Protein AF-C5MHJ8-F1 (afdb_monomer_lite)

Structure (mmCIF, N/CA/C/O backbone):
data_AF-C5MHJ8-F1
#
_entry.id   AF-C5MHJ8-F1
#
loop_
_atom_site.group_PDB
_atom_site.id
_atom_site.type_symbol
_atom_site.label_atom_id
_atom_site.label_alt_id
_atom_site.label_comp_id
_atom_site.label_asym_id
_atom_site.label_entity_id
_atom_site.label_seq_id
_atom_site.pdbx_PDB_ins_code
_atom_site.Cartn_x
_atom_site.Cartn_y
_atom_site.Cartn_z
_atom_site.occupancy
_atom_site.B_iso_or_equiv
_atom_site.auth_seq_id
_atom_site.auth_comp_id
_atom_site.auth_asym_id
_atom_site.auth_atom_id
_atom_site.pdbx_PDB_model_num
ATOM 1 N N . MET A 1 1 ? 88.807 51.702 -6.064 1.00 30.75 1 MET A N 1
ATOM 2 C CA . MET A 1 1 ? 89.861 51.976 -7.068 1.00 30.75 1 MET A CA 1
ATOM 3 C C . MET A 1 1 ? 89.285 51.816 -8.474 1.00 30.75 1 MET A C 1
ATOM 5 O O . MET A 1 1 ? 88.651 50.809 -8.739 1.00 30.75 1 MET A O 1
ATOM 9 N N . ARG A 1 2 ? 89.485 52.832 -9.330 1.00 29.69 2 ARG A N 1
ATOM 10 C CA . ARG A 1 2 ? 89.189 52.919 -10.782 1.00 29.69 2 ARG A CA 1
ATOM 11 C C . ARG A 1 2 ? 87.762 52.569 -11.258 1.00 29.69 2 ARG A C 1
ATOM 13 O O . ARG A 1 2 ? 87.544 51.581 -11.948 1.00 29.69 2 ARG A O 1
ATOM 20 N N . GLY A 1 3 ? 86.823 53.489 -11.015 1.00 26.70 3 GLY A N 1
ATOM 21 C CA . GLY A 1 3 ? 85.578 53.611 -11.785 1.00 26.70 3 GLY A CA 1
ATOM 22 C C . GLY A 1 3 ? 85.816 54.379 -13.093 1.00 26.70 3 GLY A C 1
ATOM 23 O O . GLY A 1 3 ? 86.291 55.514 -13.072 1.00 26.70 3 GLY A O 1
ATOM 24 N N . LYS A 1 4 ? 85.532 53.750 -14.239 1.00 33.88 4 LYS A N 1
ATOM 25 C CA . LYS A 1 4 ? 85.643 54.354 -15.577 1.00 33.88 4 LYS A CA 1
ATOM 26 C C . LYS A 1 4 ? 84.330 55.043 -15.986 1.00 33.88 4 LYS A C 1
ATOM 28 O O . LYS A 1 4 ? 83.255 54.467 -15.886 1.00 33.88 4 LYS A O 1
ATOM 33 N N . LYS A 1 5 ? 84.497 56.280 -16.464 1.00 31.94 5 LYS A N 1
ATOM 34 C CA . LYS A 1 5 ? 83.653 57.137 -17.322 1.00 31.94 5 LYS A CA 1
ATOM 35 C C . LYS A 1 5 ? 82.279 56.581 -17.757 1.00 31.94 5 LYS A C 1
ATOM 37 O O . LYS A 1 5 ? 82.202 55.709 -18.615 1.00 31.94 5 LYS A O 1
ATOM 42 N N . LYS A 1 6 ? 81.205 57.229 -17.285 1.00 30.41 6 LYS A N 1
ATOM 43 C CA . LYS A 1 6 ? 79.878 57.258 -17.927 1.00 30.41 6 LYS A CA 1
ATOM 44 C C . LYS A 1 6 ? 79.840 58.375 -18.979 1.00 30.41 6 LYS A C 1
ATOM 46 O O . LYS A 1 6 ? 80.045 59.538 -18.641 1.00 30.41 6 LYS A O 1
ATOM 51 N N . LYS A 1 7 ? 79.512 58.029 -20.227 1.00 28.64 7 LYS A N 1
ATOM 52 C CA . LYS A 1 7 ? 78.878 58.929 -21.203 1.00 28.64 7 LYS A CA 1
ATOM 53 C C . LYS A 1 7 ? 77.787 58.150 -21.954 1.00 28.64 7 LYS A C 1
ATOM 55 O O . LYS A 1 7 ? 78.097 57.233 -22.696 1.00 28.64 7 LYS A O 1
ATOM 60 N N . ILE A 1 8 ? 76.546 58.535 -21.653 1.00 33.84 8 ILE A N 1
ATOM 61 C CA . ILE A 1 8 ? 75.359 58.689 -22.514 1.00 33.84 8 ILE A CA 1
ATOM 62 C C . ILE A 1 8 ? 74.990 57.530 -23.461 1.00 33.84 8 ILE A C 1
ATOM 64 O O . ILE A 1 8 ? 75.603 57.364 -24.507 1.00 33.84 8 ILE A O 1
ATOM 68 N N . LEU A 1 9 ? 73.869 56.865 -23.154 1.00 27.56 9 LEU A N 1
ATOM 69 C CA . LEU A 1 9 ? 72.878 56.382 -24.127 1.00 27.56 9 LEU A CA 1
ATOM 70 C C . LEU A 1 9 ? 71.497 56.319 -23.446 1.00 27.56 9 LEU A C 1
ATOM 72 O O . LEU A 1 9 ? 71.377 55.870 -22.307 1.00 27.56 9 LEU A O 1
ATOM 76 N N . GLN A 1 10 ? 70.500 56.880 -24.132 1.00 28.48 10 GLN A N 1
ATOM 77 C CA . GLN A 1 10 ? 69.117 57.094 -23.692 1.00 28.48 10 GLN A CA 1
ATOM 78 C C . GLN A 1 10 ? 68.334 55.777 -23.503 1.00 28.48 10 GLN A C 1
ATOM 80 O O . GLN A 1 10 ? 68.705 54.761 -24.095 1.00 28.48 10 GLN A O 1
ATOM 85 N N . PRO A 1 11 ? 67.263 55.771 -22.683 1.00 35.06 11 PRO A N 1
ATOM 86 C CA . PRO A 1 11 ? 66.579 54.551 -22.280 1.00 35.06 11 PRO A CA 1
ATOM 87 C C . PRO A 1 11 ? 65.426 54.161 -23.222 1.00 35.06 11 PRO A C 1
ATOM 89 O O . PRO A 1 11 ? 64.679 55.010 -23.692 1.00 35.06 11 PRO A O 1
ATOM 92 N N . LYS A 1 12 ? 65.354 52.844 -23.464 1.00 33.31 12 LYS A N 1
ATOM 93 C CA . LYS A 1 12 ? 64.187 51.938 -23.453 1.00 33.31 12 LYS A CA 1
ATOM 94 C C . LYS A 1 12 ? 62.781 52.519 -23.712 1.00 33.31 12 LYS A C 1
ATOM 96 O O . LYS A 1 12 ? 62.359 53.433 -23.023 1.00 33.31 12 LYS A O 1
ATOM 101 N N . ASP A 1 13 ? 62.010 51.850 -24.577 1.00 30.23 13 ASP A N 1
ATOM 102 C CA . ASP A 1 13 ? 60.949 50.912 -24.146 1.00 30.23 13 ASP A CA 1
ATOM 103 C C . ASP A 1 13 ? 60.264 50.220 -25.354 1.00 30.23 13 ASP A C 1
ATOM 105 O O . ASP A 1 13 ? 59.769 50.854 -26.281 1.00 30.23 13 ASP A O 1
ATOM 109 N N . ASN A 1 14 ? 60.260 48.883 -25.322 1.00 37.25 14 ASN A N 1
ATOM 110 C CA . ASN A 1 14 ? 59.376 47.956 -26.059 1.00 37.25 14 ASN A CA 1
ATOM 111 C C . ASN A 1 14 ? 58.178 47.656 -25.126 1.00 37.25 14 ASN A C 1
ATOM 113 O O . ASN A 1 14 ? 58.435 47.645 -23.918 1.00 37.25 14 ASN A O 1
ATOM 117 N N . PRO A 1 15 ? 56.930 47.339 -25.578 1.00 36.19 15 PRO A N 1
ATOM 118 C CA . PRO A 1 15 ? 56.611 45.947 -25.953 1.00 36.19 15 PRO A CA 1
ATOM 119 C C . PRO A 1 15 ? 55.270 45.744 -26.731 1.00 36.19 15 PRO A C 1
ATOM 121 O O . PRO A 1 15 ? 54.393 45.046 -26.248 1.00 36.19 15 PRO A O 1
ATOM 124 N N . ASN A 1 16 ? 55.048 46.316 -27.922 1.00 29.62 16 ASN A N 1
ATOM 125 C CA . ASN A 1 16 ? 53.788 46.074 -28.682 1.00 29.62 16 ASN A CA 1
ATOM 126 C C . ASN A 1 16 ? 53.992 45.415 -30.055 1.00 29.62 16 ASN A C 1
ATOM 128 O O . ASN A 1 16 ? 53.071 45.309 -30.860 1.00 29.62 16 ASN A O 1
ATOM 132 N N . PHE A 1 17 ? 55.200 44.916 -30.312 1.00 35.00 17 PHE A N 1
ATOM 133 C CA . PHE A 1 17 ? 55.595 44.353 -31.604 1.00 35.00 17 PHE A CA 1
ATOM 134 C C . PHE A 1 17 ? 55.267 42.851 -31.770 1.00 35.00 17 PHE A C 1
ATOM 136 O O . PHE A 1 17 ? 55.552 42.276 -32.812 1.00 35.00 17 PHE A O 1
ATOM 143 N N . PHE A 1 18 ? 54.645 42.207 -30.773 1.00 40.22 18 PHE A N 1
ATOM 144 C CA . PHE A 1 18 ? 54.429 40.748 -30.750 1.00 40.22 18 PHE A CA 1
ATOM 145 C C . PHE A 1 18 ? 52.960 40.291 -30.791 1.00 40.22 18 PHE A C 1
ATOM 147 O O . PHE A 1 18 ? 52.702 39.110 -31.004 1.00 40.22 18 PHE A O 1
ATOM 154 N N . PHE A 1 19 ? 51.980 41.188 -30.638 1.00 32.34 19 PHE A N 1
ATOM 155 C CA . PHE A 1 19 ? 50.590 40.763 -30.401 1.00 32.34 19 PHE A CA 1
ATOM 156 C C . PHE A 1 19 ? 49.732 40.527 -31.656 1.00 32.34 19 PHE A C 1
ATOM 158 O O . PHE A 1 19 ? 48.726 39.831 -31.574 1.00 32.34 19 PHE A O 1
ATOM 165 N N . PHE A 1 20 ? 50.116 41.032 -32.832 1.00 30.72 20 PHE A N 1
ATOM 166 C CA . PHE A 1 20 ? 49.228 40.995 -34.008 1.00 30.72 20 PHE A CA 1
ATOM 167 C C . PHE A 1 20 ? 49.497 39.860 -35.008 1.00 30.72 20 PHE A C 1
ATOM 169 O O . PHE A 1 20 ? 48.576 39.431 -35.696 1.00 30.72 20 PHE A O 1
ATOM 176 N N . PHE A 1 21 ? 50.712 39.304 -35.045 1.00 35.50 21 PHE A N 1
ATOM 177 C CA . PHE A 1 21 ? 51.009 38.112 -35.859 1.00 35.50 21 PHE A CA 1
ATOM 178 C C . PHE A 1 21 ? 50.362 36.840 -35.269 1.00 35.50 21 PHE A C 1
ATOM 180 O O . PHE A 1 21 ? 50.063 35.892 -35.988 1.00 35.50 21 PHE A O 1
ATOM 187 N N . SER A 1 22 ? 50.078 36.862 -33.961 1.00 31.22 22 SER A N 1
ATOM 188 C CA . SER A 1 22 ? 49.421 35.787 -33.208 1.00 31.22 22 SER A CA 1
ATOM 189 C C . SER A 1 22 ? 47.905 35.712 -33.462 1.00 31.22 22 SER A C 1
ATOM 191 O O . SER A 1 22 ? 47.335 34.627 -33.529 1.00 31.22 22 SER A O 1
ATOM 193 N N . PHE A 1 23 ? 47.232 36.844 -33.701 1.00 30.64 23 PHE A N 1
ATOM 194 C CA . PHE A 1 23 ? 45.767 36.868 -33.813 1.00 30.64 23 PHE A CA 1
ATOM 195 C C . PHE A 1 23 ? 45.240 36.338 -35.161 1.00 30.64 23 PHE A C 1
ATOM 197 O O . PHE A 1 23 ? 44.156 35.766 -35.226 1.00 30.64 23 PHE A O 1
ATOM 204 N N . LEU A 1 24 ? 46.025 36.451 -36.237 1.00 28.58 24 LEU A N 1
ATOM 205 C CA . LEU A 1 24 ? 45.631 35.991 -37.579 1.00 28.58 24 LEU A CA 1
ATOM 206 C C . LEU A 1 24 ? 45.933 34.502 -37.829 1.00 28.58 24 LEU A C 1
ATOM 208 O O . LEU A 1 24 ? 45.242 33.858 -38.613 1.00 28.58 24 LEU A O 1
ATOM 212 N N . ILE A 1 25 ? 46.901 33.935 -37.104 1.00 41.16 25 ILE A N 1
ATOM 213 C CA . ILE A 1 25 ? 47.149 32.484 -37.043 1.00 41.16 25 ILE A CA 1
ATOM 214 C C . ILE A 1 25 ? 46.110 31.799 -36.135 1.00 41.16 25 ILE A C 1
ATOM 216 O O . ILE A 1 25 ? 45.736 30.655 -36.373 1.00 41.16 25 ILE A O 1
ATOM 220 N N . SER A 1 26 ? 45.592 32.524 -35.138 1.00 30.86 26 SER A N 1
ATOM 221 C CA . SER A 1 26 ? 44.663 32.009 -34.128 1.00 30.86 26 SER A CA 1
ATOM 222 C C . SER A 1 26 ? 43.184 31.961 -34.548 1.00 30.86 26 SER A C 1
ATOM 224 O O . SER A 1 26 ? 42.431 31.249 -33.890 1.00 30.86 26 SER A O 1
ATOM 226 N N . LEU A 1 27 ? 42.736 32.689 -35.582 1.00 32.47 27 LEU A N 1
ATOM 227 C CA . LEU A 1 27 ? 41.295 32.804 -35.903 1.00 32.47 27 LEU A CA 1
ATOM 228 C C . LEU A 1 27 ? 40.845 32.093 -37.195 1.00 32.47 27 LEU A C 1
ATOM 230 O O . LEU A 1 27 ? 39.648 31.976 -37.428 1.00 32.47 27 LEU A O 1
ATOM 234 N N . PHE A 1 28 ? 41.763 31.589 -38.026 1.00 36.59 28 PHE A N 1
ATOM 235 C CA . PHE A 1 28 ? 41.422 30.920 -39.300 1.00 36.59 28 PHE A CA 1
ATOM 236 C C . PHE A 1 28 ? 41.826 29.436 -39.364 1.00 36.59 28 PHE A C 1
ATOM 238 O O . PHE A 1 28 ? 41.722 28.807 -40.415 1.00 36.59 28 PHE A O 1
ATOM 245 N N . LEU A 1 29 ? 42.260 28.866 -38.235 1.00 39.12 29 LEU A N 1
ATOM 246 C CA . LEU A 1 29 ? 42.640 27.459 -38.083 1.00 39.12 29 LEU A CA 1
ATOM 247 C C . LEU A 1 29 ? 41.957 26.801 -36.871 1.00 39.12 29 LEU A C 1
ATOM 249 O O . LEU A 1 29 ? 42.617 26.257 -35.998 1.00 39.12 29 LEU A O 1
ATOM 253 N N . HIS A 1 30 ? 40.626 26.862 -36.800 1.00 30.89 30 HIS A N 1
ATOM 254 C CA . HIS A 1 30 ? 39.778 25.817 -36.197 1.00 30.89 30 HIS A CA 1
ATOM 255 C C . HIS A 1 30 ? 38.292 26.091 -36.553 1.00 30.89 30 HIS A C 1
ATOM 257 O O . HIS A 1 30 ? 37.968 27.205 -36.950 1.00 30.89 30 HIS A O 1
ATOM 263 N N . PRO A 1 31 ? 37.387 25.097 -36.526 1.00 41.66 31 PRO A N 1
ATOM 264 C CA . PRO A 1 31 ? 36.917 24.386 -37.714 1.00 41.66 31 PRO A CA 1
ATOM 265 C C . PRO A 1 31 ? 35.375 24.430 -37.860 1.00 41.66 31 PRO A C 1
ATOM 267 O O . PRO A 1 31 ? 34.667 24.758 -36.916 1.00 41.66 31 PRO A O 1
ATOM 270 N N . PHE A 1 32 ? 34.868 23.976 -39.012 1.00 31.50 32 PHE A N 1
ATOM 271 C CA . PHE A 1 32 ? 33.453 23.684 -39.313 1.00 31.50 32 PHE A CA 1
ATOM 272 C C . PHE A 1 32 ? 32.462 24.863 -39.340 1.00 31.50 32 PHE A C 1
ATOM 274 O O . PHE A 1 32 ? 32.280 25.567 -38.358 1.00 31.50 32 PHE A O 1
ATOM 281 N N . LEU A 1 33 ? 31.719 24.977 -40.453 1.00 28.31 33 LEU A N 1
ATOM 282 C CA . LEU A 1 33 ? 30.245 24.897 -40.496 1.00 28.31 33 LEU A CA 1
ATOM 283 C C . LEU A 1 33 ? 29.745 25.243 -41.911 1.00 28.31 33 LEU A C 1
ATOM 285 O O . LEU A 1 33 ? 29.576 26.408 -42.235 1.00 28.31 33 LEU A O 1
ATOM 289 N N . TYR A 1 34 ? 29.568 24.223 -42.756 1.00 28.55 34 TYR A N 1
ATOM 290 C CA . TYR A 1 34 ? 28.406 24.000 -43.639 1.00 28.55 34 TYR A CA 1
ATOM 291 C C . TYR A 1 34 ? 28.686 22.773 -44.525 1.00 28.55 34 TYR A C 1
ATOM 293 O O . TYR A 1 34 ? 29.125 22.855 -45.668 1.00 28.55 34 TYR A O 1
ATOM 301 N N . SER A 1 35 ? 28.441 21.591 -43.969 1.00 25.25 35 SER A N 1
ATOM 302 C CA . SER A 1 35 ? 27.976 20.430 -44.732 1.00 25.25 35 SER A CA 1
ATOM 303 C C . SER A 1 35 ? 27.106 19.594 -43.794 1.00 25.25 35 SER A C 1
ATOM 305 O O . SER A 1 35 ? 27.478 19.418 -42.631 1.00 25.25 35 SER A O 1
ATOM 307 N N . PRO A 1 36 ? 25.906 19.182 -44.231 1.00 30.69 36 PRO 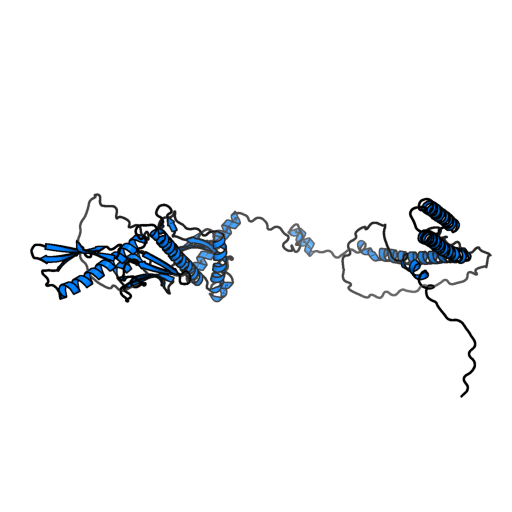A N 1
ATOM 308 C CA . PRO A 1 36 ? 24.899 18.641 -43.340 1.00 30.69 36 PRO A CA 1
ATOM 309 C C . PRO A 1 36 ? 25.297 17.257 -42.836 1.00 30.69 36 PRO A C 1
ATOM 311 O O . PRO A 1 36 ? 25.771 16.394 -43.571 1.00 30.69 36 PRO A O 1
ATOM 314 N N . ILE A 1 37 ? 25.054 17.082 -41.545 1.00 25.56 37 ILE A N 1
ATOM 315 C CA . ILE A 1 37 ? 25.099 15.841 -40.788 1.00 25.56 37 ILE A CA 1
ATOM 316 C C . ILE A 1 37 ? 24.186 14.812 -41.470 1.00 25.56 37 ILE A C 1
ATOM 318 O O . ILE A 1 37 ? 22.963 14.907 -41.381 1.00 25.56 37 ILE A O 1
ATOM 322 N N . LEU A 1 38 ? 24.778 13.807 -42.118 1.00 26.27 38 LEU A N 1
ATOM 323 C CA . LEU A 1 38 ? 24.143 12.501 -42.265 1.00 26.27 38 LEU A CA 1
ATOM 324 C C . LEU A 1 38 ? 24.590 11.641 -41.086 1.00 26.27 38 LEU A C 1
ATOM 326 O O . LEU A 1 38 ? 25.754 11.279 -40.933 1.00 26.27 38 LEU A O 1
ATOM 330 N N . PHE A 1 39 ? 23.619 11.380 -40.222 1.00 27.45 39 PHE A N 1
ATOM 331 C CA . PHE A 1 39 ? 23.677 10.468 -39.093 1.00 27.45 39 PHE A CA 1
ATOM 332 C C . PHE A 1 39 ? 24.142 9.081 -39.566 1.00 27.45 39 PHE A C 1
ATOM 334 O O . PHE A 1 39 ? 23.431 8.440 -40.336 1.00 27.45 39 PHE A O 1
ATOM 341 N N . TYR A 1 40 ? 25.275 8.574 -39.071 1.00 29.58 40 TYR A N 1
ATOM 342 C CA . TYR A 1 40 ? 25.514 7.130 -39.067 1.00 29.58 40 TYR A CA 1
ATOM 343 C C . TYR A 1 40 ? 26.120 6.660 -37.743 1.00 29.58 40 TYR A C 1
ATOM 345 O O . TYR A 1 40 ? 27.068 7.217 -37.193 1.00 29.58 40 TYR A O 1
ATOM 353 N N . ARG A 1 41 ? 25.450 5.644 -37.208 1.00 26.78 41 ARG A N 1
ATOM 354 C CA . ARG A 1 41 ? 25.494 5.098 -35.854 1.00 26.78 41 ARG A CA 1
ATOM 355 C C . ARG A 1 41 ? 26.774 4.284 -35.644 1.00 26.78 41 ARG A C 1
ATOM 357 O O . ARG A 1 41 ? 26.989 3.289 -36.327 1.00 26.78 41 ARG A O 1
ATOM 364 N N . ARG A 1 42 ? 27.601 4.682 -34.675 1.00 24.56 42 ARG A N 1
ATOM 365 C CA . ARG A 1 42 ? 28.808 3.956 -34.249 1.00 24.56 42 ARG A CA 1
ATOM 366 C C . ARG A 1 42 ? 28.412 2.844 -33.273 1.00 24.56 42 ARG A C 1
ATOM 368 O O . ARG A 1 42 ? 28.091 3.123 -32.122 1.00 24.56 42 ARG A O 1
ATOM 375 N N . THR A 1 43 ? 28.409 1.594 -33.724 1.00 27.84 43 THR A N 1
ATOM 376 C CA . THR A 1 43 ? 28.320 0.417 -32.848 1.00 27.84 43 THR A CA 1
ATOM 377 C C . THR A 1 43 ? 29.725 -0.038 -32.466 1.00 27.84 43 THR A C 1
ATOM 379 O O . THR A 1 43 ? 30.551 -0.316 -33.331 1.00 27.84 43 THR A O 1
ATOM 382 N N . HIS A 1 44 ? 29.982 -0.086 -31.160 1.00 29.03 44 HIS A N 1
ATOM 383 C CA . HIS A 1 44 ? 31.131 -0.744 -30.543 1.00 29.03 44 HIS A CA 1
ATOM 384 C C . HIS A 1 44 ? 31.135 -2.231 -30.927 1.00 29.03 44 HIS A C 1
ATOM 386 O O . HIS A 1 44 ? 30.135 -2.905 -30.690 1.00 29.03 44 HIS A O 1
ATOM 392 N N . LEU A 1 45 ? 32.244 -2.747 -31.461 1.00 26.09 45 LEU A N 1
ATOM 393 C CA . LEU A 1 45 ? 32.508 -4.186 -31.486 1.00 26.09 45 LEU A CA 1
ATOM 394 C C . LEU A 1 45 ? 33.963 -4.444 -31.082 1.00 26.09 45 LEU A C 1
ATOM 396 O O . LEU A 1 45 ? 34.883 -3.784 -31.566 1.00 26.09 45 LEU A O 1
ATOM 400 N N . SER A 1 46 ? 34.111 -5.366 -30.138 1.00 26.22 46 SER A N 1
ATOM 401 C CA . SER A 1 46 ? 35.343 -5.770 -29.470 1.0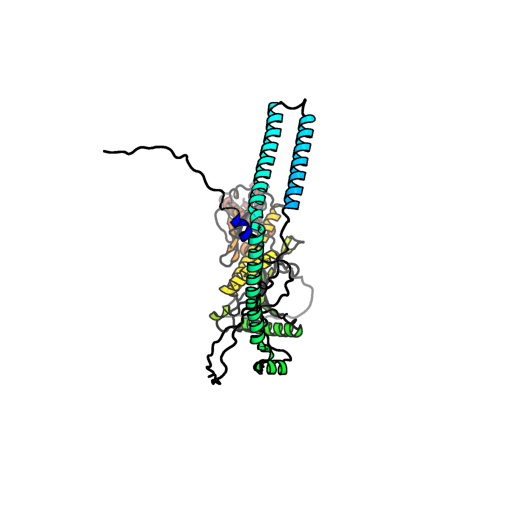0 26.22 46 SER A CA 1
ATOM 402 C C . SER A 1 46 ? 36.365 -6.379 -30.430 1.00 26.22 46 SER A C 1
ATOM 404 O O . SER A 1 46 ? 36.017 -7.079 -31.379 1.00 26.22 46 SER A O 1
ATOM 406 N N . VAL A 1 47 ? 37.635 -6.091 -30.153 1.00 27.72 47 VAL A N 1
ATOM 407 C CA . VAL A 1 47 ? 38.809 -6.574 -30.880 1.00 27.72 47 VAL A CA 1
ATOM 408 C C . VAL A 1 47 ? 39.279 -7.870 -30.226 1.00 27.72 47 VAL A C 1
ATOM 410 O O . VAL A 1 47 ? 39.796 -7.817 -29.116 1.00 27.72 47 VAL A O 1
ATOM 413 N N . ASP A 1 48 ? 39.153 -8.993 -30.931 1.00 27.91 48 ASP A N 1
ATOM 414 C CA . ASP A 1 48 ? 39.930 -10.201 -30.647 1.00 27.91 48 ASP A CA 1
ATOM 415 C C . ASP A 1 48 ? 41.024 -10.349 -31.710 1.00 27.91 48 ASP A C 1
ATOM 417 O O . ASP A 1 48 ? 40.770 -10.433 -32.914 1.00 27.91 48 ASP A O 1
ATOM 421 N N . GLN A 1 49 ? 42.270 -10.317 -31.238 1.00 33.66 49 GLN A N 1
ATOM 422 C CA . GLN A 1 49 ? 43.486 -10.533 -32.012 1.00 33.66 49 GLN A CA 1
ATOM 423 C C . GLN A 1 49 ? 43.658 -12.018 -32.330 1.00 33.66 49 GLN A C 1
ATOM 425 O O . GLN A 1 49 ? 43.725 -12.825 -31.407 1.00 33.66 49 GLN A O 1
ATOM 430 N N . GLN A 1 50 ? 43.902 -12.360 -33.598 1.00 28.36 50 GLN A N 1
ATOM 431 C CA . GLN A 1 50 ? 44.707 -13.535 -33.941 1.00 28.36 50 GLN A CA 1
ATOM 432 C C . GLN A 1 50 ? 45.651 -13.223 -35.109 1.00 28.36 50 GLN A C 1
ATOM 434 O O . GLN A 1 50 ? 45.244 -12.763 -36.174 1.00 28.36 50 GLN A O 1
ATOM 439 N N . HIS A 1 51 ? 46.942 -13.450 -34.862 1.00 30.92 51 HIS A N 1
ATOM 440 C CA . HIS A 1 51 ? 48.027 -13.408 -35.835 1.00 30.92 51 HIS A CA 1
ATOM 441 C C . HIS A 1 51 ? 47.859 -14.504 -36.889 1.00 30.92 51 HIS A C 1
ATOM 443 O O . HIS A 1 51 ? 47.596 -15.657 -36.553 1.00 30.92 51 HIS A O 1
ATOM 449 N N . THR A 1 52 ? 48.158 -14.202 -38.152 1.00 27.91 52 THR A N 1
ATOM 450 C CA . THR A 1 52 ? 48.680 -15.227 -39.065 1.00 27.91 52 THR A CA 1
ATOM 451 C C . THR A 1 52 ? 49.619 -14.601 -40.086 1.00 27.91 52 THR A C 1
ATOM 453 O O . THR A 1 52 ? 49.277 -13.667 -40.805 1.00 27.91 52 THR A O 1
ATOM 456 N N . ILE A 1 53 ? 50.845 -15.111 -40.076 1.00 32.62 53 ILE A N 1
ATOM 457 C CA . ILE A 1 53 ? 51.965 -14.752 -40.939 1.00 32.62 53 ILE A CA 1
ATOM 458 C C . ILE A 1 53 ? 51.700 -15.349 -42.324 1.00 32.62 53 ILE A C 1
ATOM 460 O O . ILE A 1 53 ? 51.560 -16.566 -42.439 1.00 32.62 53 ILE A O 1
ATOM 464 N N . VAL A 1 54 ? 51.687 -14.525 -43.373 1.00 30.92 54 VAL A N 1
ATOM 465 C CA . VAL A 1 54 ? 51.741 -15.001 -44.763 1.00 30.92 54 VAL A CA 1
ATOM 466 C C . VAL A 1 54 ? 52.998 -14.437 -45.416 1.00 30.92 54 VAL A C 1
ATOM 468 O O . VAL A 1 54 ? 53.181 -13.226 -45.518 1.00 30.92 54 VAL A O 1
ATOM 471 N N . ARG A 1 55 ? 53.892 -15.356 -45.795 1.00 28.73 55 ARG A N 1
ATOM 472 C CA . ARG A 1 55 ? 55.115 -15.111 -46.565 1.00 28.73 55 ARG A CA 1
ATOM 473 C C . ARG A 1 55 ? 54.750 -14.512 -47.927 1.00 28.73 55 ARG A C 1
ATOM 475 O O . ARG A 1 55 ? 53.923 -15.079 -48.634 1.00 28.73 55 ARG A O 1
ATOM 482 N N . MET A 1 56 ? 55.391 -13.403 -48.288 1.00 28.30 56 MET A N 1
ATOM 483 C CA . MET A 1 56 ? 55.425 -12.884 -49.655 1.00 28.30 56 MET A CA 1
ATOM 484 C C . MET A 1 56 ? 56.705 -13.371 -50.332 1.00 28.30 56 MET A C 1
ATOM 486 O O . MET A 1 56 ? 57.804 -13.044 -49.880 1.00 28.30 56 MET A O 1
ATOM 490 N N . ASP A 1 57 ? 56.544 -14.140 -51.406 1.00 28.94 57 ASP A N 1
ATOM 491 C CA . ASP A 1 57 ? 57.627 -14.494 -52.314 1.00 28.94 57 ASP A CA 1
ATOM 492 C C . ASP A 1 57 ? 58.028 -13.285 -53.164 1.00 28.94 57 ASP A C 1
ATOM 494 O O . ASP A 1 57 ? 57.202 -12.520 -53.666 1.00 28.94 57 ASP A O 1
ATOM 498 N N . GLN A 1 58 ? 59.340 -13.120 -53.293 1.00 31.55 58 GLN A N 1
ATOM 499 C CA . GLN A 1 58 ? 59.988 -12.109 -54.107 1.00 31.55 58 GLN A CA 1
ATOM 500 C C . GLN A 1 58 ? 59.948 -12.525 -55.578 1.00 31.55 58 GLN A C 1
ATOM 502 O O . GLN A 1 58 ? 60.472 -13.578 -55.933 1.00 31.55 58 GLN A O 1
ATOM 507 N N . HIS A 1 59 ? 59.462 -11.639 -56.448 1.00 30.19 59 HIS A N 1
ATOM 508 C CA . HIS A 1 59 ? 59.959 -11.582 -57.818 1.00 30.19 59 HIS A CA 1
ATOM 509 C C . HIS A 1 59 ? 60.413 -10.169 -58.178 1.00 30.19 59 HIS A C 1
ATOM 511 O O . HIS A 1 59 ? 59.714 -9.170 -58.028 1.00 30.19 59 HIS A O 1
ATOM 517 N N . SER A 1 60 ? 61.665 -10.155 -58.609 1.00 29.86 60 SER A N 1
ATOM 518 C CA . SER A 1 60 ? 62.550 -9.072 -58.988 1.00 29.86 60 SER A CA 1
ATOM 519 C C . SER A 1 60 ? 62.301 -8.567 -60.413 1.00 29.86 60 SER A C 1
ATOM 521 O O . SER A 1 60 ? 62.139 -9.389 -61.313 1.00 29.86 60 SER A O 1
ATOM 523 N N . ASN A 1 61 ? 62.418 -7.253 -60.633 1.00 28.86 61 ASN A N 1
ATOM 524 C CA . ASN A 1 61 ? 63.425 -6.607 -61.505 1.00 28.86 61 ASN A CA 1
ATOM 525 C C . ASN A 1 61 ? 62.905 -5.335 -62.188 1.00 28.86 61 ASN A C 1
ATOM 527 O O . ASN A 1 61 ? 61.910 -5.360 -62.903 1.00 28.86 61 ASN A O 1
ATOM 531 N N . GLY A 1 62 ? 63.683 -4.255 -62.054 1.00 27.33 62 GLY A N 1
ATOM 532 C CA . GLY A 1 62 ? 63.615 -3.084 -62.929 1.00 27.33 62 GLY A CA 1
ATOM 533 C C . GLY A 1 62 ? 64.028 -1.785 -62.238 1.00 27.33 62 GLY A C 1
ATOM 534 O O . GLY A 1 62 ? 63.204 -1.115 -61.633 1.00 27.33 62 GLY A O 1
ATOM 535 N N . SER A 1 63 ? 65.302 -1.411 -62.342 1.00 33.22 63 SER A N 1
ATOM 536 C CA . SER A 1 63 ? 65.859 -0.106 -61.947 1.00 33.22 63 SER A CA 1
ATOM 537 C C . SER A 1 63 ? 67.011 0.218 -62.920 1.00 33.22 63 SER A C 1
ATOM 539 O O . SER A 1 63 ? 67.486 -0.703 -63.587 1.00 33.22 63 SER A O 1
ATOM 541 N N . PRO A 1 64 ? 67.612 1.419 -62.934 1.00 50.91 64 PRO A N 1
ATOM 542 C CA . PRO A 1 64 ? 67.061 2.756 -63.187 1.00 50.91 64 PRO A CA 1
ATOM 543 C C . PRO A 1 64 ? 67.902 3.499 -64.259 1.00 50.91 64 PRO A C 1
ATOM 545 O O . PRO A 1 64 ? 69.102 3.271 -64.352 1.00 50.91 64 PRO A O 1
ATOM 548 N N . ASN A 1 65 ? 67.332 4.435 -65.028 1.00 34.84 65 ASN A N 1
ATOM 549 C CA . ASN A 1 65 ? 68.034 5.660 -65.472 1.00 34.84 65 ASN A CA 1
ATOM 550 C C . ASN A 1 65 ? 67.181 6.475 -66.449 1.00 34.84 65 ASN A C 1
ATOM 552 O O . ASN A 1 65 ? 66.997 6.087 -67.599 1.00 34.84 65 ASN A O 1
ATOM 556 N N . GLY A 1 66 ? 66.755 7.658 -66.018 1.00 34.97 66 GLY A N 1
ATOM 557 C CA . GLY A 1 66 ? 66.296 8.726 -66.897 1.00 34.97 66 GLY A CA 1
ATOM 558 C C . GLY A 1 66 ? 66.990 10.015 -66.481 1.00 34.97 66 GLY A C 1
ATOM 559 O O . GLY A 1 66 ? 66.654 10.590 -65.450 1.00 34.97 66 GLY A O 1
ATOM 560 N N . LYS A 1 67 ? 67.994 10.434 -67.258 1.00 32.97 67 LYS A N 1
ATOM 561 C CA . LYS A 1 67 ? 68.601 11.768 -67.180 1.00 32.97 67 LYS A CA 1
ATOM 562 C C . LYS A 1 67 ? 67.500 12.819 -67.356 1.00 32.97 67 LYS A C 1
ATOM 564 O O . LYS A 1 67 ? 66.845 12.833 -68.392 1.00 32.97 67 LYS A O 1
ATOM 569 N N . LEU A 1 68 ? 67.327 13.706 -66.379 1.00 40.28 68 LEU A N 1
ATOM 570 C CA . LEU A 1 68 ? 66.529 14.920 -66.544 1.00 40.28 68 LEU A CA 1
ATOM 571 C C . LEU A 1 68 ? 67.404 15.984 -67.211 1.00 40.28 68 LEU A C 1
ATOM 573 O O . LEU A 1 68 ? 68.305 16.550 -66.592 1.00 40.28 68 LEU A O 1
ATOM 577 N N . GLU A 1 69 ? 67.157 16.210 -68.497 1.00 37.22 69 GLU A N 1
ATOM 578 C CA . GLU A 1 69 ? 67.669 17.359 -69.235 1.00 37.22 69 GLU A CA 1
ATOM 579 C C . GLU A 1 69 ? 67.029 18.640 -68.684 1.00 37.22 69 GLU A C 1
ATOM 581 O O . GLU A 1 69 ? 65.806 18.786 -68.640 1.00 37.22 69 GLU A O 1
ATOM 586 N N . ALA A 1 70 ? 67.875 19.572 -68.243 1.00 48.53 70 ALA A N 1
ATOM 587 C CA . ALA A 1 70 ? 67.482 20.900 -67.798 1.00 48.53 70 ALA A CA 1
ATOM 588 C C . ALA A 1 70 ? 67.019 21.732 -69.003 1.00 48.53 70 ALA A C 1
ATOM 590 O O . ALA A 1 70 ? 67.806 22.422 -69.649 1.00 48.53 70 ALA A O 1
ATOM 591 N N . THR A 1 71 ? 65.727 21.656 -69.306 1.00 41.09 71 THR A N 1
ATOM 592 C CA . THR A 1 71 ? 65.046 22.613 -70.175 1.00 41.09 71 THR A CA 1
ATOM 593 C C . THR A 1 71 ? 64.581 23.788 -69.320 1.00 41.09 71 THR A C 1
ATOM 595 O O . THR A 1 71 ? 63.982 23.609 -68.258 1.00 41.09 71 THR A O 1
ATOM 598 N N . SER A 1 72 ? 64.895 25.005 -69.763 1.00 51.78 72 SER A N 1
ATOM 599 C CA . SER A 1 72 ? 64.382 26.258 -69.209 1.00 51.78 72 SER A CA 1
ATOM 600 C C . SER A 1 72 ? 62.853 26.209 -69.159 1.00 51.78 72 SER A C 1
ATOM 602 O O . SER A 1 72 ? 62.189 26.447 -70.166 1.00 51.78 72 SER A O 1
ATOM 604 N N . SER A 1 73 ? 62.295 25.852 -68.010 1.00 52.50 73 SER A N 1
ATOM 605 C CA . SER A 1 73 ? 60.859 25.694 -67.818 1.00 52.50 73 SER A CA 1
ATOM 606 C C . SER A 1 73 ? 60.437 26.583 -66.660 1.00 52.50 73 SER A C 1
ATOM 608 O O . SER A 1 73 ? 61.091 26.644 -65.619 1.00 52.50 73 SER A O 1
ATOM 610 N N . SER A 1 74 ? 59.392 27.364 -66.914 1.00 64.62 74 SER A N 1
ATOM 611 C CA . SER A 1 74 ? 58.708 28.219 -65.953 1.00 64.62 74 SER A CA 1
ATOM 612 C C . SER A 1 74 ? 58.526 27.507 -64.615 1.00 64.62 74 SER A C 1
ATOM 614 O O . SER A 1 74 ? 58.300 26.297 -64.573 1.00 64.62 74 SER A O 1
ATOM 616 N N . THR A 1 75 ? 58.618 28.265 -63.518 1.00 66.38 75 THR A N 1
ATOM 617 C CA . THR A 1 75 ? 58.245 27.763 -62.189 1.00 66.38 75 THR A CA 1
ATOM 618 C C . THR A 1 75 ? 56.917 27.011 -62.288 1.00 66.38 75 THR A C 1
ATOM 620 O O . THR A 1 75 ? 56.018 27.540 -62.943 1.00 66.38 75 THR A O 1
ATOM 623 N N . PRO A 1 76 ? 56.790 25.811 -61.691 1.00 74.38 76 PRO A N 1
ATOM 624 C CA . PRO A 1 76 ? 55.569 25.023 -61.791 1.00 74.38 76 PRO A CA 1
ATOM 625 C C . PRO A 1 76 ? 54.371 25.859 -61.342 1.00 74.38 76 PRO A C 1
ATOM 627 O O . PRO A 1 76 ? 54.454 26.567 -60.335 1.00 74.38 76 PRO A O 1
ATOM 630 N N . ASP A 1 77 ? 53.282 25.791 -62.105 1.00 78.75 77 ASP A N 1
ATOM 631 C CA . ASP A 1 77 ? 52.099 26.607 -61.853 1.00 78.75 77 ASP A CA 1
ATOM 632 C C . ASP A 1 77 ? 51.428 26.157 -60.549 1.00 78.75 77 ASP A C 1
ATOM 634 O O . ASP A 1 77 ? 50.907 25.045 -60.433 1.00 78.75 77 ASP A O 1
ATOM 638 N N . ILE A 1 78 ? 51.463 27.030 -59.543 1.00 84.44 78 ILE A N 1
ATOM 639 C CA . ILE A 1 78 ? 50.802 26.833 -58.250 1.00 84.44 78 ILE A CA 1
ATOM 640 C C . ILE A 1 78 ? 49.452 27.559 -58.294 1.00 84.44 78 ILE A C 1
ATOM 642 O O . ILE A 1 78 ? 49.381 28.674 -58.823 1.00 84.44 78 ILE A O 1
ATOM 646 N N . PRO A 1 79 ? 48.370 26.977 -57.739 1.00 84.94 79 PRO A N 1
ATOM 647 C CA . PRO A 1 79 ? 47.101 27.682 -57.620 1.00 84.94 79 PRO A CA 1
ATOM 648 C C . PRO A 1 79 ? 47.275 28.962 -56.795 1.00 84.94 79 PRO A C 1
ATOM 650 O O . PRO A 1 79 ? 47.658 28.912 -55.627 1.00 84.94 79 PRO A O 1
ATOM 653 N N . HIS A 1 80 ? 46.956 30.102 -57.406 1.00 86.19 80 HIS A N 1
ATOM 654 C CA . HIS A 1 80 ? 47.023 31.401 -56.749 1.00 86.19 80 HIS A CA 1
ATOM 655 C C . HIS A 1 80 ? 45.769 31.654 -55.904 1.00 86.19 80 HIS A C 1
ATOM 657 O O . HIS A 1 80 ? 44.641 31.576 -56.400 1.00 86.19 80 HIS A O 1
ATOM 663 N N . VAL A 1 81 ? 45.957 31.973 -54.626 1.00 85.56 81 VAL A N 1
ATOM 664 C CA . VAL A 1 81 ? 44.873 32.275 -53.690 1.00 85.56 81 VAL A CA 1
ATOM 665 C C . VAL A 1 81 ? 44.405 33.709 -53.927 1.00 85.56 81 VAL A C 1
ATOM 667 O O . VAL A 1 81 ? 45.076 34.662 -53.554 1.00 85.56 81 VAL A O 1
ATOM 670 N N . THR A 1 82 ? 43.227 33.876 -54.529 1.00 82.81 82 THR A N 1
ATOM 671 C CA . THR A 1 82 ? 42.616 35.198 -54.778 1.00 82.81 82 THR A CA 1
ATOM 672 C C . THR A 1 82 ? 41.541 35.574 -53.755 1.00 82.81 82 THR A C 1
ATOM 674 O O . THR A 1 82 ? 41.157 36.740 -53.648 1.00 82.81 82 THR A O 1
ATOM 677 N N . ALA A 1 83 ? 41.047 34.600 -52.987 1.00 79.06 83 ALA A N 1
ATOM 678 C CA . ALA A 1 83 ? 40.016 34.805 -51.976 1.00 79.06 83 ALA A CA 1
ATOM 679 C C . ALA A 1 83 ? 40.592 35.434 -50.695 1.00 79.06 83 ALA A C 1
ATOM 681 O O . ALA A 1 83 ? 41.720 35.148 -50.303 1.00 79.06 83 ALA A O 1
ATOM 682 N N . ASN A 1 84 ? 39.790 36.257 -50.013 1.00 81.56 84 ASN A N 1
ATOM 683 C CA . ASN A 1 84 ? 40.139 36.932 -48.752 1.00 81.56 84 ASN A CA 1
ATOM 684 C C . ASN A 1 84 ? 41.336 37.904 -48.818 1.00 81.56 84 ASN A C 1
ATOM 686 O O . ASN A 1 84 ? 41.884 38.275 -47.780 1.00 81.56 84 ASN A O 1
ATOM 690 N N . ILE A 1 85 ? 41.710 38.376 -50.011 1.00 85.25 85 ILE A N 1
ATOM 691 C CA . ILE A 1 85 ? 42.721 39.425 -50.196 1.00 85.25 85 ILE A CA 1
ATOM 692 C C . ILE A 1 85 ? 42.019 40.725 -50.599 1.00 85.25 85 ILE A C 1
ATOM 694 O O . ILE A 1 85 ? 41.294 40.776 -51.591 1.00 85.25 85 ILE A O 1
ATOM 698 N N . LEU A 1 86 ? 42.237 41.796 -49.829 1.00 86.62 86 LEU A N 1
ATOM 699 C CA . LEU A 1 86 ? 41.705 43.126 -50.132 1.00 86.62 86 LEU A CA 1
ATOM 700 C C . LEU A 1 86 ? 42.779 43.996 -50.798 1.00 86.62 86 LEU A C 1
ATOM 702 O O . LEU A 1 86 ? 43.889 44.101 -50.268 1.00 86.62 86 LEU A O 1
ATOM 706 N N . PRO A 1 87 ? 42.475 44.671 -51.922 1.00 88.25 87 PRO A N 1
ATOM 707 C CA . PRO A 1 87 ? 43.436 45.559 -52.555 1.00 88.25 87 PRO A CA 1
ATOM 708 C C . PRO A 1 87 ? 43.663 46.802 -51.686 1.00 88.25 87 PRO A C 1
ATOM 710 O O . PRO A 1 87 ? 42.719 47.439 -51.209 1.00 88.25 87 PRO A O 1
ATOM 713 N N . LEU A 1 88 ? 44.932 47.188 -51.523 1.00 88.31 88 LEU A N 1
ATOM 714 C CA . LEU A 1 88 ? 45.334 48.345 -50.713 1.00 88.31 88 LEU A CA 1
ATOM 715 C C . LEU A 1 88 ? 44.656 49.648 -51.171 1.00 88.31 88 LEU A C 1
ATOM 717 O O . LEU A 1 88 ? 44.331 50.496 -50.344 1.00 88.31 88 LEU A O 1
ATOM 721 N N . SER A 1 89 ? 44.397 49.793 -52.473 1.00 90.31 89 SER A N 1
ATOM 722 C CA . SER A 1 89 ? 43.692 50.947 -53.042 1.00 90.31 89 SER A CA 1
ATOM 723 C C . SER A 1 89 ? 42.302 51.145 -52.435 1.00 90.31 89 SER A C 1
ATOM 725 O O . SER A 1 89 ? 41.928 52.278 -52.136 1.00 90.31 89 SER A O 1
ATOM 727 N N . ASN A 1 90 ? 41.560 50.060 -52.197 1.00 91.81 90 ASN A N 1
ATOM 728 C CA . ASN A 1 90 ? 40.238 50.134 -51.585 1.00 91.81 90 ASN A CA 1
ATOM 729 C C . ASN A 1 90 ? 40.345 50.583 -50.128 1.00 91.81 90 ASN A C 1
ATOM 731 O O . ASN A 1 90 ? 39.607 51.472 -49.718 1.00 91.81 90 ASN A O 1
ATOM 735 N N . ILE A 1 91 ? 41.300 50.032 -49.372 1.00 91.25 91 ILE A N 1
ATOM 736 C CA . ILE A 1 91 ? 41.531 50.417 -47.972 1.00 91.25 91 ILE A CA 1
ATOM 737 C C . ILE A 1 91 ? 41.852 51.912 -47.884 1.00 91.25 91 ILE A C 1
ATOM 739 O O . ILE A 1 91 ? 41.226 52.629 -47.110 1.00 91.25 91 ILE A O 1
ATOM 743 N N . LEU A 1 92 ? 42.771 52.400 -48.723 1.00 91.81 92 LEU A N 1
ATOM 744 C CA . LEU A 1 92 ? 43.134 53.816 -48.762 1.00 91.81 92 LEU A CA 1
ATOM 745 C C . LEU A 1 92 ? 41.944 54.702 -49.124 1.00 91.81 92 LEU A C 1
ATOM 747 O O . LEU A 1 92 ? 41.722 55.710 -48.461 1.00 91.81 92 LEU A O 1
ATOM 751 N N . LYS A 1 93 ? 41.166 54.315 -50.139 1.00 93.44 93 LYS A N 1
ATOM 752 C CA . LYS A 1 93 ? 39.981 55.058 -50.574 1.00 93.44 93 LYS A CA 1
ATOM 753 C C . LYS A 1 93 ? 38.936 55.167 -49.466 1.00 93.44 93 LYS A C 1
ATOM 755 O O . LYS A 1 93 ? 38.444 56.260 -49.210 1.00 93.44 93 LYS A O 1
ATOM 760 N N . PHE A 1 94 ? 38.594 54.062 -48.807 1.00 93.12 94 PHE A N 1
ATOM 761 C CA . PHE A 1 94 ? 37.591 54.092 -47.742 1.00 93.12 94 PHE A CA 1
ATOM 762 C C . PHE A 1 94 ? 38.067 54.906 -46.545 1.00 93.12 94 PHE A C 1
ATOM 764 O O . PHE A 1 94 ? 37.287 55.642 -45.952 1.00 93.12 94 PHE A O 1
ATOM 771 N N . TYR A 1 95 ? 39.356 54.838 -46.228 1.00 93.31 95 TYR A N 1
ATOM 772 C CA . TYR A 1 95 ? 39.895 55.564 -45.092 1.00 93.31 95 TYR A CA 1
ATOM 773 C C . TYR A 1 95 ? 40.000 57.068 -45.308 1.00 93.31 95 TYR A C 1
ATOM 775 O O . TYR A 1 95 ? 39.724 57.844 -44.400 1.00 93.31 95 TYR A O 1
ATOM 783 N N . THR A 1 96 ? 40.379 57.500 -46.513 1.00 91.94 96 THR A N 1
ATOM 784 C CA . THR A 1 96 ? 40.391 58.926 -46.854 1.00 91.94 96 THR A CA 1
ATOM 785 C C . THR A 1 96 ? 38.976 59.490 -46.904 1.00 91.94 96 THR A C 1
ATOM 787 O O . THR A 1 96 ? 38.755 60.602 -46.430 1.00 91.94 96 THR A O 1
ATOM 790 N N . GLN A 1 97 ? 38.009 58.717 -47.408 1.00 94.50 97 GLN A N 1
ATOM 791 C CA . GLN A 1 97 ? 36.592 59.081 -47.378 1.00 94.50 97 GLN A CA 1
ATOM 792 C C . GLN A 1 97 ? 36.058 59.189 -45.948 1.00 94.50 97 GLN A C 1
ATOM 794 O O . GLN A 1 97 ? 35.384 60.165 -45.625 1.00 94.50 97 GLN A O 1
ATOM 799 N N . GLU A 1 98 ? 36.389 58.232 -45.081 1.00 93.31 98 GLU A N 1
ATOM 800 C CA . GLU A 1 98 ? 35.969 58.258 -43.681 1.00 93.31 98 GLU A CA 1
ATOM 801 C C . GLU A 1 98 ? 36.615 59.419 -42.919 1.00 93.31 98 GLU A C 1
ATOM 803 O O . GLU A 1 98 ? 35.919 60.143 -42.213 1.00 93.31 98 GLU A O 1
ATOM 808 N N . ALA A 1 99 ? 37.912 59.669 -43.124 1.00 93.94 99 ALA A N 1
ATOM 809 C CA . ALA A 1 99 ? 38.607 60.804 -42.523 1.00 93.94 99 ALA A CA 1
ATOM 810 C C . ALA A 1 99 ? 38.003 62.145 -42.961 1.00 93.94 99 ALA A C 1
ATOM 812 O O . ALA A 1 99 ? 37.799 63.032 -42.132 1.00 93.94 99 ALA A O 1
ATOM 813 N N . TYR A 1 100 ? 37.678 62.282 -44.251 1.00 94.75 100 TYR A N 1
ATOM 814 C CA . TYR A 1 100 ? 36.998 63.465 -44.772 1.00 94.75 100 TYR A CA 1
ATOM 815 C C . TYR A 1 100 ? 35.614 63.635 -44.140 1.00 94.75 100 TYR A C 1
ATOM 817 O O . TYR A 1 100 ? 35.296 64.718 -43.661 1.00 94.75 100 TYR A O 1
ATOM 825 N N . LYS A 1 101 ? 34.817 62.562 -44.064 1.00 95.75 101 LYS A N 1
ATOM 826 C CA . LYS A 1 101 ? 33.489 62.587 -43.438 1.00 95.75 101 LYS A CA 1
ATOM 827 C C . LYS A 1 101 ? 33.568 63.001 -41.967 1.00 95.75 101 LYS A C 1
ATOM 829 O O . LYS A 1 101 ? 32.859 63.911 -41.559 1.00 95.75 101 LYS A O 1
ATOM 834 N N . GLN A 1 102 ? 34.451 62.373 -41.189 1.00 92.19 102 GLN A N 1
ATOM 835 C CA . GLN A 1 102 ? 34.627 62.676 -39.766 1.00 92.19 102 GLN A CA 1
ATOM 836 C C . GLN A 1 102 ? 35.077 64.119 -39.538 1.00 92.19 102 GLN A C 1
ATOM 838 O O . GLN A 1 102 ? 34.566 64.778 -38.636 1.00 92.19 102 GLN A O 1
ATOM 843 N N . LEU A 1 103 ? 35.989 64.632 -40.370 1.00 92.38 103 LEU A N 1
ATOM 844 C CA . LEU A 1 103 ? 36.434 66.018 -40.282 1.00 92.38 103 LEU A CA 1
ATOM 845 C C . LEU A 1 103 ? 35.312 67.000 -40.647 1.00 92.38 103 LEU A C 1
ATOM 847 O O . LEU A 1 103 ? 35.117 67.977 -39.932 1.00 92.38 103 LEU A O 1
ATOM 851 N N . THR A 1 104 ? 34.551 66.733 -41.711 1.00 94.25 104 THR A N 1
ATOM 852 C CA . THR A 1 104 ? 33.409 67.566 -42.118 1.00 94.25 104 THR A CA 1
ATOM 853 C C . THR A 1 104 ? 32.345 67.613 -41.024 1.00 94.25 104 THR A C 1
ATOM 855 O O . THR A 1 104 ? 31.974 68.698 -40.587 1.00 94.25 104 THR A O 1
ATOM 858 N N . THR A 1 105 ? 31.943 66.457 -40.486 1.00 92.62 105 THR A N 1
ATOM 859 C CA . THR A 1 105 ? 30.998 66.387 -39.361 1.00 92.62 105 THR A CA 1
ATOM 860 C C . THR A 1 105 ? 31.540 67.096 -38.117 1.00 92.62 105 THR A C 1
ATOM 862 O O . THR A 1 105 ? 30.794 67.767 -37.409 1.00 92.62 105 THR A O 1
ATOM 865 N N . ALA A 1 106 ? 32.845 67.001 -37.840 1.00 88.62 106 ALA A N 1
ATOM 866 C CA . ALA A 1 106 ? 33.457 67.730 -36.733 1.00 88.62 106 ALA A CA 1
ATOM 867 C C . ALA A 1 106 ? 33.366 69.250 -36.922 1.00 88.62 106 ALA A C 1
ATOM 869 O O . ALA A 1 106 ? 33.049 69.959 -35.971 1.00 88.62 106 ALA A O 1
ATOM 870 N N . VAL A 1 107 ? 33.625 69.746 -38.134 1.00 89.50 107 VAL A N 1
ATOM 871 C CA . VAL A 1 107 ? 33.547 71.175 -38.465 1.00 89.50 107 VAL A CA 1
ATOM 872 C C . VAL A 1 107 ? 32.110 71.687 -38.376 1.00 89.50 107 VAL A C 1
ATOM 874 O O . VAL A 1 107 ? 31.894 72.751 -37.802 1.00 89.50 107 VAL A O 1
ATOM 877 N N . GLU A 1 108 ? 31.134 70.929 -38.875 1.00 89.50 108 GLU A N 1
ATOM 878 C CA . GLU A 1 108 ? 29.705 71.251 -38.752 1.00 89.50 108 GLU A CA 1
ATOM 879 C C . GLU A 1 108 ? 29.265 71.300 -37.283 1.00 89.50 108 GLU A C 1
ATOM 881 O O . GLU A 1 108 ? 28.678 72.281 -36.834 1.00 89.50 108 GLU A O 1
ATOM 886 N N . ASN A 1 109 ? 29.636 70.302 -36.479 1.00 87.19 109 ASN A N 1
ATOM 887 C CA . ASN A 1 109 ? 29.309 70.296 -35.052 1.00 87.19 109 ASN A CA 1
ATOM 888 C C . ASN A 1 109 ? 29.972 71.462 -34.303 1.00 87.19 109 ASN A C 1
ATOM 890 O O . ASN A 1 109 ? 29.386 72.039 -33.389 1.00 87.19 109 ASN A O 1
ATOM 894 N N . LEU A 1 110 ? 31.195 71.837 -34.683 1.00 84.38 110 LEU A N 1
ATOM 895 C CA . LEU A 1 110 ? 31.896 72.972 -34.086 1.00 84.38 110 LEU A CA 1
ATOM 896 C C . LEU A 1 110 ? 31.332 74.323 -34.523 1.00 84.38 110 LEU A C 1
ATOM 898 O O . LEU A 1 110 ? 31.523 75.285 -33.780 1.00 84.38 110 LEU A O 1
ATOM 902 N N . SER A 1 111 ? 30.709 74.423 -35.701 1.00 83.31 111 SER A N 1
ATOM 903 C CA . SER A 1 111 ? 30.091 75.660 -36.189 1.00 83.31 111 SER A CA 1
ATOM 904 C C . SER A 1 111 ? 28.693 75.874 -35.610 1.00 83.31 111 SER A C 1
ATOM 906 O O . SER A 1 111 ? 28.325 77.017 -35.361 1.00 83.31 111 SER A O 1
ATOM 908 N N . MET A 1 112 ? 27.950 74.801 -35.325 1.00 82.00 112 MET A N 1
ATOM 909 C CA . MET A 1 112 ? 26.639 74.893 -34.673 1.00 82.00 112 MET A CA 1
ATOM 910 C C . MET A 1 112 ? 26.756 75.228 -33.178 1.00 82.00 112 MET A C 1
ATOM 912 O O . MET A 1 112 ? 26.020 76.067 -32.678 1.00 82.00 112 MET A O 1
ATOM 916 N N . ASN A 1 113 ? 27.732 74.651 -32.468 1.00 78.06 113 ASN A N 1
ATOM 917 C CA . ASN A 1 113 ? 27.890 74.816 -31.013 1.00 78.06 113 ASN A CA 1
ATOM 918 C C . ASN A 1 113 ? 28.757 76.030 -30.609 1.00 78.06 113 ASN A C 1
ATOM 920 O O . ASN A 1 113 ? 29.454 75.997 -29.593 1.00 78.06 113 ASN A O 1
ATOM 924 N N . VAL A 1 114 ? 28.794 77.090 -31.426 1.00 76.06 114 VAL A N 1
ATOM 925 C CA . VAL A 1 114 ? 29.652 78.266 -31.175 1.00 76.06 114 VAL A CA 1
ATOM 926 C C . VAL A 1 114 ? 29.198 79.064 -29.953 1.00 76.06 114 VAL A C 1
ATOM 928 O O . VAL A 1 114 ? 30.054 79.555 -29.218 1.00 76.06 114 VAL A O 1
ATOM 931 N N . GLU A 1 115 ? 27.886 79.191 -29.754 1.00 70.94 115 GLU A N 1
ATOM 932 C CA . GLU A 1 115 ? 27.285 80.024 -28.702 1.00 70.94 115 GLU A CA 1
ATOM 933 C C . GLU A 1 115 ? 27.067 79.252 -27.388 1.00 70.94 115 GLU A C 1
ATOM 935 O O . GLU A 1 115 ? 27.144 79.841 -26.310 1.00 70.94 115 GLU A O 1
ATOM 940 N N . ASP A 1 116 ? 26.884 77.930 -27.469 1.00 70.75 116 ASP A N 1
ATOM 941 C CA . ASP A 1 116 ? 26.503 77.083 -26.331 1.00 70.75 116 ASP A CA 1
ATOM 942 C C . ASP A 1 116 ? 27.697 76.512 -25.539 1.00 70.75 116 ASP A C 1
ATOM 944 O O . ASP A 1 116 ? 27.578 76.216 -24.345 1.00 70.75 116 ASP A O 1
ATOM 948 N N . GLU A 1 117 ? 28.868 76.343 -26.167 1.00 77.00 117 GLU A N 1
ATOM 949 C CA . GLU A 1 117 ? 30.025 75.681 -25.551 1.00 77.00 117 GLU A CA 1
ATOM 950 C C . GLU A 1 117 ? 31.250 76.584 -25.363 1.00 77.00 117 GLU A C 1
ATOM 952 O O . GLU A 1 117 ? 31.592 77.429 -26.191 1.00 77.00 117 GLU A O 1
ATOM 957 N N . SER A 1 118 ? 32.006 76.334 -24.286 1.00 81.75 118 SER A N 1
ATOM 958 C CA . SER A 1 118 ? 33.259 77.045 -24.036 1.00 81.75 118 SER A CA 1
ATOM 959 C C . SER A 1 118 ? 34.348 76.679 -25.054 1.00 81.75 118 SER A C 1
ATOM 961 O O . SER A 1 118 ? 34.569 75.511 -25.383 1.00 81.75 118 SER A O 1
ATOM 963 N N . ASP A 1 119 ? 35.103 77.686 -25.496 1.00 82.12 119 ASP A N 1
ATOM 964 C CA . ASP A 1 119 ? 36.161 77.561 -26.512 1.00 82.12 119 ASP A CA 1
ATOM 965 C C . ASP A 1 119 ? 37.211 76.476 -26.178 1.00 82.12 119 ASP A C 1
ATOM 967 O O . ASP A 1 119 ? 37.697 75.759 -27.053 1.00 82.12 119 ASP A O 1
ATOM 971 N N . ILE A 1 120 ? 37.504 76.268 -24.889 1.00 86.19 120 ILE A N 1
ATOM 972 C CA . ILE A 1 120 ? 38.433 75.226 -24.418 1.00 86.19 120 ILE A CA 1
ATOM 973 C C . ILE A 1 120 ? 37.909 73.817 -24.738 1.00 86.19 120 ILE A C 1
ATOM 975 O O . ILE A 1 120 ? 38.686 72.954 -25.154 1.00 86.19 120 ILE A O 1
ATOM 979 N N . LYS A 1 121 ? 36.603 73.567 -24.567 1.00 84.62 121 LYS A N 1
ATOM 980 C CA . LYS A 1 121 ? 35.993 72.260 -24.861 1.00 84.62 121 LYS A CA 1
ATOM 981 C C . LYS A 1 121 ? 35.980 71.985 -26.361 1.00 84.62 121 LYS A C 1
ATOM 983 O O . LYS A 1 121 ? 36.385 70.903 -26.776 1.00 84.62 121 LYS A O 1
ATOM 988 N N . ARG A 1 122 ? 35.633 72.991 -27.165 1.00 84.06 122 ARG A N 1
ATOM 989 C CA . ARG A 1 122 ? 35.633 72.917 -28.633 1.00 84.06 122 ARG A CA 1
ATOM 990 C C . ARG A 1 122 ? 37.026 72.622 -29.196 1.00 84.06 122 ARG A C 1
ATOM 992 O O . ARG A 1 122 ? 37.189 71.714 -30.009 1.00 84.06 122 ARG A O 1
ATOM 999 N N . LYS A 1 123 ? 38.055 73.318 -28.696 1.00 87.81 123 LYS A N 1
ATOM 1000 C CA . LYS A 1 123 ? 39.462 73.061 -29.055 1.00 87.81 123 LYS A CA 1
ATOM 1001 C C . LYS A 1 123 ? 39.916 71.658 -28.666 1.00 87.81 123 LYS A C 1
ATOM 1003 O O . LYS A 1 123 ? 40.614 71.016 -29.446 1.00 87.81 123 LYS A O 1
ATOM 1008 N N . LYS A 1 124 ? 39.508 71.172 -27.490 1.00 89.25 124 LYS A N 1
ATOM 1009 C CA . LYS A 1 124 ? 39.822 69.810 -27.048 1.00 89.25 124 LYS A CA 1
ATOM 1010 C C . LYS A 1 124 ? 39.152 68.755 -27.934 1.00 89.25 124 LYS A C 1
ATOM 1012 O O . LYS A 1 124 ? 39.842 67.861 -28.399 1.00 89.25 124 LYS A O 1
ATOM 1017 N N . TYR A 1 125 ? 37.863 68.899 -28.236 1.00 89.19 125 TYR A N 1
ATOM 1018 C CA . TYR A 1 125 ? 37.134 67.986 -29.124 1.00 89.19 125 TYR A CA 1
ATOM 1019 C C . TYR A 1 125 ? 37.761 67.913 -30.524 1.00 89.19 125 TYR A C 1
ATOM 1021 O O . TYR A 1 125 ? 38.008 66.827 -31.046 1.00 89.19 125 TYR A O 1
ATOM 1029 N N . PHE A 1 126 ? 38.095 69.066 -31.111 1.00 89.62 126 PHE A N 1
ATOM 1030 C CA . PHE A 1 126 ? 38.770 69.106 -32.408 1.00 89.62 126 PHE A CA 1
ATOM 1031 C C . PHE A 1 126 ? 40.151 68.438 -32.365 1.00 89.62 126 PHE A C 1
ATOM 1033 O O . PHE A 1 126 ? 40.507 67.671 -33.260 1.00 89.62 126 PHE A O 1
ATOM 1040 N N . LEU A 1 127 ? 40.919 68.696 -31.300 1.00 91.31 127 LEU A N 1
ATOM 1041 C CA . LEU A 1 127 ? 42.218 68.066 -31.084 1.00 91.31 127 LEU A CA 1
ATOM 1042 C C . LEU A 1 127 ? 42.091 66.543 -30.939 1.00 91.31 127 LEU A C 1
ATOM 1044 O O . LEU A 1 127 ? 42.881 65.820 -31.542 1.00 91.31 127 LEU A O 1
ATOM 1048 N N . ASP A 1 128 ? 41.097 66.056 -30.198 1.00 92.00 128 ASP A N 1
ATOM 1049 C CA . ASP A 1 128 ? 40.859 64.625 -29.994 1.00 92.00 128 ASP A CA 1
ATOM 1050 C C . ASP A 1 128 ? 40.548 63.917 -31.327 1.00 92.00 128 ASP A C 1
ATOM 1052 O O . ASP A 1 128 ? 41.081 62.836 -31.585 1.00 92.00 128 ASP A O 1
ATOM 1056 N N . ILE A 1 129 ? 39.792 64.561 -32.226 1.00 92.00 129 ILE A N 1
ATOM 1057 C CA . ILE A 1 129 ? 39.524 64.048 -33.582 1.00 92.00 129 ILE A CA 1
ATOM 1058 C C . ILE A 1 129 ? 40.782 64.052 -34.454 1.00 92.00 129 ILE A C 1
ATOM 1060 O O . ILE A 1 129 ? 41.052 63.093 -35.172 1.00 92.00 129 ILE A O 1
ATOM 1064 N N . ILE A 1 130 ? 41.609 65.096 -34.392 1.00 92.56 130 ILE A N 1
ATOM 1065 C CA . ILE A 1 130 ? 42.883 65.099 -35.128 1.00 92.56 130 ILE A CA 1
ATOM 1066 C C . ILE A 1 130 ? 43.802 63.984 -34.619 1.00 92.56 130 ILE A C 1
ATOM 1068 O O . ILE A 1 130 ? 44.482 63.325 -35.411 1.00 92.56 130 ILE A O 1
ATOM 1072 N N . ILE A 1 131 ? 43.831 63.756 -33.305 1.00 94.62 131 ILE A N 1
ATOM 1073 C CA . ILE A 1 131 ? 44.624 62.685 -32.703 1.00 94.62 131 ILE A CA 1
ATOM 1074 C C . ILE A 1 131 ? 44.104 61.318 -33.156 1.00 94.62 131 ILE A C 1
ATOM 1076 O O . ILE A 1 131 ? 44.929 60.480 -33.533 1.00 94.62 131 ILE A O 1
ATOM 1080 N N . SER A 1 132 ? 42.785 61.093 -33.168 1.00 93.00 132 SER A N 1
ATOM 1081 C CA . SER A 1 132 ? 42.204 59.828 -33.632 1.00 93.00 132 SER A CA 1
ATOM 1082 C C . SER A 1 132 ? 42.531 59.586 -35.105 1.00 93.00 132 SER A C 1
ATOM 1084 O O . SER A 1 132 ? 43.150 58.568 -35.414 1.00 93.00 132 SER A O 1
ATOM 1086 N N . LEU A 1 133 ? 42.277 60.565 -35.982 1.00 93.19 133 LEU A N 1
ATOM 1087 C CA . LEU A 1 133 ? 42.614 60.498 -37.407 1.00 93.19 133 LEU A CA 1
ATOM 1088 C C . LEU A 1 133 ? 44.108 60.235 -37.623 1.00 93.19 133 LEU A C 1
ATOM 1090 O O . LEU A 1 133 ? 44.486 59.418 -38.461 1.00 93.19 133 LEU A O 1
ATOM 1094 N N . ARG A 1 134 ? 44.991 60.869 -36.844 1.00 93.75 134 ARG A N 1
ATOM 1095 C CA . ARG A 1 134 ? 46.438 60.626 -36.923 1.00 93.75 134 ARG A CA 1
ATOM 1096 C C . ARG A 1 134 ? 46.809 59.194 -36.541 1.00 93.75 134 ARG A C 1
ATOM 1098 O O . ARG A 1 134 ? 47.626 58.593 -37.236 1.00 93.75 134 ARG A O 1
ATOM 1105 N N . GLN A 1 135 ? 46.270 58.651 -35.447 1.00 93.81 135 GLN A N 1
ATOM 1106 C CA . GLN A 1 135 ? 46.516 57.250 -35.061 1.00 93.81 135 GLN A CA 1
ATOM 1107 C C . GLN A 1 135 ? 46.084 56.303 -36.172 1.00 93.81 135 GLN A C 1
ATOM 1109 O O . GLN A 1 135 ? 46.770 55.340 -36.516 1.00 93.81 135 GLN A O 1
ATOM 1114 N N . ASP A 1 136 ? 44.963 56.646 -36.770 1.00 91.44 136 ASP A N 1
ATOM 1115 C CA . ASP A 1 136 ? 44.369 55.938 -37.861 1.00 91.44 136 ASP A CA 1
ATOM 1116 C C . ASP A 1 136 ? 45.257 55.981 -39.122 1.00 91.44 136 ASP A C 1
ATOM 1118 O O . ASP A 1 136 ? 45.547 54.929 -39.705 1.00 91.44 136 ASP A O 1
ATOM 1122 N N . PHE A 1 137 ? 45.797 57.134 -39.511 1.00 92.38 137 PHE A N 1
ATOM 1123 C CA . PHE A 1 137 ? 46.754 57.220 -40.619 1.00 92.38 137 PHE A CA 1
ATOM 1124 C C . PHE A 1 137 ? 48.092 56.539 -40.310 1.00 92.38 137 PHE A C 1
ATOM 1126 O O . PHE A 1 137 ? 48.736 56.031 -41.227 1.00 92.38 137 PHE A O 1
ATOM 1133 N N . ILE A 1 138 ? 48.504 56.454 -39.041 1.00 94.75 138 ILE A N 1
ATOM 1134 C CA . ILE A 1 138 ? 49.689 55.681 -38.642 1.00 94.75 138 ILE A CA 1
ATOM 1135 C C . ILE A 1 138 ? 49.472 54.183 -38.907 1.00 94.75 138 ILE A C 1
ATOM 1137 O O . ILE A 1 138 ? 50.371 53.535 -39.444 1.00 94.75 138 ILE A O 1
ATOM 1141 N N . LYS A 1 139 ? 48.287 53.629 -38.611 1.00 92.31 139 LYS A N 1
ATOM 1142 C CA . LYS A 1 139 ? 47.958 52.226 -38.943 1.00 92.31 139 LYS A CA 1
ATOM 1143 C C . LYS A 1 139 ? 48.029 51.994 -40.452 1.00 92.31 139 LYS A C 1
ATOM 1145 O O . LYS A 1 139 ? 48.711 51.077 -40.912 1.00 92.31 139 LYS A O 1
ATOM 1150 N N . VAL A 1 140 ? 47.409 52.872 -41.239 1.00 92.44 140 VAL A N 1
ATOM 1151 C CA . VAL A 1 140 ? 47.468 52.806 -42.707 1.00 92.44 140 VAL A CA 1
ATOM 1152 C C . VAL A 1 140 ? 48.908 52.926 -43.217 1.00 92.44 140 VAL A C 1
ATOM 1154 O O . VAL A 1 140 ? 49.318 52.169 -44.091 1.00 92.44 140 VAL A O 1
ATOM 1157 N N . TYR A 1 141 ? 49.719 53.803 -42.629 1.00 91.69 141 TYR A N 1
ATOM 1158 C CA . TYR A 1 141 ? 51.136 53.937 -42.963 1.00 91.69 141 TYR A CA 1
ATOM 1159 C C . TYR A 1 141 ? 51.921 52.646 -42.703 1.00 91.69 141 TYR A C 1
ATOM 1161 O O . TYR A 1 141 ? 52.735 52.238 -43.537 1.00 91.69 141 TYR A O 1
ATOM 1169 N N . THR A 1 142 ? 51.663 51.964 -41.582 1.00 93.12 142 THR A N 1
ATOM 1170 C CA . THR A 1 142 ? 52.281 50.656 -41.321 1.00 93.12 142 THR A CA 1
ATOM 1171 C C . THR A 1 142 ? 51.854 49.609 -42.349 1.00 93.12 142 THR A C 1
ATOM 1173 O O . THR A 1 142 ? 52.712 48.889 -42.856 1.00 93.12 142 THR A O 1
ATOM 1176 N N . LEU A 1 143 ? 50.576 49.595 -42.750 1.00 89.69 143 LEU A N 1
ATOM 1177 C CA . LEU A 1 143 ? 50.076 48.710 -43.806 1.00 89.69 143 LEU A CA 1
ATOM 1178 C C . LEU A 1 143 ? 50.741 48.990 -45.156 1.00 89.69 143 LEU A C 1
ATOM 1180 O O . LEU A 1 143 ? 51.141 48.047 -45.829 1.00 89.69 143 LEU A O 1
ATOM 1184 N N . ILE A 1 144 ? 50.929 50.257 -45.539 1.00 91.25 144 ILE A N 1
ATOM 1185 C CA . ILE A 1 144 ? 51.640 50.624 -46.776 1.00 91.25 144 ILE A CA 1
ATOM 1186 C C . ILE A 1 144 ? 53.083 50.109 -46.739 1.00 91.25 144 ILE A C 1
ATOM 1188 O O . ILE A 1 144 ? 53.556 49.527 -47.716 1.00 91.25 144 ILE A O 1
ATOM 1192 N N . LYS A 1 145 ? 53.784 50.277 -45.607 1.00 91.00 145 LYS A N 1
ATOM 1193 C CA . LYS A 1 145 ? 55.140 49.732 -45.447 1.00 91.00 145 LYS A CA 1
ATOM 1194 C C . LYS A 1 145 ? 55.167 48.219 -45.637 1.00 91.00 145 LYS A C 1
ATOM 1196 O O . LYS A 1 145 ? 56.059 47.716 -46.311 1.00 91.00 145 LYS A O 1
ATOM 1201 N N . TRP A 1 146 ? 54.194 47.503 -45.085 1.00 88.69 146 TRP A N 1
ATOM 1202 C CA . TRP A 1 146 ? 54.121 46.043 -45.180 1.00 88.69 146 TRP A CA 1
ATOM 1203 C C . TRP A 1 146 ? 53.698 45.574 -46.574 1.00 88.69 146 TRP A C 1
ATOM 1205 O O . TRP A 1 146 ? 54.224 44.587 -47.085 1.00 88.69 146 TRP A O 1
ATOM 1215 N N . ALA A 1 147 ? 52.827 46.329 -47.244 1.00 88.38 147 ALA A N 1
ATOM 1216 C CA . ALA A 1 147 ? 52.389 46.051 -48.604 1.00 88.38 147 ALA A CA 1
ATOM 1217 C C . ALA A 1 147 ? 53.536 46.095 -49.628 1.00 88.38 147 ALA A C 1
ATOM 1219 O O . ALA A 1 147 ? 53.413 45.489 -50.692 1.00 88.38 147 ALA A O 1
ATOM 1220 N N . SER A 1 148 ? 54.672 46.732 -49.312 1.00 87.81 148 SER A N 1
ATOM 1221 C CA . SER A 1 148 ? 55.869 46.686 -50.166 1.00 87.81 148 SER A CA 1
ATOM 1222 C C . SER A 1 148 ? 56.408 45.261 -50.379 1.00 87.81 148 SER A C 1
ATOM 1224 O O . SER A 1 148 ? 56.927 44.969 -51.452 1.00 87.81 148 SER A O 1
ATOM 1226 N N . ILE A 1 149 ? 56.201 44.355 -49.411 1.00 90.56 149 ILE A N 1
ATOM 1227 C CA . ILE A 1 149 ? 56.640 42.944 -49.443 1.00 90.56 149 ILE A CA 1
ATOM 1228 C C . ILE A 1 149 ? 55.476 42.008 -49.851 1.00 90.56 149 ILE A C 1
ATOM 1230 O O . ILE A 1 149 ? 55.608 40.787 -49.893 1.00 90.56 149 ILE A O 1
ATOM 1234 N N . SER A 1 150 ? 54.309 42.560 -50.208 1.00 85.81 150 SER A N 1
ATOM 1235 C CA . SER A 1 150 ? 53.085 41.784 -50.480 1.00 85.81 150 SER A CA 1
ATOM 1236 C C . SER A 1 150 ? 53.244 40.709 -51.556 1.00 85.81 150 SER A C 1
ATOM 1238 O O . SER A 1 150 ? 52.664 39.637 -51.425 1.00 85.81 150 SER A O 1
ATOM 1240 N N . LYS A 1 151 ? 54.052 40.953 -52.594 1.00 86.50 151 LYS A N 1
ATOM 1241 C CA . LYS A 1 151 ? 54.273 39.992 -53.687 1.00 86.50 151 LYS A CA 1
ATOM 1242 C C . LYS A 1 151 ? 54.946 38.706 -53.207 1.00 86.50 151 LYS A C 1
ATOM 1244 O O . LYS A 1 151 ? 54.586 37.622 -53.659 1.00 86.50 151 LYS A O 1
ATOM 1249 N N . ASP A 1 152 ? 55.905 38.817 -52.290 1.00 88.62 152 ASP A N 1
ATOM 1250 C CA . ASP A 1 152 ? 56.606 37.655 -51.741 1.00 88.62 152 ASP A CA 1
ATOM 1251 C C . ASP A 1 152 ? 55.739 36.909 -50.729 1.00 88.62 152 ASP A C 1
ATOM 1253 O O . ASP A 1 152 ? 55.676 35.682 -50.760 1.00 88.62 152 ASP A O 1
ATOM 1257 N N . VAL A 1 153 ? 54.989 37.649 -49.908 1.00 88.19 153 VAL A N 1
ATOM 1258 C CA . VAL A 1 153 ? 54.002 37.067 -48.990 1.00 88.19 153 VAL A CA 1
ATOM 1259 C C . VAL A 1 153 ? 52.902 36.332 -49.759 1.00 88.19 153 VAL A C 1
ATOM 1261 O O . VAL A 1 153 ? 52.513 35.244 -49.355 1.00 88.19 153 VAL A O 1
ATOM 1264 N N . SER A 1 154 ? 52.442 36.868 -50.892 1.00 86.50 154 SER A N 1
ATOM 1265 C CA . SER A 1 154 ? 51.422 36.217 -51.718 1.00 86.50 154 SER A CA 1
ATOM 1266 C C . SER A 1 154 ? 51.902 34.874 -52.268 1.00 86.50 154 SER A C 1
ATOM 1268 O O . SER A 1 154 ? 51.211 33.877 -52.098 1.00 86.50 154 SER A O 1
ATOM 1270 N N . LYS A 1 155 ? 53.121 34.814 -52.827 1.00 88.25 155 LYS A N 1
ATOM 1271 C CA . LYS A 1 155 ? 53.724 33.545 -53.275 1.00 88.25 155 LYS A CA 1
ATOM 1272 C C . LYS A 1 155 ? 53.865 32.543 -52.127 1.00 88.25 155 LYS A C 1
ATOM 1274 O O . LYS A 1 155 ? 53.670 31.347 -52.317 1.00 88.25 155 LYS A O 1
ATOM 1279 N N . PHE A 1 156 ? 54.212 33.022 -50.931 1.00 89.69 156 PHE A N 1
ATOM 1280 C CA . PHE A 1 156 ? 54.318 32.170 -49.749 1.00 89.69 156 PHE A CA 1
ATOM 1281 C C . PHE A 1 156 ? 52.957 31.610 -49.311 1.00 89.69 156 PHE A C 1
ATOM 1283 O O . PHE A 1 156 ? 52.867 30.436 -48.959 1.00 89.69 156 PHE A O 1
ATOM 1290 N N . ILE A 1 157 ? 51.895 32.420 -49.376 1.00 89.06 157 ILE A N 1
ATOM 1291 C CA . ILE A 1 157 ? 50.518 31.982 -49.111 1.00 89.06 157 ILE A CA 1
ATOM 1292 C C . ILE A 1 157 ? 50.094 30.902 -50.114 1.00 89.06 157 ILE A C 1
ATOM 1294 O O . ILE A 1 157 ? 49.561 29.874 -49.695 1.00 89.06 157 ILE A O 1
ATOM 1298 N N . ASP A 1 158 ? 50.375 31.094 -51.404 1.00 89.00 158 ASP A N 1
ATOM 1299 C CA . ASP A 1 158 ? 50.048 30.119 -52.455 1.00 89.00 158 ASP A CA 1
ATOM 1300 C C . ASP A 1 158 ? 50.739 28.773 -52.210 1.00 89.00 158 ASP A C 1
ATOM 1302 O O . ASP A 1 158 ? 50.116 27.711 -52.256 1.00 89.00 158 ASP A O 1
ATOM 1306 N N . LEU A 1 159 ? 52.028 28.821 -51.875 1.00 90.06 159 LEU A N 1
ATOM 1307 C CA . LEU A 1 159 ? 52.840 27.643 -51.591 1.00 90.06 159 LEU A CA 1
ATOM 1308 C C . LEU A 1 159 ? 52.352 26.907 -50.333 1.00 90.06 159 LEU A C 1
ATOM 1310 O O . LEU A 1 159 ? 52.221 25.682 -50.339 1.00 90.06 159 LEU A O 1
ATOM 1314 N N . LEU A 1 160 ? 52.020 27.641 -49.267 1.00 90.38 160 LEU A N 1
ATOM 1315 C CA . LEU A 1 160 ? 51.449 27.058 -48.053 1.00 90.38 160 LEU A CA 1
ATOM 1316 C C . LEU A 1 160 ? 50.100 26.384 -48.330 1.00 90.38 160 LEU A C 1
ATOM 1318 O O . LEU A 1 160 ? 49.833 25.297 -47.816 1.00 90.38 160 LEU A O 1
ATOM 1322 N N . ASN A 1 161 ? 49.251 27.015 -49.140 1.00 89.19 161 ASN A N 1
ATOM 1323 C CA . ASN A 1 161 ? 47.964 26.449 -49.522 1.00 89.19 161 ASN A CA 1
ATOM 1324 C C . ASN A 1 161 ? 48.135 25.158 -50.333 1.00 89.19 161 ASN A C 1
ATOM 1326 O O . ASN A 1 161 ? 47.438 24.176 -50.087 1.00 89.19 161 ASN A O 1
ATOM 1330 N N . TRP A 1 162 ? 49.104 25.127 -51.249 1.00 89.00 162 TRP A N 1
ATOM 1331 C CA . TRP A 1 162 ? 49.428 23.919 -51.999 1.00 89.00 162 TRP A CA 1
ATOM 1332 C C . TRP A 1 162 ? 49.884 22.773 -51.089 1.00 89.00 162 TRP A C 1
ATOM 1334 O O . TRP A 1 162 ? 49.375 21.663 -51.228 1.00 89.00 162 TRP A O 1
ATOM 1344 N N . PHE A 1 163 ? 50.756 23.029 -50.106 1.00 92.38 163 PHE A N 1
ATOM 1345 C CA . PHE A 1 163 ? 51.153 21.994 -49.142 1.00 92.38 163 PHE A CA 1
ATOM 1346 C C . PHE A 1 163 ? 49.973 21.449 -48.336 1.00 92.38 163 PHE A C 1
ATOM 1348 O O . PHE A 1 163 ? 49.853 20.236 -48.176 1.00 92.38 163 PHE A O 1
ATOM 1355 N N . ARG A 1 164 ? 49.064 22.321 -47.890 1.00 91.44 164 ARG A N 1
ATOM 1356 C CA . ARG A 1 164 ? 47.847 21.896 -47.182 1.00 91.44 164 ARG A CA 1
ATOM 1357 C C . ARG A 1 164 ? 46.936 21.046 -48.056 1.00 91.44 164 ARG A C 1
ATOM 1359 O O . ARG A 1 164 ? 46.345 20.085 -47.573 1.00 91.44 164 ARG A O 1
ATOM 1366 N N . LEU A 1 165 ? 46.829 21.380 -49.342 1.00 91.88 165 LEU A N 1
ATOM 1367 C CA . LEU A 1 165 ? 46.063 20.573 -50.282 1.00 91.88 165 LEU A CA 1
ATOM 1368 C C . LEU A 1 165 ? 46.669 19.170 -50.416 1.00 91.88 165 LEU A C 1
ATOM 1370 O O . LEU A 1 165 ? 45.918 18.203 -50.420 1.00 91.88 165 LEU A O 1
ATOM 1374 N N . GLN A 1 166 ? 47.998 19.046 -50.485 1.00 91.25 166 GLN A N 1
ATOM 1375 C CA . GLN A 1 166 ? 48.661 17.739 -50.554 1.00 91.25 166 GLN A CA 1
ATOM 1376 C C . GLN A 1 166 ? 48.426 16.905 -49.293 1.00 91.25 166 GLN A C 1
ATOM 1378 O O . GLN A 1 166 ? 48.059 15.738 -49.395 1.00 91.25 166 GLN A O 1
ATOM 1383 N N . GLU A 1 167 ? 48.572 17.508 -48.113 1.00 94.50 167 GLU A N 1
ATOM 1384 C CA . GLU A 1 167 ? 48.272 16.853 -46.834 1.00 94.50 167 GLU A CA 1
ATOM 1385 C C . GLU A 1 167 ? 46.828 16.330 -46.802 1.00 94.50 167 GLU A C 1
ATOM 1387 O O . GLU A 1 167 ? 46.587 15.162 -46.502 1.00 94.50 167 GLU A O 1
ATOM 1392 N N . PHE A 1 168 ? 45.873 17.154 -47.238 1.00 94.75 168 PHE A N 1
ATOM 1393 C CA . PHE A 1 168 ? 44.475 16.750 -47.350 1.00 94.75 168 PHE A CA 1
ATOM 1394 C C . PHE A 1 168 ? 44.263 15.569 -48.311 1.00 94.75 168 PHE A C 1
ATOM 1396 O O . PHE A 1 168 ? 43.452 14.688 -48.031 1.00 94.75 168 PHE A O 1
ATOM 1403 N N . GLN A 1 169 ? 44.992 15.505 -49.431 1.00 93.75 169 GLN A N 1
ATOM 1404 C CA . GLN A 1 169 ? 44.892 14.358 -50.338 1.00 93.75 169 GLN A CA 1
ATOM 1405 C C . GLN A 1 169 ? 45.435 13.066 -49.717 1.00 93.75 169 GLN A C 1
ATOM 1407 O O . GLN A 1 169 ? 44.852 12.005 -49.944 1.00 93.75 169 GLN A O 1
ATOM 1412 N N . PHE A 1 170 ? 46.498 13.130 -48.909 1.00 95.62 170 PHE A N 1
ATOM 1413 C CA . PHE A 1 170 ? 46.996 11.954 -48.187 1.00 95.62 170 PHE A CA 1
ATOM 1414 C C . PHE A 1 170 ? 45.983 11.438 -47.161 1.00 95.62 170 PHE A C 1
ATOM 1416 O O . PHE A 1 170 ? 45.727 10.234 -47.108 1.00 95.62 170 PHE A O 1
ATOM 1423 N N . GLU A 1 171 ? 45.351 12.337 -46.409 1.00 94.69 171 GLU A N 1
ATOM 1424 C CA . GLU A 1 171 ? 44.276 11.977 -45.477 1.00 94.69 171 GLU A CA 1
ATOM 1425 C C . GLU A 1 171 ? 43.075 11.356 -46.206 1.00 94.69 171 GLU A C 1
ATOM 1427 O O . GLU A 1 171 ? 42.557 10.311 -45.803 1.00 94.69 171 GLU A O 1
ATOM 1432 N N . ASN A 1 172 ? 42.671 11.932 -47.343 1.00 95.44 172 ASN A N 1
ATOM 1433 C CA . ASN A 1 172 ? 41.599 11.370 -48.166 1.00 95.44 172 ASN A CA 1
ATOM 1434 C C . ASN A 1 172 ? 41.934 9.972 -48.682 1.00 95.44 172 ASN A C 1
ATOM 1436 O O . ASN A 1 172 ? 41.066 9.100 -48.690 1.00 95.44 172 ASN A O 1
ATOM 1440 N N . LEU A 1 173 ? 43.179 9.742 -49.102 1.00 95.50 173 LEU A N 1
ATOM 1441 C CA . LEU A 1 173 ? 43.624 8.429 -49.550 1.00 95.50 173 LEU A CA 1
ATOM 1442 C C . LEU A 1 173 ? 43.529 7.403 -48.417 1.00 95.50 173 LEU A C 1
ATOM 1444 O O . LEU A 1 173 ? 43.030 6.300 -48.638 1.00 95.50 173 LEU A O 1
ATOM 1448 N N . MET A 1 174 ? 43.939 7.763 -47.199 1.00 93.50 174 MET A N 1
ATOM 1449 C CA . MET A 1 174 ? 43.799 6.882 -46.034 1.00 93.50 174 MET A CA 1
ATOM 1450 C C . MET A 1 174 ? 42.333 6.585 -45.722 1.00 93.50 174 MET A C 1
ATOM 1452 O O . MET A 1 174 ? 41.974 5.432 -45.473 1.00 93.50 174 MET A O 1
ATOM 1456 N N . PHE A 1 175 ? 41.465 7.594 -45.803 1.00 92.81 175 PHE A N 1
ATOM 1457 C CA . PHE A 1 175 ? 40.028 7.409 -45.632 1.00 92.81 175 PHE A CA 1
ATOM 1458 C C . PHE A 1 175 ? 39.442 6.457 -46.684 1.00 92.81 175 PHE A C 1
ATOM 1460 O O . PHE A 1 175 ? 38.700 5.535 -46.341 1.00 92.81 175 PHE A O 1
ATOM 1467 N N . GLN A 1 176 ? 39.808 6.630 -47.956 1.00 91.62 176 GLN A N 1
ATOM 1468 C CA . GLN A 1 176 ? 39.373 5.752 -49.043 1.00 91.62 176 GLN A CA 1
ATOM 1469 C C . GLN A 1 176 ? 39.889 4.322 -48.862 1.00 91.62 176 GLN A C 1
ATOM 1471 O O . GLN A 1 176 ? 39.126 3.372 -49.032 1.00 91.62 176 GLN A O 1
ATOM 1476 N N . LEU A 1 177 ? 41.149 4.154 -48.452 1.00 91.44 177 LEU A N 1
ATOM 1477 C CA . LEU A 1 177 ? 41.732 2.843 -48.176 1.00 91.44 177 LEU A CA 1
ATOM 1478 C C . LEU A 1 177 ? 41.022 2.137 -47.013 1.00 91.44 177 LEU A C 1
ATOM 1480 O O . LEU A 1 177 ? 40.739 0.945 -47.098 1.00 91.44 177 LEU A O 1
ATOM 1484 N N . ASN A 1 178 ? 40.663 2.867 -45.957 1.00 88.88 178 ASN A N 1
ATOM 1485 C CA . ASN A 1 178 ? 39.840 2.333 -44.873 1.00 88.88 178 ASN A CA 1
ATOM 1486 C C . ASN A 1 178 ? 38.407 1.999 -45.335 1.00 88.88 178 ASN A C 1
ATOM 1488 O O . ASN A 1 178 ? 37.794 1.050 -44.856 1.00 88.88 178 ASN A O 1
ATOM 1492 N N . GLY A 1 179 ? 37.874 2.731 -46.315 1.00 85.19 179 GLY A N 1
ATOM 1493 C CA . GLY A 1 179 ? 36.640 2.345 -47.001 1.00 85.19 179 GLY A CA 1
ATOM 1494 C C . GLY A 1 179 ? 36.752 0.970 -47.669 1.00 85.19 179 GLY A C 1
ATOM 1495 O O . GLY A 1 179 ? 35.817 0.174 -47.598 1.00 85.19 179 GLY A O 1
ATOM 1496 N N . LEU A 1 180 ? 37.915 0.652 -48.250 1.00 83.06 180 LEU A N 1
ATOM 1497 C CA . LEU A 1 180 ? 38.178 -0.656 -48.855 1.00 83.06 180 LEU A CA 1
ATOM 1498 C C . LEU A 1 180 ? 38.339 -1.769 -47.812 1.00 83.06 180 LEU A C 1
ATOM 1500 O O . LEU A 1 180 ? 37.898 -2.881 -48.058 1.00 83.06 180 LEU A O 1
ATOM 1504 N N . THR A 1 181 ? 38.914 -1.531 -46.631 1.00 79.81 181 THR A N 1
ATOM 1505 C CA . THR A 1 181 ? 39.034 -2.591 -45.602 1.00 79.81 181 THR A CA 1
ATOM 1506 C C . THR A 1 181 ? 37.676 -3.035 -45.034 1.00 79.81 181 THR A C 1
ATOM 1508 O O . THR A 1 181 ? 37.564 -4.119 -44.456 1.00 79.81 181 THR A O 1
ATOM 1511 N N . GLY A 1 182 ? 36.618 -2.255 -45.271 1.00 75.62 182 GLY A N 1
ATOM 1512 C CA . GLY A 1 182 ? 35.233 -2.523 -44.896 1.00 75.62 182 GLY A CA 1
ATOM 1513 C C . GLY A 1 182 ? 34.488 -3.585 -45.721 1.00 75.62 182 GLY A C 1
ATOM 1514 O O . GLY A 1 182 ? 33.261 -3.519 -45.781 1.00 75.62 182 GLY A O 1
ATOM 1515 N N . TYR A 1 183 ? 35.151 -4.590 -46.316 1.00 78.06 183 TYR A N 1
ATOM 1516 C CA . TYR A 1 183 ? 34.505 -5.715 -47.034 1.00 78.06 183 TYR A CA 1
ATOM 1517 C C . TYR A 1 183 ? 33.701 -6.674 -46.121 1.00 78.06 183 TYR A C 1
ATOM 1519 O O . TYR A 1 183 ? 33.627 -7.878 -46.366 1.00 78.06 183 TYR A O 1
ATOM 1527 N N . SER A 1 184 ? 33.059 -6.166 -45.066 1.00 77.31 184 SER A N 1
ATOM 1528 C CA . SER A 1 184 ? 32.135 -6.930 -44.218 1.00 77.31 184 SER A CA 1
ATOM 1529 C C . SER A 1 184 ? 31.006 -7.557 -45.045 1.00 77.31 184 SER A C 1
ATOM 1531 O O . SER A 1 184 ? 30.647 -8.704 -44.819 1.00 77.31 184 SER A O 1
ATOM 1533 N N . GLY A 1 185 ? 30.530 -6.863 -46.087 1.00 78.12 185 GLY A N 1
ATOM 1534 C CA . GLY A 1 185 ? 29.511 -7.389 -47.004 1.00 78.12 185 GLY A CA 1
ATOM 1535 C C . GLY A 1 185 ? 29.966 -8.560 -47.888 1.00 78.12 185 GLY A C 1
ATOM 1536 O O . GLY A 1 185 ? 29.118 -9.257 -48.431 1.00 78.12 185 GLY A O 1
ATOM 1537 N N . ALA A 1 186 ? 31.276 -8.800 -48.027 1.00 82.62 186 ALA A N 1
ATOM 1538 C CA . ALA A 1 186 ? 31.807 -9.973 -48.729 1.00 82.62 186 ALA A CA 1
ATOM 1539 C C . ALA A 1 186 ? 31.993 -11.185 -47.797 1.00 82.62 186 ALA A C 1
ATOM 1541 O O . ALA A 1 186 ? 32.217 -12.299 -48.269 1.00 82.62 186 ALA A O 1
ATOM 1542 N N . LYS A 1 187 ? 31.919 -10.982 -46.474 1.00 84.44 187 LYS A N 1
ATOM 1543 C CA . LYS A 1 187 ? 31.996 -12.056 -45.483 1.00 84.44 187 LYS A CA 1
ATOM 1544 C C . LYS A 1 187 ? 30.589 -12.568 -45.194 1.00 84.44 187 LYS A C 1
ATOM 1546 O O . LYS A 1 187 ? 29.706 -11.797 -44.835 1.00 84.44 187 LYS A O 1
ATOM 1551 N N . LEU A 1 188 ? 30.392 -13.878 -45.300 1.00 86.75 188 LEU A N 1
ATOM 1552 C CA . LEU A 1 188 ? 29.165 -14.515 -44.835 1.00 86.75 188 LEU A CA 1
ATOM 1553 C C . LEU A 1 188 ? 29.317 -14.850 -43.338 1.00 86.75 188 LEU A C 1
ATOM 1555 O O . LEU A 1 188 ? 30.266 -15.557 -42.989 1.00 86.75 188 LEU A O 1
ATOM 1559 N N . PRO A 1 189 ? 28.442 -14.347 -42.445 1.00 86.19 189 PRO A N 1
ATOM 1560 C CA . PRO A 1 189 ? 28.458 -14.743 -41.041 1.00 86.19 189 PRO A CA 1
ATOM 1561 C C . PRO A 1 189 ? 28.024 -16.204 -40.868 1.00 86.19 189 PRO A C 1
ATOM 1563 O O . PRO A 1 189 ? 27.393 -16.801 -41.743 1.00 86.19 189 PRO A O 1
ATOM 1566 N N . ASN A 1 190 ? 28.337 -16.777 -39.709 1.00 89.94 190 ASN A N 1
ATOM 1567 C CA . ASN A 1 190 ? 27.827 -18.083 -39.310 1.00 89.94 190 ASN A CA 1
ATOM 1568 C C . ASN A 1 190 ? 26.294 -18.057 -39.167 1.00 89.94 190 ASN A C 1
ATOM 1570 O O . ASN A 1 190 ? 25.712 -17.085 -38.689 1.00 89.94 190 ASN A O 1
ATOM 1574 N N . SER A 1 191 ? 25.631 -19.140 -39.576 1.00 91.69 191 SER A N 1
ATOM 1575 C CA . SER A 1 191 ? 24.177 -19.272 -39.453 1.00 91.69 191 SER A CA 1
ATOM 1576 C C . SER A 1 191 ? 23.764 -19.573 -38.007 1.00 91.69 191 SER A C 1
ATOM 1578 O O . SER A 1 191 ? 24.290 -20.501 -37.394 1.00 91.69 191 SER A O 1
ATOM 1580 N N . ASP A 1 192 ? 22.795 -18.824 -37.475 1.00 90.62 192 ASP A N 1
ATOM 1581 C CA . ASP A 1 192 ? 22.230 -19.043 -36.137 1.00 90.62 192 ASP A CA 1
ATOM 1582 C C . ASP A 1 192 ? 21.079 -20.062 -36.182 1.00 90.62 192 ASP A C 1
ATOM 1584 O O . ASP A 1 192 ? 19.912 -19.730 -36.410 1.00 90.62 192 ASP A O 1
ATOM 1588 N N . ILE A 1 193 ? 21.430 -21.334 -35.990 1.00 93.94 193 ILE A N 1
ATOM 1589 C CA . ILE A 1 193 ? 20.488 -22.459 -36.059 1.00 93.94 193 ILE A CA 1
ATOM 1590 C C . ILE A 1 193 ? 19.506 -22.446 -34.875 1.00 93.94 193 ILE A C 1
ATOM 1592 O O . ILE A 1 193 ? 18.358 -22.858 -35.036 1.00 93.94 193 ILE A O 1
ATOM 1596 N N . LEU A 1 194 ? 19.919 -21.956 -33.700 1.00 89.81 194 LEU A N 1
ATOM 1597 C CA . LEU A 1 194 ? 19.077 -21.944 -32.499 1.00 89.81 194 LEU A CA 1
ATOM 1598 C C . LEU A 1 194 ? 17.913 -20.972 -32.674 1.00 89.81 194 LEU A C 1
ATOM 1600 O O . LEU A 1 194 ? 16.754 -21.367 -32.542 1.00 89.81 194 LEU A O 1
ATOM 1604 N N . THR A 1 195 ? 18.209 -19.733 -33.076 1.00 88.50 195 THR A N 1
ATOM 1605 C CA . THR A 1 195 ? 17.167 -18.737 -33.353 1.00 88.50 195 THR A CA 1
ATOM 1606 C C . THR A 1 195 ? 16.286 -19.169 -34.528 1.00 88.50 195 THR A C 1
ATOM 1608 O O . THR A 1 195 ? 15.069 -18.982 -34.486 1.00 88.50 195 THR A O 1
ATOM 1611 N N . ALA A 1 196 ? 16.858 -19.802 -35.560 1.00 92.88 196 ALA A N 1
ATOM 1612 C CA . ALA A 1 196 ? 16.081 -20.340 -36.678 1.00 92.88 196 ALA A CA 1
ATOM 1613 C C . ALA A 1 196 ? 15.085 -21.428 -36.232 1.00 92.88 196 ALA A C 1
ATOM 1615 O O . ALA A 1 196 ? 13.924 -21.399 -36.642 1.00 92.88 196 ALA A O 1
ATOM 1616 N N . LEU A 1 197 ? 15.502 -22.353 -35.359 1.00 94.19 197 LEU A N 1
ATOM 1617 C CA . LEU A 1 197 ? 14.635 -23.394 -34.799 1.00 94.19 197 LEU A CA 1
ATOM 1618 C C . LEU A 1 197 ? 13.530 -22.801 -33.915 1.00 94.19 197 LEU A C 1
ATOM 1620 O O . LEU A 1 197 ? 12.381 -23.241 -33.977 1.00 94.19 197 LEU A O 1
ATOM 1624 N N . GLU A 1 198 ? 13.842 -21.774 -33.127 1.00 90.50 198 GLU A N 1
ATOM 1625 C CA . GLU A 1 198 ? 12.835 -21.065 -32.337 1.00 90.50 198 GLU A CA 1
ATOM 1626 C C . GLU A 1 198 ? 11.780 -20.392 -33.210 1.00 90.50 198 GLU A C 1
ATOM 1628 O O . GLU A 1 198 ? 10.589 -20.512 -32.922 1.00 90.50 198 GLU A O 1
ATOM 1633 N N . VAL A 1 199 ? 12.195 -19.710 -34.282 1.00 92.81 199 VAL A N 1
ATOM 1634 C CA . VAL A 1 199 ? 11.273 -19.093 -35.244 1.00 92.81 199 VAL A CA 1
ATOM 1635 C C . VAL A 1 199 ? 10.434 -20.158 -35.942 1.00 92.81 199 VAL A C 1
ATOM 1637 O O . VAL A 1 199 ? 9.236 -19.952 -36.113 1.00 92.81 199 VAL A O 1
ATOM 1640 N N . LEU A 1 200 ? 11.018 -21.307 -36.285 1.00 94.75 200 LEU A N 1
ATOM 1641 C CA . LEU A 1 200 ? 10.286 -22.417 -36.891 1.00 94.75 200 LEU A CA 1
ATOM 1642 C C . LEU A 1 200 ? 9.182 -22.949 -35.966 1.00 94.75 200 LEU A C 1
ATOM 1644 O O . LEU A 1 200 ? 8.070 -23.195 -36.422 1.00 94.75 200 LEU A O 1
ATOM 1648 N N . TYR A 1 201 ? 9.469 -23.102 -34.670 1.00 95.31 201 TYR A N 1
ATOM 1649 C CA . TYR A 1 201 ? 8.507 -23.649 -33.709 1.00 95.31 201 TYR A CA 1
ATOM 1650 C C . TYR A 1 201 ? 7.485 -22.612 -33.217 1.00 95.31 201 TYR A C 1
ATOM 1652 O O . TYR A 1 201 ? 6.295 -22.895 -33.109 1.00 95.31 201 TYR A O 1
ATOM 1660 N N . LYS A 1 202 ? 7.947 -21.403 -32.878 1.00 88.69 202 LYS A N 1
ATOM 1661 C CA . LYS A 1 202 ? 7.150 -20.355 -32.213 1.00 88.69 202 LYS A CA 1
ATOM 1662 C C . LYS A 1 202 ? 6.638 -19.280 -33.177 1.00 88.69 202 LYS A C 1
ATOM 1664 O O . LYS A 1 202 ? 5.898 -18.397 -32.747 1.00 88.69 202 LYS A O 1
ATOM 1669 N N . GLY A 1 203 ? 7.080 -19.282 -34.435 1.00 88.38 203 GLY A N 1
ATOM 1670 C CA . GLY A 1 203 ? 6.821 -18.226 -35.423 1.00 88.38 203 GLY A CA 1
ATOM 1671 C C . GLY A 1 203 ? 7.589 -16.918 -35.179 1.00 88.38 203 GLY A C 1
ATOM 1672 O O . GLY A 1 203 ? 7.464 -15.981 -35.964 1.00 88.38 203 GLY A O 1
ATOM 1673 N N . ARG A 1 204 ? 8.362 -16.815 -34.087 1.00 82.81 204 ARG A N 1
ATOM 1674 C CA . ARG A 1 204 ? 9.109 -15.608 -33.689 1.00 82.81 204 ARG A CA 1
ATOM 1675 C C . ARG A 1 204 ? 10.313 -15.953 -32.800 1.00 82.81 204 ARG A C 1
ATOM 1677 O O . ARG A 1 204 ? 10.220 -16.917 -32.038 1.00 82.81 204 ARG A O 1
ATOM 1684 N N . PRO A 1 205 ? 11.397 -15.157 -32.829 1.00 84.88 205 PRO A N 1
ATOM 1685 C CA . PRO A 1 205 ? 12.553 -15.377 -31.962 1.00 84.88 205 PRO A CA 1
ATOM 1686 C C . PRO A 1 205 ? 12.229 -15.004 -30.507 1.00 84.88 205 PRO A C 1
ATOM 1688 O O . PRO A 1 205 ? 11.456 -14.067 -30.255 1.00 84.88 205 PRO A O 1
ATOM 1691 N N . THR A 1 206 ? 12.814 -15.709 -29.533 1.00 77.88 206 THR A N 1
ATOM 1692 C CA . THR A 1 206 ? 12.669 -15.337 -28.119 1.00 77.88 206 THR A CA 1
ATOM 1693 C C . THR A 1 206 ? 13.650 -14.234 -27.731 1.00 77.88 206 THR A C 1
ATOM 1695 O O . THR A 1 206 ? 14.760 -14.459 -27.268 1.00 77.88 206 THR A O 1
ATOM 1698 N N . LEU A 1 207 ? 13.232 -12.986 -27.932 1.00 75.62 207 LEU A N 1
ATOM 1699 C CA . LEU A 1 207 ? 14.001 -11.830 -27.472 1.00 75.62 207 LEU A CA 1
ATOM 1700 C C . LEU A 1 207 ? 13.809 -11.627 -25.957 1.00 75.62 207 LEU A C 1
ATOM 1702 O O . LEU A 1 207 ? 12.673 -11.751 -25.481 1.00 75.62 207 LEU A O 1
ATOM 1706 N N . PRO A 1 208 ? 14.864 -11.268 -25.196 1.00 74.12 208 PRO A N 1
ATOM 1707 C CA . PRO A 1 208 ? 14.720 -10.874 -23.801 1.00 74.12 208 PRO A CA 1
ATOM 1708 C C . PRO A 1 208 ? 13.816 -9.646 -23.737 1.00 74.12 208 PRO A C 1
ATOM 1710 O O . PRO A 1 208 ? 14.109 -8.586 -24.286 1.00 74.12 208 PRO A O 1
ATOM 1713 N N . SER A 1 209 ? 12.665 -9.805 -23.102 1.00 64.12 209 SER A N 1
ATOM 1714 C CA . SER A 1 209 ? 11.566 -8.855 -23.213 1.00 64.12 209 SER A CA 1
ATOM 1715 C C . SER A 1 209 ? 11.677 -7.638 -22.301 1.00 64.12 209 SER A C 1
ATOM 1717 O O . SER A 1 209 ? 10.783 -6.801 -22.366 1.00 64.12 209 SER A O 1
ATOM 1719 N N . TYR A 1 210 ? 12.721 -7.538 -21.461 1.00 71.25 210 TYR A N 1
ATOM 1720 C CA . TYR A 1 210 ? 13.001 -6.440 -20.513 1.00 71.25 210 TYR A CA 1
ATOM 1721 C C . TYR A 1 210 ? 11.738 -5.793 -19.906 1.00 71.25 210 TYR A C 1
ATOM 1723 O O . TYR A 1 210 ? 11.614 -4.576 -19.854 1.00 71.25 210 TYR A O 1
ATOM 1731 N N . ASN A 1 211 ? 10.760 -6.610 -19.500 1.00 65.44 211 ASN A N 1
ATOM 1732 C CA . ASN A 1 211 ? 9.455 -6.173 -18.980 1.00 65.44 211 ASN A CA 1
ATOM 1733 C C . ASN A 1 211 ? 8.659 -5.184 -19.873 1.00 65.44 211 ASN A C 1
ATOM 1735 O O . ASN A 1 211 ? 7.723 -4.547 -19.402 1.00 65.44 211 ASN A O 1
ATOM 1739 N N . HIS A 1 212 ? 8.977 -5.073 -21.167 1.00 72.69 212 HIS A N 1
ATOM 1740 C CA . HIS A 1 212 ? 8.291 -4.213 -22.142 1.00 72.69 212 HIS A CA 1
ATOM 1741 C C . HIS A 1 212 ? 7.145 -4.908 -22.894 1.00 72.69 212 HIS A C 1
ATOM 1743 O O . HIS A 1 212 ? 6.425 -4.263 -23.659 1.00 72.69 212 HIS A O 1
ATOM 1749 N N . ILE A 1 213 ? 6.952 -6.216 -22.705 1.00 76.94 213 ILE A N 1
ATOM 1750 C CA . ILE A 1 213 ? 5.797 -6.920 -23.272 1.00 76.94 213 ILE A CA 1
ATOM 1751 C C . ILE A 1 213 ? 4.555 -6.568 -22.454 1.00 76.94 213 ILE A C 1
ATOM 1753 O O . ILE A 1 213 ? 4.530 -6.734 -21.237 1.00 76.94 213 ILE A O 1
ATOM 1757 N N . LYS A 1 214 ? 3.500 -6.125 -23.145 1.00 75.31 214 LYS A N 1
ATOM 1758 C CA . LYS A 1 214 ? 2.176 -5.960 -22.542 1.00 75.31 214 LYS A CA 1
ATOM 1759 C C . LYS A 1 214 ? 1.685 -7.320 -22.057 1.00 75.31 214 LYS A C 1
ATOM 1761 O O . LYS A 1 214 ? 1.561 -8.250 -22.855 1.00 75.31 214 LYS A O 1
ATOM 1766 N N . ILE A 1 215 ? 1.418 -7.425 -20.759 1.00 75.50 215 ILE A N 1
ATOM 1767 C CA . ILE A 1 215 ? 0.815 -8.616 -20.161 1.00 75.50 215 ILE A CA 1
ATOM 1768 C C . ILE A 1 215 ? -0.519 -8.851 -20.879 1.00 75.50 215 ILE A C 1
ATOM 1770 O O . ILE A 1 215 ? -1.321 -7.928 -21.023 1.00 75.50 215 ILE A O 1
ATOM 1774 N N . LYS A 1 216 ? -0.728 -10.065 -21.399 1.00 81.12 216 LYS A N 1
ATOM 1775 C CA . LYS A 1 216 ? -1.991 -10.439 -22.045 1.00 81.12 216 LYS A CA 1
ATOM 1776 C C . LYS A 1 216 ? -3.115 -10.310 -21.013 1.00 81.12 216 LYS A C 1
ATOM 1778 O O . LYS A 1 216 ? -2.949 -10.770 -19.887 1.00 81.12 216 LYS A O 1
ATOM 1783 N N . ASN A 1 217 ? -4.246 -9.726 -21.407 1.00 82.38 217 ASN A N 1
ATOM 1784 C CA . ASN A 1 217 ? -5.426 -9.668 -20.546 1.00 82.38 217 ASN A CA 1
ATOM 1785 C C . ASN A 1 217 ? -5.798 -11.089 -20.093 1.00 82.38 217 ASN A C 1
ATOM 1787 O O . ASN A 1 217 ? -5.876 -12.005 -20.919 1.00 82.38 217 ASN A O 1
ATOM 1791 N N . LEU A 1 218 ? -5.982 -11.266 -18.786 1.00 85.88 218 LEU A N 1
ATOM 1792 C CA . LEU A 1 218 ? -6.380 -12.540 -18.196 1.00 85.88 218 LEU A CA 1
ATOM 1793 C C . LEU A 1 218 ? -7.808 -12.889 -18.642 1.00 85.88 218 LEU A C 1
ATOM 1795 O O . LEU A 1 218 ? -8.664 -12.008 -18.721 1.00 85.88 218 LEU A O 1
ATOM 1799 N N . SER A 1 219 ? -8.051 -14.165 -18.956 1.00 93.81 219 SER A N 1
ATOM 1800 C CA . SER A 1 219 ? -9.404 -14.659 -19.242 1.00 93.81 219 SER A CA 1
ATOM 1801 C C . SER A 1 219 ? -10.216 -14.710 -17.950 1.00 93.81 219 SER A C 1
ATOM 1803 O O . SER A 1 219 ? -9.694 -15.160 -16.931 1.00 93.81 219 SER A O 1
ATOM 1805 N N . SER A 1 220 ? -11.487 -14.305 -17.993 1.00 94.00 220 SER A N 1
ATOM 1806 C CA . SER A 1 220 ? -12.399 -14.377 -16.844 1.00 94.00 220 SER A CA 1
ATOM 1807 C C . SER A 1 220 ? -12.567 -15.804 -16.317 1.00 94.00 220 SER A C 1
ATOM 1809 O O . SER A 1 220 ? -12.601 -15.996 -15.108 1.00 94.00 220 SER A O 1
ATOM 1811 N N . GLU A 1 221 ? -12.579 -16.802 -17.207 1.00 94.44 221 GLU A N 1
ATOM 1812 C CA . GLU A 1 221 ? -12.625 -18.225 -16.836 1.00 94.44 221 GLU A CA 1
ATOM 1813 C C . GLU A 1 221 ? -11.413 -18.615 -15.988 1.00 94.44 221 GLU A C 1
ATOM 1815 O O . GLU A 1 221 ? -11.556 -19.256 -14.953 1.00 94.44 221 GLU A O 1
ATOM 1820 N N . LYS A 1 222 ? -10.219 -18.146 -16.378 1.00 93.44 222 LYS A N 1
ATOM 1821 C CA . LYS A 1 222 ? -8.991 -18.443 -15.638 1.00 93.44 222 LYS A CA 1
ATOM 1822 C C . LYS A 1 222 ? -8.955 -17.740 -14.282 1.00 93.44 222 LYS A C 1
ATOM 1824 O O . LYS A 1 222 ? -8.370 -18.266 -13.348 1.00 93.44 222 LYS A O 1
ATOM 1829 N N . ILE A 1 223 ? -9.559 -16.555 -14.171 1.00 93.06 223 ILE A N 1
ATOM 1830 C CA . ILE A 1 223 ? -9.682 -15.852 -12.887 1.00 93.06 223 ILE A CA 1
ATOM 1831 C C . ILE A 1 223 ? -10.572 -16.658 -11.941 1.00 93.06 223 ILE A C 1
ATOM 1833 O O . ILE A 1 223 ? -10.197 -16.840 -10.791 1.00 93.06 223 ILE A O 1
ATOM 1837 N N . LEU A 1 224 ? -11.713 -17.153 -12.423 1.00 94.00 224 LEU A N 1
ATOM 1838 C CA . LEU A 1 224 ? -12.632 -17.951 -11.617 1.00 94.00 224 LEU A CA 1
ATOM 1839 C C . LEU A 1 224 ? -11.987 -19.270 -11.174 1.00 94.00 224 LEU A C 1
ATOM 1841 O O . LEU A 1 224 ? -12.020 -19.568 -9.987 1.00 94.00 224 LEU A O 1
ATOM 1845 N N . GLU A 1 225 ? -11.312 -19.979 -12.084 1.00 94.25 225 GLU A N 1
ATOM 1846 C CA . GLU A 1 225 ? -10.536 -21.188 -11.760 1.00 94.25 225 GLU A CA 1
ATOM 1847 C C . GLU A 1 225 ? -9.511 -20.909 -10.643 1.00 94.25 225 GLU A C 1
ATOM 1849 O O . GLU A 1 225 ? -9.460 -21.622 -9.649 1.00 94.25 225 GLU A O 1
ATOM 1854 N N . VAL A 1 226 ? -8.759 -19.805 -10.739 1.00 92.94 226 VAL A N 1
ATOM 1855 C CA . VAL A 1 226 ? -7.779 -19.419 -9.707 1.00 92.94 226 VAL A CA 1
ATOM 1856 C C . VAL A 1 226 ? -8.445 -19.035 -8.378 1.00 92.94 226 VAL A C 1
ATOM 1858 O O . VAL A 1 226 ? -7.877 -19.283 -7.319 1.00 92.94 226 VAL A O 1
ATOM 1861 N N . LEU A 1 227 ? -9.636 -18.429 -8.388 1.00 93.38 227 LEU A N 1
ATOM 1862 C CA . LEU A 1 227 ? -10.368 -18.128 -7.151 1.00 93.38 227 LEU A CA 1
ATOM 1863 C C . LEU A 1 227 ? -10.879 -19.403 -6.466 1.00 93.38 227 LEU A C 1
ATOM 1865 O O . LEU A 1 227 ? -10.864 -19.475 -5.236 1.00 93.38 227 LEU A O 1
ATOM 1869 N N . GLU A 1 228 ? -11.298 -20.408 -7.237 1.00 93.06 228 GLU A N 1
ATOM 1870 C CA . GLU A 1 228 ? -11.656 -21.734 -6.722 1.00 93.06 228 GLU A CA 1
ATOM 1871 C C . GLU A 1 228 ? -10.433 -22.457 -6.140 1.00 93.06 228 GLU A C 1
ATOM 1873 O O . GLU A 1 228 ? -10.506 -22.975 -5.021 1.00 93.06 228 GLU A O 1
ATOM 1878 N N . ASP A 1 229 ? -9.289 -22.400 -6.828 1.00 93.19 229 ASP A N 1
ATOM 1879 C CA . ASP A 1 229 ? -8.017 -22.930 -6.326 1.00 93.19 229 ASP A CA 1
ATOM 1880 C C . ASP A 1 229 ? -7.604 -22.235 -5.016 1.00 93.19 229 ASP A C 1
ATOM 1882 O O . ASP A 1 229 ? -7.247 -22.893 -4.034 1.00 93.19 229 ASP A O 1
ATOM 1886 N N . LEU A 1 230 ? -7.734 -20.906 -4.943 1.00 92.88 230 LEU A N 1
ATOM 1887 C CA . LEU A 1 230 ? -7.466 -20.150 -3.718 1.00 92.88 230 LEU A CA 1
ATOM 1888 C C . LEU A 1 230 ? -8.414 -20.532 -2.579 1.00 92.88 230 LEU A C 1
ATOM 1890 O O . LEU A 1 230 ? -7.965 -20.626 -1.438 1.00 92.88 230 LEU A O 1
ATOM 1894 N N . ASN A 1 231 ? -9.697 -20.790 -2.852 1.00 93.56 231 ASN A N 1
ATOM 1895 C CA . ASN A 1 231 ? -10.625 -21.280 -1.829 1.00 93.56 231 ASN A CA 1
ATOM 1896 C C . ASN A 1 231 ? -10.152 -22.621 -1.249 1.00 93.56 231 ASN A C 1
ATOM 1898 O O . ASN A 1 231 ? -10.170 -22.800 -0.030 1.00 93.56 231 ASN A O 1
ATOM 1902 N N . LEU A 1 232 ? -9.678 -23.540 -2.098 1.00 92.62 232 LEU A N 1
ATOM 1903 C CA . LEU A 1 232 ? -9.138 -24.829 -1.663 1.00 92.62 232 LEU A CA 1
ATOM 1904 C C . LEU A 1 232 ? -7.867 -24.657 -0.815 1.00 92.62 232 LEU A C 1
ATOM 1906 O O . LEU A 1 232 ? -7.726 -25.295 0.235 1.00 92.62 232 LEU A O 1
ATOM 1910 N N . VAL A 1 233 ? -6.960 -23.771 -1.234 1.00 92.00 233 VAL A N 1
ATOM 1911 C CA . VAL A 1 233 ? -5.729 -23.452 -0.493 1.00 92.00 233 VAL A CA 1
ATOM 1912 C C . VAL A 1 233 ? -6.061 -22.845 0.868 1.00 92.00 233 VAL A C 1
ATOM 1914 O O . VAL A 1 233 ? -5.520 -23.280 1.885 1.00 92.00 233 VAL A O 1
ATOM 1917 N N . LEU A 1 234 ? -6.963 -21.864 0.914 1.00 91.75 234 LEU A N 1
ATOM 1918 C CA . LEU A 1 234 ? -7.392 -21.214 2.151 1.00 91.75 234 LEU A CA 1
ATOM 1919 C C . LEU A 1 234 ? -8.057 -22.214 3.099 1.00 91.75 234 LEU A C 1
ATOM 1921 O O . LEU A 1 234 ? -7.701 -22.245 4.275 1.00 91.75 234 LEU A O 1
ATOM 1925 N N . MET A 1 235 ? -8.939 -23.076 2.587 1.00 91.12 235 MET A N 1
ATOM 1926 C CA . MET A 1 235 ? -9.590 -24.132 3.367 1.00 91.12 235 MET A CA 1
ATOM 1927 C C . MET A 1 235 ? -8.563 -25.079 3.986 1.00 91.12 235 MET A C 1
ATOM 1929 O O . MET A 1 235 ? -8.582 -25.329 5.190 1.00 91.12 235 MET A O 1
ATOM 1933 N N . THR A 1 236 ? -7.613 -25.552 3.179 1.00 90.12 236 THR A N 1
ATOM 1934 C CA . THR A 1 236 ? -6.557 -26.461 3.641 1.00 90.12 236 THR A CA 1
ATOM 1935 C C . THR A 1 236 ? -5.679 -25.794 4.699 1.00 90.12 236 THR A C 1
ATOM 1937 O O . THR A 1 236 ? -5.350 -26.402 5.715 1.00 90.12 236 THR A O 1
ATOM 1940 N N . ARG A 1 237 ? -5.332 -24.515 4.512 1.00 88.69 237 ARG A N 1
ATOM 1941 C CA . ARG A 1 237 ? -4.523 -23.761 5.477 1.00 88.69 237 ARG A CA 1
ATOM 1942 C C . ARG A 1 237 ? -5.247 -23.527 6.798 1.00 88.69 237 ARG A C 1
ATOM 1944 O O . ARG A 1 237 ? -4.631 -23.719 7.840 1.00 88.69 237 ARG A O 1
ATOM 1951 N N . PHE A 1 238 ? -6.519 -23.137 6.770 1.00 88.56 238 PHE A N 1
ATOM 1952 C CA . PHE A 1 238 ? -7.315 -22.943 7.987 1.00 88.56 238 PHE A CA 1
ATOM 1953 C C . PHE A 1 238 ? -7.575 -24.261 8.728 1.00 88.56 238 PHE A C 1
ATOM 1955 O O . PHE A 1 238 ? -7.653 -24.249 9.950 1.00 88.56 238 PHE A O 1
ATOM 1962 N N . ALA A 1 239 ? -7.639 -25.395 8.022 1.00 88.31 239 ALA A N 1
ATOM 1963 C CA . ALA A 1 239 ? -7.742 -26.713 8.647 1.00 88.31 239 ALA A CA 1
ATOM 1964 C C . ALA A 1 239 ? -6.443 -27.168 9.343 1.00 88.31 239 ALA A C 1
ATOM 1966 O O . ALA A 1 239 ? -6.501 -27.913 10.319 1.00 88.31 239 ALA A O 1
ATOM 1967 N N . LEU A 1 240 ? -5.274 -26.753 8.838 1.00 86.56 240 LEU A N 1
ATOM 1968 C CA . LEU A 1 240 ? -3.962 -27.128 9.388 1.00 86.56 240 LEU A CA 1
ATOM 1969 C C . LEU A 1 240 ? -3.453 -26.164 10.469 1.00 86.56 240 LEU A C 1
ATOM 1971 O O . LEU A 1 240 ? -2.672 -26.565 11.333 1.00 86.56 240 LEU A O 1
ATOM 1975 N N . MET A 1 241 ? -3.833 -24.889 10.398 1.00 83.62 241 MET A N 1
ATOM 1976 C CA . MET A 1 241 ? -3.399 -23.858 11.339 1.00 83.62 241 MET A CA 1
ATOM 1977 C C . MET A 1 241 ? -4.299 -23.807 12.573 1.00 83.62 241 MET A C 1
ATOM 1979 O O . MET A 1 241 ? -5.499 -24.041 12.496 1.00 83.62 241 MET A O 1
ATOM 1983 N N . ASP A 1 242 ? -3.714 -23.433 13.710 1.00 81.94 242 ASP A N 1
ATOM 1984 C CA . ASP A 1 242 ? -4.486 -23.140 14.915 1.00 81.94 242 ASP A CA 1
ATOM 1985 C C . ASP A 1 242 ? -5.092 -21.736 14.793 1.00 81.94 242 ASP A C 1
ATOM 1987 O O . ASP A 1 242 ? -4.376 -20.731 14.716 1.00 81.94 242 ASP A O 1
ATOM 1991 N N . VAL A 1 243 ? -6.416 -21.680 14.689 1.00 83.88 243 VAL A N 1
ATOM 1992 C CA . VAL A 1 243 ? -7.183 -20.446 14.513 1.00 83.88 243 VAL A CA 1
ATOM 1993 C C . VAL A 1 243 ? -7.723 -20.023 15.882 1.00 83.88 243 VAL A C 1
ATOM 1995 O O . VAL A 1 243 ? -8.265 -20.867 16.600 1.00 83.88 243 VAL A O 1
ATOM 1998 N N . PRO A 1 244 ? -7.631 -18.734 16.268 1.00 84.44 244 PRO A N 1
ATOM 1999 C CA . PRO A 1 244 ? -8.237 -18.252 17.504 1.00 84.44 244 PRO A CA 1
ATOM 2000 C C . PRO A 1 244 ? -9.699 -18.699 17.640 1.00 84.44 244 PRO A C 1
ATOM 2002 O O . PRO A 1 244 ? -10.503 -18.481 16.738 1.00 84.44 244 PRO A O 1
ATOM 2005 N N . LYS A 1 245 ? -10.064 -19.284 18.790 1.00 81.06 245 LYS A N 1
ATOM 2006 C CA . LYS A 1 245 ? -11.389 -19.906 19.026 1.00 81.06 245 LYS A CA 1
ATOM 2007 C C . LYS A 1 245 ? -12.587 -18.987 18.764 1.00 81.06 245 LYS A C 1
ATOM 2009 O O . LYS A 1 245 ? -13.689 -19.470 18.538 1.00 81.06 245 LYS A O 1
ATOM 2014 N N . LYS A 1 246 ? -12.377 -17.672 18.843 1.00 81.19 246 LYS A N 1
ATOM 2015 C CA . LYS A 1 246 ? -13.408 -16.646 18.646 1.00 81.19 246 LYS A CA 1
ATOM 2016 C C . LYS A 1 246 ? -13.702 -16.346 17.175 1.00 81.19 246 LYS A C 1
ATOM 2018 O O . LYS A 1 246 ? -14.674 -15.659 16.884 1.00 81.19 246 LYS A O 1
ATOM 2023 N N . PHE A 1 247 ? -12.870 -16.828 16.257 1.00 87.06 247 PHE A N 1
ATOM 2024 C CA . PHE A 1 247 ? -13.077 -16.651 14.830 1.00 87.06 247 PHE A CA 1
ATOM 2025 C C . PHE A 1 247 ? -14.071 -17.672 14.300 1.00 87.06 247 PHE A C 1
ATOM 2027 O O . PHE A 1 247 ? -13.777 -18.863 14.207 1.00 87.06 247 PHE A O 1
ATOM 2034 N N . GLN A 1 248 ? -15.232 -17.179 13.889 1.00 89.06 248 GLN A N 1
ATOM 2035 C CA . GLN A 1 248 ? -16.076 -17.883 12.939 1.00 89.06 248 GLN A CA 1
ATOM 2036 C C . GLN A 1 248 ? -15.609 -17.478 11.547 1.00 89.06 248 GLN A C 1
ATOM 2038 O O . GLN A 1 248 ? -15.378 -16.298 11.296 1.00 89.06 248 GLN A O 1
ATOM 2043 N N . TYR A 1 249 ? -15.386 -18.440 10.657 1.00 91.88 249 TYR A N 1
ATOM 2044 C CA . TYR A 1 249 ? -14.859 -18.149 9.331 1.00 91.88 249 TYR A CA 1
ATOM 2045 C C . TYR A 1 249 ? -15.689 -18.804 8.235 1.00 91.88 249 TYR A C 1
ATOM 2047 O O . TYR A 1 249 ? -16.195 -19.914 8.383 1.00 91.88 249 TYR A O 1
ATOM 2055 N N . GLU A 1 250 ? -15.788 -18.108 7.113 1.00 93.44 250 GLU A N 1
ATOM 2056 C CA . GLU A 1 250 ? -16.423 -18.570 5.890 1.00 93.44 250 GLU A CA 1
ATOM 2057 C C . GLU A 1 250 ? -15.500 -18.264 4.706 1.00 93.44 250 GLU A C 1
ATOM 2059 O O . GLU A 1 250 ? -14.949 -17.170 4.599 1.00 93.44 250 GLU A O 1
ATOM 2064 N N . ILE A 1 251 ? -15.300 -19.232 3.812 1.00 93.94 251 ILE A N 1
ATOM 2065 C CA . ILE A 1 251 ? -14.380 -19.101 2.675 1.00 93.94 251 ILE A CA 1
ATOM 2066 C C . ILE A 1 251 ? -15.199 -18.983 1.394 1.00 93.94 251 ILE A C 1
ATOM 2068 O O . ILE A 1 251 ? -15.937 -19.906 1.049 1.00 93.94 251 ILE A O 1
ATOM 2072 N N . LYS A 1 252 ? -15.080 -17.843 0.706 1.00 91.94 252 LYS A N 1
ATOM 2073 C CA . LYS A 1 252 ? -15.791 -17.516 -0.540 1.00 91.94 252 LYS A CA 1
ATOM 2074 C C . LYS A 1 252 ? -14.924 -16.605 -1.414 1.00 91.94 252 LYS A C 1
ATOM 2076 O O . LYS A 1 252 ? -14.164 -15.791 -0.898 1.00 91.94 252 LYS A O 1
ATOM 2081 N N . ASP A 1 253 ? -15.057 -16.717 -2.736 1.00 90.38 253 ASP A N 1
ATOM 2082 C CA . ASP A 1 253 ? -14.440 -15.813 -3.725 1.00 90.38 253 ASP A CA 1
ATOM 2083 C C . ASP A 1 253 ? -12.922 -15.559 -3.551 1.00 90.38 253 ASP A C 1
ATOM 2085 O O . ASP A 1 253 ? -12.437 -14.436 -3.717 1.00 90.38 253 ASP A O 1
ATOM 2089 N N . GLY A 1 254 ? -12.150 -16.592 -3.199 1.00 90.50 254 GLY A N 1
ATOM 2090 C CA . GLY A 1 254 ? -10.699 -16.519 -2.979 1.00 90.50 254 GLY A CA 1
ATOM 2091 C C . GLY A 1 254 ? -10.304 -15.774 -1.700 1.00 90.50 254 GLY A C 1
ATOM 2092 O O . GLY A 1 254 ? -9.184 -15.260 -1.590 1.00 90.50 254 GLY A O 1
ATOM 2093 N N . ARG A 1 255 ? -11.232 -15.645 -0.746 1.00 94.12 255 ARG A N 1
ATOM 2094 C CA . ARG A 1 255 ? -11.073 -14.886 0.499 1.00 94.12 255 ARG A CA 1
ATOM 2095 C C . ARG A 1 255 ? -11.680 -15.640 1.674 1.00 94.12 255 ARG A C 1
ATOM 2097 O O . ARG A 1 255 ? -12.602 -16.436 1.525 1.00 94.12 255 ARG A O 1
ATOM 2104 N N . VAL A 1 256 ? -11.170 -15.343 2.861 1.00 94.25 256 VAL A N 1
ATOM 2105 C CA . VAL A 1 256 ? -11.733 -15.794 4.132 1.00 94.25 256 VAL A CA 1
ATOM 2106 C C . VAL A 1 256 ? -12.393 -14.610 4.810 1.00 94.25 256 VAL A C 1
ATOM 2108 O O . VAL A 1 256 ? -11.725 -13.624 5.121 1.00 94.25 256 VAL A O 1
ATOM 2111 N N . TYR A 1 257 ? -13.694 -14.726 5.028 1.00 93.81 257 TYR A N 1
ATOM 2112 C CA . TYR A 1 257 ? -14.495 -13.830 5.842 1.00 93.81 257 TYR A CA 1
ATOM 2113 C C . TYR A 1 257 ? -14.463 -14.351 7.267 1.00 93.81 257 TYR A C 1
ATOM 2115 O O . TYR A 1 257 ? -14.956 -15.440 7.537 1.00 93.81 257 TYR A O 1
ATOM 2123 N N . ILE A 1 258 ? -13.851 -13.599 8.169 1.00 93.31 258 ILE A N 1
ATOM 2124 C CA . ILE A 1 258 ? -13.803 -13.929 9.588 1.00 93.31 258 ILE A CA 1
ATOM 2125 C C . ILE A 1 258 ? -14.757 -12.995 10.309 1.00 93.31 258 ILE A C 1
ATOM 2127 O O . ILE A 1 258 ? -14.556 -11.781 10.279 1.00 93.31 258 ILE A O 1
ATOM 2131 N N . THR A 1 259 ? -15.758 -13.556 10.969 1.00 90.75 259 THR A N 1
ATOM 2132 C CA . THR A 1 259 ? -16.727 -12.847 11.795 1.00 90.75 259 THR A CA 1
ATOM 2133 C C . THR A 1 259 ? -16.426 -13.088 13.273 1.00 90.75 259 THR A C 1
ATOM 2135 O O . THR A 1 259 ? -16.206 -14.213 13.727 1.00 90.75 259 THR A O 1
ATOM 2138 N N . VAL A 1 260 ? -16.406 -11.999 14.038 1.00 88.88 260 VAL A N 1
ATOM 2139 C CA . VAL A 1 260 ? -16.417 -12.017 15.503 1.00 88.88 260 VAL A CA 1
ATOM 2140 C C . VAL A 1 260 ? -17.703 -11.341 15.939 1.00 88.88 260 VAL A C 1
ATOM 2142 O O . VAL A 1 260 ? -17.904 -10.152 15.668 1.00 88.88 260 VAL A O 1
ATOM 2145 N N . SER A 1 261 ? -18.575 -12.110 16.587 1.00 82.88 261 SER A N 1
ATOM 2146 C CA . SER A 1 261 ? -19.897 -11.660 17.022 1.00 82.88 261 SER A CA 1
ATOM 2147 C C . SER A 1 261 ? -19.819 -10.322 17.755 1.00 82.88 261 SER A C 1
ATOM 2149 O O . SER A 1 261 ? -18.963 -10.113 18.613 1.00 82.88 261 SER A O 1
ATOM 2151 N N . ASN A 1 262 ? -20.711 -9.399 17.395 1.00 77.12 262 ASN A N 1
ATOM 2152 C CA . ASN A 1 262 ? -20.867 -8.087 18.029 1.00 77.12 262 ASN A CA 1
ATOM 2153 C C . ASN A 1 262 ? -19.612 -7.185 17.974 1.00 77.12 262 ASN A C 1
ATOM 2155 O O . ASN A 1 262 ? -19.512 -6.201 18.716 1.00 77.12 262 ASN A O 1
ATOM 2159 N N . GLU A 1 263 ? -18.643 -7.486 17.102 1.00 84.44 263 GLU A N 1
ATOM 2160 C CA . GLU A 1 263 ? -17.417 -6.706 16.926 1.00 84.44 263 GLU A CA 1
ATOM 2161 C C . GLU A 1 263 ? -17.161 -6.336 15.465 1.00 84.44 263 GLU A C 1
ATOM 2163 O O . GLU A 1 263 ? -17.367 -5.187 15.065 1.00 84.44 263 GLU A O 1
ATOM 2168 N N . PHE A 1 264 ? -16.678 -7.277 14.659 1.00 90.31 264 PHE A N 1
ATOM 2169 C CA . PHE A 1 264 ? -16.224 -6.978 13.307 1.00 90.31 264 PHE A CA 1
ATOM 2170 C C . PHE A 1 264 ? -16.242 -8.202 12.398 1.00 90.31 264 PHE A C 1
ATOM 2172 O O . PHE A 1 264 ? -16.241 -9.348 12.842 1.00 90.31 264 PHE A O 1
ATOM 2179 N N . GLU A 1 265 ? -16.203 -7.919 11.103 1.00 91.75 265 GLU A N 1
ATOM 2180 C CA . GLU A 1 265 ? -15.891 -8.883 10.062 1.00 91.75 265 GLU A CA 1
ATOM 2181 C C . GLU A 1 265 ? -14.672 -8.397 9.277 1.00 91.75 265 GLU A C 1
ATOM 2183 O O . GLU A 1 265 ? -14.584 -7.224 8.897 1.00 91.75 265 GLU A O 1
ATOM 2188 N N . VAL A 1 266 ? -13.728 -9.303 9.034 1.00 93.25 266 VAL A N 1
ATOM 2189 C CA . VAL A 1 266 ? -12.501 -9.042 8.278 1.00 93.25 266 VAL A CA 1
ATOM 2190 C C . VAL A 1 266 ? -12.367 -10.019 7.116 1.00 93.25 266 VAL A C 1
ATOM 2192 O O . VAL A 1 266 ? -12.642 -11.206 7.254 1.00 93.25 266 VAL A O 1
ATOM 2195 N N . SER A 1 267 ? -11.929 -9.512 5.965 1.00 93.62 267 SER A N 1
ATOM 2196 C CA . SER A 1 267 ? -11.621 -10.307 4.775 1.00 93.62 267 SER A CA 1
ATOM 2197 C C . SER A 1 267 ? -10.113 -10.451 4.594 1.00 93.62 267 SER A C 1
ATOM 2199 O O . SER A 1 267 ? -9.395 -9.450 4.505 1.00 93.62 267 SER A O 1
ATOM 2201 N N . ILE A 1 268 ? -9.640 -11.692 4.494 1.00 93.94 268 ILE A N 1
ATOM 2202 C CA . ILE A 1 268 ? -8.219 -12.040 4.372 1.00 93.94 268 ILE A CA 1
ATOM 2203 C C . ILE A 1 268 ? -8.003 -12.938 3.149 1.00 93.94 268 ILE A C 1
ATOM 2205 O O . ILE A 1 268 ? -8.851 -13.764 2.824 1.00 93.94 268 ILE A O 1
ATOM 2209 N N . THR A 1 269 ? -6.866 -12.808 2.467 1.00 93.62 269 THR A N 1
ATOM 2210 C CA . THR A 1 269 ? -6.462 -13.715 1.377 1.00 93.62 269 THR A CA 1
ATOM 2211 C C . THR A 1 269 ? -4.981 -14.087 1.467 1.00 93.62 269 THR A C 1
ATOM 2213 O O . THR A 1 269 ? -4.261 -13.625 2.352 1.00 93.62 269 THR A O 1
ATOM 2216 N N . VAL A 1 270 ? -4.520 -14.930 0.547 1.00 91.88 270 VAL A N 1
ATOM 2217 C CA . VAL A 1 270 ? -3.127 -15.359 0.399 1.00 91.88 270 VAL A CA 1
ATOM 2218 C C . VAL A 1 270 ? -2.666 -15.030 -1.024 1.00 91.88 270 VAL A C 1
ATOM 2220 O O . VAL A 1 270 ? -3.447 -15.093 -1.967 1.00 91.88 270 VAL A O 1
ATOM 2223 N N . GLY A 1 271 ? -1.396 -14.652 -1.187 1.00 85.88 271 GLY A N 1
ATOM 2224 C CA . GLY A 1 271 ? -0.834 -14.283 -2.494 1.00 85.88 271 GLY A CA 1
ATOM 2225 C C . GLY A 1 271 ? -0.280 -15.446 -3.331 1.00 85.88 271 GLY A C 1
ATOM 2226 O O . GLY A 1 271 ? 0.190 -15.214 -4.443 1.00 85.88 271 GLY A O 1
ATOM 2227 N N . ASN A 1 272 ? -0.253 -16.666 -2.795 1.00 84.50 272 ASN A N 1
ATOM 2228 C CA . ASN A 1 272 ? 0.356 -17.853 -3.396 1.00 84.50 272 ASN A CA 1
ATOM 2229 C C . ASN A 1 272 ? -0.250 -19.170 -2.881 1.00 84.50 272 ASN A C 1
ATOM 2231 O O . ASN A 1 272 ? -0.671 -19.280 -1.732 1.00 84.50 272 ASN A O 1
ATOM 2235 N N . ASP A 1 273 ? -0.150 -20.214 -3.701 1.00 82.75 273 ASP A N 1
ATOM 2236 C CA . ASP A 1 273 ? -0.778 -21.521 -3.441 1.00 82.75 273 ASP A CA 1
ATOM 2237 C C . ASP A 1 273 ? 0.072 -22.442 -2.545 1.00 82.75 273 ASP A C 1
ATOM 2239 O O . ASP A 1 273 ? -0.138 -23.651 -2.465 1.00 82.75 273 ASP A O 1
ATOM 2243 N N . MET A 1 274 ? 1.086 -21.887 -1.875 1.00 82.88 274 MET A N 1
ATOM 2244 C CA . MET A 1 274 ? 1.997 -22.661 -1.037 1.00 82.88 274 MET A CA 1
ATOM 2245 C C . MET A 1 274 ? 1.332 -23.023 0.293 1.00 82.88 274 MET A C 1
ATOM 2247 O O . MET A 1 274 ? 1.064 -22.148 1.125 1.00 82.88 274 MET A O 1
ATOM 2251 N N . ILE A 1 275 ? 1.135 -24.325 0.507 1.00 79.06 275 ILE A N 1
ATOM 2252 C CA . ILE A 1 275 ? 0.699 -24.899 1.782 1.00 79.06 275 ILE A CA 1
ATOM 2253 C C . ILE A 1 275 ? 1.908 -24.951 2.722 1.00 79.06 275 ILE A C 1
ATOM 2255 O O . ILE A 1 275 ? 2.986 -25.417 2.350 1.00 79.06 275 ILE A O 1
ATOM 2259 N N . ILE A 1 276 ? 1.740 -24.411 3.927 1.00 77.56 276 ILE A N 1
ATOM 2260 C CA . ILE A 1 276 ? 2.787 -24.354 4.945 1.00 77.56 276 ILE A CA 1
ATOM 2261 C C . ILE A 1 276 ? 2.494 -25.414 6.001 1.00 77.56 276 ILE A C 1
ATOM 2263 O O . ILE A 1 276 ? 1.533 -25.272 6.754 1.00 77.56 276 ILE A O 1
ATOM 2267 N N . ASP A 1 277 ? 3.371 -26.407 6.116 1.00 73.31 277 ASP A N 1
ATOM 2268 C CA . ASP A 1 277 ? 3.269 -27.435 7.161 1.00 73.31 277 ASP A CA 1
ATOM 2269 C C . ASP A 1 277 ? 3.993 -27.027 8.459 1.00 73.31 277 ASP A C 1
ATOM 2271 O O . ASP A 1 277 ? 3.698 -27.531 9.540 1.00 73.31 277 ASP A O 1
ATOM 2275 N N . LYS A 1 278 ? 4.971 -26.111 8.371 1.00 78.50 278 LYS A N 1
ATOM 2276 C CA . LYS A 1 278 ? 5.817 -25.680 9.497 1.00 78.50 278 LYS A CA 1
ATOM 2277 C C . LYS A 1 278 ? 5.616 -24.203 9.809 1.00 78.50 278 LYS A C 1
ATOM 2279 O O . LYS A 1 278 ? 5.800 -23.360 8.938 1.00 78.50 278 LYS A O 1
ATOM 2284 N N . LYS A 1 279 ? 5.362 -23.866 11.078 1.00 76.62 279 LYS A N 1
ATOM 2285 C CA . LYS A 1 279 ? 5.148 -22.476 11.536 1.00 76.62 279 LYS A CA 1
ATOM 2286 C C . LYS A 1 279 ? 6.309 -21.528 11.185 1.00 76.62 279 LYS A C 1
ATOM 2288 O O . LYS A 1 279 ? 6.075 -20.355 10.919 1.00 76.62 279 LYS A O 1
ATOM 2293 N N . GLU A 1 280 ? 7.539 -22.038 11.119 1.00 80.25 280 GLU A N 1
ATOM 2294 C CA . GLU A 1 280 ? 8.739 -21.273 10.737 1.00 80.25 280 GLU A CA 1
ATOM 2295 C C . GLU A 1 280 ? 8.699 -20.762 9.290 1.00 80.25 280 GLU A C 1
ATOM 2297 O O . GLU A 1 280 ? 9.227 -19.694 9.002 1.00 80.25 280 GLU A O 1
ATOM 2302 N N . ASP A 1 281 ? 8.035 -21.486 8.387 1.00 83.38 281 ASP A N 1
ATOM 2303 C CA . ASP A 1 281 ? 7.971 -21.169 6.958 1.00 83.38 281 ASP A CA 1
ATOM 2304 C C . ASP A 1 281 ? 6.837 -20.195 6.604 1.00 83.38 281 ASP A C 1
ATOM 2306 O O . ASP A 1 281 ? 6.642 -19.858 5.434 1.00 83.38 281 ASP A O 1
ATOM 2310 N N . TYR A 1 282 ? 6.106 -19.698 7.606 1.00 84.00 282 TYR A N 1
ATOM 2311 C CA . TYR A 1 282 ? 4.934 -18.847 7.415 1.00 84.00 282 TYR A CA 1
ATOM 2312 C C . TYR A 1 282 ? 5.215 -17.575 6.595 1.00 84.00 282 TYR A C 1
ATOM 2314 O O . TYR A 1 282 ? 4.390 -17.153 5.786 1.00 84.00 282 TYR A O 1
ATOM 2322 N N . TYR A 1 283 ? 6.418 -17.005 6.718 1.00 83.69 283 TYR A N 1
ATOM 2323 C CA . TYR A 1 283 ? 6.837 -15.813 5.971 1.00 83.69 283 TYR A CA 1
ATOM 2324 C C . TYR A 1 283 ? 6.848 -16.000 4.442 1.00 83.69 283 TYR A C 1
ATOM 2326 O O . TYR A 1 283 ? 6.873 -15.010 3.712 1.00 83.69 283 TYR A O 1
ATOM 2334 N N . LYS A 1 284 ? 6.857 -17.246 3.944 1.00 85.69 284 LYS A N 1
ATOM 2335 C CA . LYS A 1 284 ? 6.833 -17.554 2.504 1.00 85.69 284 LYS A CA 1
ATOM 2336 C C . LYS A 1 284 ? 5.455 -17.317 1.885 1.00 85.69 284 LYS A C 1
ATOM 2338 O O . LYS A 1 284 ? 5.369 -17.001 0.700 1.00 85.69 284 LYS A O 1
ATOM 2343 N N . SER A 1 285 ? 4.387 -17.473 2.662 1.00 87.12 285 SER A N 1
ATOM 2344 C CA . SER A 1 285 ? 3.011 -17.237 2.220 1.00 87.12 285 SER A CA 1
ATOM 2345 C C . SER A 1 285 ? 2.180 -16.586 3.331 1.00 87.12 285 SER A C 1
ATOM 2347 O O . SER A 1 285 ? 1.286 -17.225 3.894 1.00 87.12 285 SER A O 1
ATOM 2349 N N . PRO A 1 286 ? 2.452 -15.315 3.680 1.00 89.56 286 PRO A N 1
ATOM 2350 C CA . PRO A 1 286 ? 1.687 -14.619 4.703 1.00 89.56 286 PRO A CA 1
ATOM 2351 C C . PRO A 1 286 ? 0.258 -14.342 4.226 1.00 89.56 286 PRO A C 1
ATOM 2353 O O . PRO A 1 286 ? -0.028 -14.262 3.028 1.00 89.56 286 PRO A O 1
ATOM 2356 N N . PHE A 1 287 ? -0.634 -14.169 5.193 1.00 91.38 287 PHE A N 1
ATOM 2357 C CA . PHE A 1 287 ? -1.971 -13.655 4.943 1.00 91.38 287 PHE A CA 1
ATOM 2358 C C . PHE A 1 287 ? -1.939 -12.147 4.658 1.00 91.38 287 PHE A C 1
ATOM 2360 O O . PHE A 1 287 ? -1.126 -11.413 5.224 1.00 91.38 287 PHE A O 1
ATOM 2367 N N . TYR A 1 288 ? -2.860 -11.689 3.813 1.00 94.06 288 TYR A N 1
ATOM 2368 C CA . TYR A 1 288 ? -3.047 -10.289 3.451 1.00 94.06 288 TYR A CA 1
ATOM 2369 C C . TYR A 1 288 ? -4.451 -9.821 3.811 1.00 94.06 288 TYR A C 1
ATOM 2371 O O . TYR A 1 288 ? -5.444 -10.469 3.485 1.00 94.06 288 TYR A O 1
ATOM 2379 N N . PHE A 1 289 ? -4.515 -8.666 4.457 1.00 94.75 289 PHE A N 1
ATOM 2380 C CA . PHE A 1 289 ? -5.742 -7.958 4.780 1.00 94.75 289 PHE A CA 1
ATOM 2381 C C . PHE A 1 289 ? -6.330 -7.302 3.523 1.00 94.75 289 PHE A C 1
ATOM 2383 O O . PHE A 1 289 ? -5.598 -6.641 2.786 1.00 94.75 289 PHE A O 1
ATOM 2390 N N . ILE A 1 290 ? -7.638 -7.461 3.295 1.00 92.31 290 ILE A N 1
ATOM 2391 C CA . ILE A 1 290 ? -8.333 -6.884 2.134 1.00 92.31 290 ILE A CA 1
ATOM 2392 C C . ILE A 1 290 ? -9.386 -5.862 2.542 1.00 92.31 290 ILE A C 1
ATOM 2394 O O . ILE A 1 290 ? -9.388 -4.759 2.005 1.00 92.31 290 ILE A O 1
ATOM 2398 N N . ASP A 1 291 ? -10.309 -6.258 3.417 1.00 90.94 291 ASP A N 1
ATOM 2399 C CA . ASP A 1 291 ? -11.462 -5.441 3.795 1.00 90.94 291 ASP A CA 1
ATOM 2400 C C . ASP A 1 291 ? -11.823 -5.662 5.263 1.00 90.94 291 ASP A C 1
ATOM 2402 O O . ASP A 1 291 ? -11.505 -6.700 5.851 1.00 90.94 291 ASP A O 1
ATOM 2406 N N . PHE A 1 292 ? -12.489 -4.675 5.853 1.00 92.31 292 PHE A N 1
ATOM 2407 C CA . PHE A 1 292 ? -12.918 -4.692 7.242 1.00 92.31 292 PHE A CA 1
ATOM 2408 C C . PHE A 1 292 ? -14.176 -3.858 7.449 1.00 92.31 292 PHE A C 1
ATOM 2410 O O . PHE A 1 292 ? -14.245 -2.683 7.069 1.00 92.31 292 PHE A O 1
ATOM 2417 N N . LYS A 1 293 ? -15.143 -4.447 8.151 1.00 89.69 293 LYS A N 1
ATOM 2418 C CA . LYS A 1 293 ? -16.380 -3.787 8.566 1.00 89.69 293 LYS A CA 1
ATOM 2419 C C . LYS A 1 293 ? -16.647 -4.039 10.046 1.00 89.69 293 LYS A C 1
ATOM 2421 O O . LYS A 1 293 ? -16.419 -5.136 10.548 1.00 89.69 293 LYS A O 1
ATOM 2426 N N . PHE A 1 294 ? -17.164 -3.032 10.744 1.00 89.50 294 PHE A N 1
ATOM 2427 C CA . PHE A 1 294 ? -17.695 -3.239 12.090 1.00 89.50 294 PHE A CA 1
ATOM 2428 C C . PHE A 1 294 ? -19.099 -3.839 12.007 1.00 89.50 294 PHE A C 1
ATOM 2430 O O . PHE A 1 294 ? -19.911 -3.394 11.193 1.00 89.50 294 PHE A O 1
ATOM 2437 N N . LEU A 1 295 ? -19.382 -4.811 12.876 1.00 84.62 295 LEU A N 1
ATOM 2438 C CA . LEU A 1 295 ? -20.709 -5.426 13.031 1.00 84.62 295 LEU A CA 1
ATOM 2439 C C . LEU A 1 295 ? -21.582 -4.666 14.047 1.00 84.62 295 LEU A C 1
ATOM 2441 O O . LEU A 1 295 ? -22.562 -5.194 14.548 1.00 84.62 295 LEU A O 1
ATOM 2445 N N . PHE A 1 296 ? -21.208 -3.431 14.378 1.00 82.00 296 PHE A N 1
ATOM 2446 C CA . PHE A 1 296 ? -21.981 -2.533 15.227 1.00 82.00 296 PHE A CA 1
ATOM 2447 C C . PHE A 1 296 ? -21.898 -1.105 14.686 1.00 82.00 296 PHE A C 1
ATOM 2449 O O . PHE A 1 296 ? -20.951 -0.723 13.980 1.00 82.00 296 PHE A O 1
ATOM 2456 N N . GLY A 1 297 ? -22.875 -0.284 15.052 1.00 75.69 297 GLY A N 1
ATOM 2457 C CA . GLY A 1 297 ? -22.893 1.124 14.685 1.00 75.69 297 GLY A CA 1
ATOM 2458 C C . GLY A 1 297 ? -23.982 1.905 15.403 1.00 75.69 297 GLY A C 1
ATOM 2459 O O . GLY A 1 297 ? -24.739 1.367 16.211 1.00 75.69 297 GLY A O 1
ATOM 2460 N N . ILE A 1 298 ? -24.022 3.206 15.123 1.00 69.88 298 ILE A N 1
ATOM 2461 C CA . ILE A 1 298 ? -25.063 4.095 15.638 1.00 69.88 298 ILE A CA 1
ATOM 2462 C C . ILE A 1 298 ? -26.221 4.074 14.645 1.00 69.88 298 ILE A C 1
ATOM 2464 O O . ILE A 1 298 ? -26.034 4.456 13.487 1.00 69.88 298 ILE A O 1
ATOM 2468 N N . ASN A 1 299 ? -27.408 3.680 15.101 1.00 70.06 299 ASN A N 1
ATOM 2469 C CA . ASN A 1 299 ? -28.616 3.826 14.300 1.00 70.06 299 ASN A CA 1
ATOM 2470 C C . ASN A 1 299 ? -28.964 5.330 14.192 1.00 70.06 299 ASN A C 1
ATOM 2472 O O . ASN A 1 299 ? -29.088 5.996 15.223 1.00 70.06 299 ASN A O 1
ATOM 2476 N N . PRO A 1 300 ? -29.090 5.900 12.978 1.00 65.25 300 PRO A N 1
ATOM 2477 C CA . PRO A 1 300 ? -29.370 7.325 12.795 1.00 65.25 300 PRO A CA 1
ATOM 2478 C C . PRO A 1 300 ? -30.747 7.765 13.314 1.00 65.25 300 PRO A C 1
ATOM 2480 O O . PRO A 1 300 ? -30.926 8.953 13.568 1.00 65.25 300 PRO A O 1
ATOM 2483 N N . GLU A 1 301 ? -31.707 6.850 13.467 1.00 63.06 301 GLU A N 1
ATOM 2484 C CA . GLU A 1 301 ? -33.064 7.172 13.929 1.00 63.06 301 GLU A CA 1
ATOM 2485 C C . GLU A 1 301 ? -33.161 7.232 15.456 1.00 63.06 301 GLU A C 1
ATOM 2487 O O . GLU A 1 301 ? -33.857 8.086 16.004 1.00 63.06 301 GLU A O 1
ATOM 2492 N N . THR A 1 302 ? -32.434 6.358 16.154 1.00 62.59 302 THR A N 1
ATOM 2493 C CA . THR A 1 302 ? -32.495 6.238 17.618 1.00 62.59 302 THR A CA 1
ATOM 2494 C C . THR A 1 302 ? -31.257 6.778 18.335 1.00 62.59 302 THR A C 1
ATOM 2496 O O . THR A 1 302 ? -31.274 6.924 19.555 1.00 62.59 302 THR A O 1
ATOM 2499 N N . SER A 1 303 ? -30.172 7.077 17.612 1.00 64.00 303 SER A N 1
ATOM 2500 C CA . SER A 1 303 ? -28.843 7.403 18.162 1.00 64.00 303 SER A CA 1
ATOM 2501 C C . SER A 1 303 ? -28.271 6.329 19.113 1.00 64.00 303 SER A C 1
ATOM 2503 O O . SER A 1 303 ? -27.305 6.582 19.842 1.00 64.00 303 SER A O 1
ATOM 2505 N N . MET A 1 304 ? -28.836 5.116 19.104 1.00 65.94 304 MET A N 1
ATOM 2506 C CA . MET A 1 304 ? -28.428 3.994 19.956 1.00 65.94 304 MET A CA 1
ATOM 2507 C C . MET A 1 304 ? -27.373 3.119 19.267 1.00 65.94 304 MET A C 1
ATOM 2509 O O . MET A 1 304 ? -27.288 3.082 18.036 1.00 65.94 304 MET A O 1
ATOM 2513 N N . ILE A 1 305 ? -26.540 2.446 20.072 1.00 69.69 305 ILE A N 1
ATOM 2514 C CA . ILE A 1 305 ? -25.598 1.439 19.572 1.00 69.69 305 ILE A CA 1
ATOM 2515 C C . ILE A 1 305 ? -26.392 0.146 19.441 1.00 69.69 305 ILE A C 1
ATOM 2517 O O . ILE A 1 305 ? -26.847 -0.389 20.448 1.00 69.69 305 ILE A O 1
ATOM 2521 N N . THR A 1 306 ? -26.545 -0.313 18.205 1.00 66.88 306 THR A N 1
ATOM 2522 C CA . THR A 1 306 ? -27.262 -1.546 17.858 1.00 66.88 306 THR A CA 1
ATOM 2523 C C . THR A 1 306 ? -26.243 -2.590 17.397 1.00 66.88 306 THR A C 1
ATOM 2525 O O . THR A 1 306 ? -25.245 -2.248 16.747 1.00 66.88 306 THR A O 1
ATOM 2528 N N . TYR A 1 307 ? -26.474 -3.854 17.758 1.00 64.56 307 TYR A N 1
ATOM 2529 C CA . TYR A 1 307 ? -25.592 -4.986 17.428 1.00 64.56 307 TYR A CA 1
ATOM 2530 C C . TYR A 1 307 ? -26.201 -5.962 16.410 1.00 64.56 307 TYR A C 1
ATOM 2532 O O . TYR A 1 307 ? -25.462 -6.692 15.755 1.00 64.56 307 TYR A O 1
ATOM 2540 N N . HIS A 1 308 ? -27.530 -5.968 16.257 1.00 59.62 308 HIS A N 1
ATOM 2541 C CA . HIS A 1 308 ? -28.261 -7.031 15.552 1.00 59.62 308 HIS A CA 1
ATOM 2542 C C . HIS A 1 308 ? -29.045 -6.567 14.316 1.00 59.62 308 HIS A C 1
ATOM 2544 O O . HIS A 1 308 ? -29.834 -7.337 13.778 1.00 59.62 308 HIS A O 1
ATOM 2550 N N . ASP A 1 309 ? -28.835 -5.334 13.845 1.00 60.28 309 ASP A N 1
ATOM 2551 C CA . ASP A 1 309 ? -29.502 -4.838 12.637 1.00 60.28 309 ASP A CA 1
ATOM 2552 C C . ASP A 1 309 ? -28.530 -4.811 11.443 1.00 60.28 309 ASP A C 1
ATOM 2554 O O . ASP A 1 309 ? -27.559 -4.045 11.413 1.00 60.28 309 ASP A O 1
ATOM 2558 N N . ASP A 1 310 ? -28.814 -5.635 10.429 1.00 55.31 310 ASP A N 1
ATOM 2559 C CA . ASP A 1 310 ? -28.021 -5.800 9.198 1.00 55.31 310 ASP A CA 1
ATOM 2560 C C . ASP A 1 310 ? -27.823 -4.485 8.419 1.00 55.31 310 ASP A C 1
ATOM 2562 O O . ASP A 1 310 ? -26.959 -4.367 7.545 1.00 55.31 310 ASP A O 1
ATOM 2566 N N . LYS A 1 311 ? -28.625 -3.458 8.714 1.00 57.38 311 LYS A N 1
ATOM 2567 C CA . LYS A 1 311 ? -28.532 -2.135 8.082 1.00 57.38 311 LYS A CA 1
ATOM 2568 C C . LYS A 1 311 ? -27.446 -1.238 8.683 1.00 57.38 311 LYS A C 1
ATOM 2570 O O . LYS A 1 311 ? -27.177 -0.174 8.123 1.00 57.38 311 LYS A O 1
ATOM 2575 N N . VAL A 1 312 ? -26.803 -1.644 9.782 1.00 61.53 312 VAL A N 1
ATOM 2576 C CA . VAL A 1 312 ? -25.948 -0.772 10.613 1.00 61.53 312 VAL A CA 1
ATOM 2577 C C . VAL A 1 312 ? -24.457 -1.165 10.547 1.00 61.53 312 VAL A C 1
ATOM 2579 O O . VAL A 1 312 ? -23.669 -0.887 11.450 1.00 61.53 312 VAL A O 1
ATOM 2582 N N . PHE A 1 313 ? -24.007 -1.769 9.438 1.00 68.44 313 PHE A N 1
ATOM 2583 C CA . PHE A 1 313 ? -22.574 -2.008 9.216 1.00 68.44 313 PHE A CA 1
ATOM 2584 C C . PHE A 1 313 ? -21.811 -0.690 9.036 1.00 68.44 313 PHE A C 1
ATOM 2586 O O . PHE A 1 313 ? -21.924 -0.008 8.012 1.00 68.44 313 PHE A O 1
ATOM 2593 N N . THR A 1 314 ? -20.957 -0.351 10.002 1.00 74.75 314 THR A N 1
ATOM 2594 C CA . THR A 1 314 ? -20.102 0.835 9.898 1.00 74.75 314 THR A CA 1
ATOM 2595 C C . THR A 1 314 ? -18.866 0.497 9.067 1.00 74.75 314 THR A C 1
ATOM 2597 O O . THR A 1 314 ? -17.917 -0.126 9.550 1.00 74.75 314 THR A O 1
ATOM 2600 N N . ARG A 1 315 ? -18.862 0.917 7.797 1.00 78.38 315 ARG A N 1
ATOM 2601 C CA . ARG A 1 315 ? -17.679 0.815 6.928 1.00 78.38 315 ARG A CA 1
ATOM 2602 C C . ARG A 1 315 ? -16.665 1.906 7.253 1.00 78.38 315 ARG A C 1
ATOM 2604 O O . ARG A 1 315 ? -17.020 3.059 7.503 1.00 78.38 315 ARG A O 1
ATOM 2611 N N . LEU A 1 316 ? -15.385 1.550 7.202 1.00 80.94 316 LEU A N 1
ATOM 2612 C CA . LEU A 1 316 ? -14.304 2.509 7.396 1.00 80.94 316 LEU A CA 1
ATOM 2613 C C . LEU A 1 316 ? -14.184 3.466 6.195 1.00 80.94 316 LEU A C 1
ATOM 2615 O O . LEU A 1 316 ? -14.282 3.036 5.045 1.00 80.94 316 LEU A O 1
ATOM 2619 N N . PRO A 1 317 ? -13.878 4.757 6.421 1.00 85.56 317 PRO A N 1
ATOM 2620 C CA . PRO A 1 317 ? -13.468 5.654 5.346 1.00 85.56 317 PRO A CA 1
ATOM 2621 C C . PRO A 1 317 ? -12.204 5.139 4.644 1.00 85.56 317 PRO A C 1
ATOM 2623 O O . PRO A 1 317 ? -11.281 4.662 5.310 1.00 85.56 317 PRO A O 1
ATOM 2626 N N . ALA A 1 318 ? -12.102 5.326 3.324 1.00 86.12 318 ALA A N 1
ATOM 2627 C CA . ALA A 1 318 ? -10.992 4.812 2.509 1.00 86.12 318 ALA A CA 1
ATOM 2628 C C . ALA A 1 318 ? -9.593 5.189 3.049 1.00 86.12 318 ALA A C 1
ATOM 2630 O O . ALA A 1 318 ? -8.679 4.367 3.072 1.00 86.12 318 ALA A O 1
ATOM 2631 N N . SER A 1 319 ? -9.428 6.415 3.561 1.00 88.06 319 SER A N 1
ATOM 2632 C CA . SER A 1 319 ? -8.164 6.883 4.150 1.00 88.06 319 SER A CA 1
ATOM 2633 C C . SER A 1 319 ? -7.775 6.139 5.431 1.00 88.06 319 SER A C 1
ATOM 2635 O O . SER A 1 319 ? -6.589 5.937 5.693 1.00 88.06 319 SER A O 1
ATOM 2637 N N . SER A 1 320 ? -8.759 5.769 6.251 1.00 87.81 320 SER A N 1
ATOM 2638 C CA . SER A 1 320 ? -8.543 5.000 7.480 1.00 87.81 320 SER A CA 1
ATOM 2639 C C . SER A 1 320 ? -8.308 3.530 7.155 1.00 87.81 320 SER A C 1
ATOM 2641 O O . SER A 1 320 ? -7.396 2.934 7.721 1.00 87.81 320 SER A O 1
ATOM 2643 N N . HIS A 1 321 ? -9.046 2.991 6.180 1.00 90.88 321 HIS A N 1
ATOM 2644 C CA . HIS A 1 321 ? -8.851 1.641 5.661 1.00 90.88 321 HIS A CA 1
ATOM 2645 C C . HIS A 1 321 ? -7.413 1.429 5.168 1.00 90.88 321 HIS A C 1
ATOM 2647 O O . HIS A 1 321 ? -6.725 0.540 5.653 1.00 90.88 321 HIS A O 1
ATOM 2653 N N . GLY A 1 322 ? -6.894 2.316 4.310 1.00 91.31 322 GLY A N 1
ATOM 2654 C CA . GLY A 1 322 ? -5.522 2.192 3.798 1.00 91.31 322 GLY A CA 1
ATOM 2655 C C . GLY A 1 322 ? -4.423 2.341 4.864 1.00 91.31 322 GLY A C 1
ATOM 2656 O O . GLY A 1 322 ? -3.291 1.906 4.654 1.00 91.31 322 GLY A O 1
ATOM 2657 N N . LYS A 1 323 ? -4.716 2.958 6.019 1.00 92.56 323 LYS A N 1
ATOM 2658 C CA . LYS A 1 323 ? -3.799 2.968 7.176 1.00 92.56 323 LYS A CA 1
ATOM 2659 C C . LYS A 1 323 ? -3.883 1.661 7.956 1.00 92.56 323 LYS A C 1
ATOM 2661 O O . LYS A 1 323 ? -2.840 1.121 8.315 1.00 92.56 323 LYS A O 1
ATOM 2666 N N . LEU A 1 324 ? -5.099 1.174 8.200 1.00 93.44 324 LEU A N 1
ATOM 2667 C CA . LEU A 1 324 ? -5.336 -0.089 8.888 1.00 93.44 324 LEU A CA 1
ATOM 2668 C C . LEU A 1 324 ? -4.719 -1.252 8.109 1.00 93.44 324 LEU A C 1
ATOM 2670 O O . LEU A 1 324 ? -3.968 -2.011 8.698 1.00 93.44 324 LEU A O 1
ATOM 2674 N N . GLU A 1 325 ? -4.917 -1.314 6.793 1.00 93.94 325 GLU A N 1
ATOM 2675 C CA . GLU A 1 325 ? -4.337 -2.329 5.905 1.00 93.94 325 GLU A CA 1
ATOM 2676 C C . GLU A 1 325 ? -2.809 -2.405 6.035 1.00 93.94 325 GLU A C 1
ATOM 2678 O O . GLU A 1 325 ? -2.242 -3.485 6.188 1.00 93.94 325 GLU A O 1
ATOM 2683 N N . LYS A 1 326 ? -2.120 -1.256 6.054 1.00 94.50 326 LYS A N 1
ATOM 2684 C CA . LYS A 1 326 ? -0.658 -1.216 6.224 1.00 94.50 326 LYS A CA 1
ATOM 2685 C C . LYS A 1 326 ? -0.213 -1.786 7.567 1.00 94.50 326 LYS A C 1
ATOM 2687 O O . LYS A 1 326 ? 0.775 -2.513 7.610 1.00 94.50 326 LYS A O 1
ATOM 2692 N N . ILE A 1 327 ? -0.908 -1.443 8.652 1.00 95.19 327 ILE A N 1
ATOM 2693 C CA . ILE A 1 327 ? -0.566 -1.917 10.000 1.00 95.19 327 ILE A CA 1
ATOM 2694 C C . ILE A 1 327 ? -0.935 -3.402 10.141 1.00 95.19 327 ILE A C 1
ATOM 2696 O O . ILE A 1 327 ? -0.122 -4.185 10.623 1.00 95.19 327 ILE A O 1
ATOM 2700 N N . ALA A 1 328 ? -2.110 -3.806 9.659 1.00 94.88 328 ALA A N 1
ATOM 2701 C CA . ALA A 1 328 ? -2.591 -5.183 9.688 1.00 94.88 328 ALA A CA 1
ATOM 2702 C C . ALA A 1 328 ? -1.660 -6.115 8.906 1.00 94.88 328 ALA A C 1
ATOM 2704 O O . ALA A 1 328 ? -1.250 -7.136 9.442 1.00 94.88 328 ALA A O 1
ATOM 2705 N N . ASN A 1 329 ? -1.227 -5.733 7.701 1.00 94.81 329 ASN A N 1
ATOM 2706 C CA . ASN A 1 329 ? -0.275 -6.524 6.915 1.00 94.81 329 ASN A CA 1
ATOM 2707 C C . ASN A 1 329 ? 1.105 -6.634 7.590 1.00 94.81 329 ASN A C 1
ATOM 2709 O O . ASN A 1 329 ? 1.773 -7.659 7.472 1.00 94.81 329 ASN A O 1
ATOM 2713 N N . GLN A 1 330 ? 1.539 -5.611 8.336 1.00 93.81 330 GLN A N 1
ATOM 2714 C CA . GLN A 1 330 ? 2.774 -5.686 9.129 1.00 93.81 330 GLN A CA 1
ATOM 2715 C C . GLN A 1 330 ? 2.650 -6.639 10.323 1.00 93.81 330 GLN A C 1
ATOM 2717 O O . GLN A 1 330 ? 3.607 -7.350 10.629 1.00 93.81 330 GLN A O 1
ATOM 2722 N N . VAL A 1 331 ? 1.497 -6.650 10.995 1.00 93.88 331 VAL A N 1
ATOM 2723 C CA . VAL A 1 331 ? 1.221 -7.555 12.120 1.00 93.88 331 VAL A CA 1
ATOM 2724 C C . VAL A 1 331 ? 1.038 -8.987 11.631 1.00 93.88 331 VAL A C 1
ATOM 2726 O O . VAL A 1 331 ? 1.684 -9.888 12.156 1.00 93.88 331 VAL A O 1
ATOM 2729 N N . LEU A 1 332 ? 0.278 -9.189 10.552 1.00 92.06 332 LEU A N 1
ATOM 2730 C CA . LEU A 1 332 ? 0.082 -10.489 9.908 1.00 92.06 332 LEU A CA 1
ATOM 2731 C C . LEU A 1 332 ? 1.397 -11.151 9.508 1.00 92.06 332 LEU A C 1
ATOM 2733 O O . LEU A 1 332 ? 1.491 -12.370 9.583 1.00 92.06 332 LEU A O 1
ATOM 2737 N N . LEU A 1 333 ? 2.404 -10.369 9.110 1.00 91.25 333 LEU A N 1
ATOM 2738 C CA . LEU A 1 333 ? 3.733 -10.877 8.772 1.00 91.25 333 LEU A CA 1
ATOM 2739 C C . LEU A 1 333 ? 4.544 -11.315 10.005 1.00 91.25 333 LEU A C 1
ATOM 2741 O O . LEU A 1 333 ? 5.351 -12.233 9.893 1.00 91.25 333 LEU A O 1
ATOM 2745 N N . LYS A 1 334 ? 4.360 -10.664 11.162 1.00 90.06 334 LYS A N 1
ATOM 2746 C CA . LYS A 1 334 ? 5.151 -10.910 12.383 1.00 90.06 334 LYS A CA 1
ATOM 2747 C C . LYS A 1 334 ? 4.518 -11.928 13.329 1.00 90.06 334 LYS A C 1
ATOM 2749 O O . LYS A 1 334 ? 5.210 -12.808 13.825 1.00 90.06 334 LYS A O 1
ATOM 2754 N N . GLU A 1 335 ? 3.231 -11.758 13.603 1.00 85.69 335 GLU A N 1
ATOM 2755 C CA . GLU A 1 335 ? 2.493 -12.430 14.682 1.00 85.69 335 GLU A CA 1
ATOM 2756 C C . GLU A 1 335 ? 1.385 -13.352 14.139 1.00 85.69 335 GLU A C 1
ATOM 2758 O O . GLU A 1 335 ? 0.802 -14.133 14.886 1.00 85.69 335 GLU A O 1
ATOM 2763 N N . GLY A 1 336 ? 1.113 -13.315 12.829 1.00 88.25 336 GLY A N 1
ATOM 2764 C CA . GLY A 1 336 ? 0.105 -14.162 12.189 1.00 88.25 336 GLY A CA 1
ATOM 2765 C C . GLY A 1 336 ? -1.333 -13.768 12.545 1.00 88.25 336 GLY A C 1
ATOM 2766 O O . GLY A 1 336 ? -1.633 -12.595 12.769 1.00 88.25 336 GLY A O 1
ATOM 2767 N N . LEU A 1 337 ? -2.236 -14.755 12.557 1.00 88.69 337 LEU A N 1
ATOM 2768 C CA . LEU A 1 337 ? -3.673 -14.544 12.795 1.00 88.69 337 LEU A CA 1
ATOM 2769 C C . LEU A 1 337 ? -3.998 -14.140 14.243 1.00 88.69 337 LEU A C 1
ATOM 2771 O O . LEU A 1 337 ? -4.960 -13.408 14.457 1.00 88.69 337 LEU A O 1
ATOM 2775 N N . GLU A 1 338 ? -3.198 -14.573 15.219 1.00 89.56 338 GLU A N 1
ATOM 2776 C CA . GLU A 1 338 ? -3.376 -14.219 16.635 1.00 89.56 338 GLU A CA 1
ATOM 2777 C C . GLU A 1 338 ? -3.118 -12.725 16.866 1.00 89.56 338 GLU A C 1
ATOM 2779 O O . GLU A 1 338 ? -3.986 -12.017 17.370 1.00 89.56 338 GLU A O 1
ATOM 2784 N N . GLY A 1 339 ? -1.992 -12.200 16.370 1.00 90.19 339 GLY A N 1
ATOM 2785 C CA . GLY A 1 339 ? -1.717 -10.762 16.447 1.00 90.19 339 GLY A CA 1
ATOM 2786 C C . GLY A 1 339 ? -2.736 -9.917 15.674 1.00 90.19 339 GLY 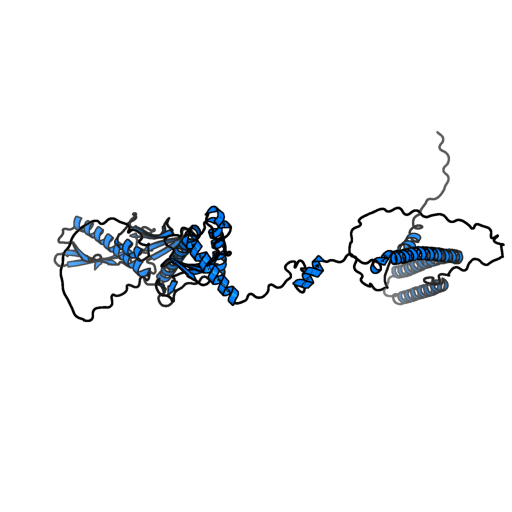A C 1
ATOM 2787 O O . GLY A 1 339 ? -3.066 -8.800 16.082 1.00 90.19 339 GLY A O 1
ATOM 2788 N N . LEU A 1 340 ? -3.288 -10.448 14.573 1.00 92.38 340 LEU A N 1
ATOM 2789 C CA . LEU A 1 340 ? -4.387 -9.782 13.874 1.00 92.38 340 LEU A CA 1
ATOM 2790 C C . LEU A 1 340 ? -5.645 -9.707 14.749 1.00 92.38 340 LEU A C 1
ATOM 2792 O O . LEU A 1 340 ? -6.266 -8.644 14.793 1.00 92.38 340 LEU A O 1
ATOM 2796 N N . TYR A 1 341 ? -6.010 -10.796 15.437 1.00 92.31 341 TYR A N 1
ATOM 2797 C CA . TYR A 1 341 ? -7.137 -10.799 16.370 1.00 92.31 341 TYR A CA 1
ATOM 2798 C C . TYR A 1 341 ? -6.960 -9.722 17.440 1.00 92.31 341 TYR A C 1
ATOM 2800 O O . TYR A 1 341 ? -7.817 -8.852 17.560 1.00 92.31 341 TYR A O 1
ATOM 2808 N N . ASP A 1 342 ? -5.824 -9.710 18.139 1.00 91.25 342 ASP A N 1
ATOM 2809 C CA . ASP A 1 342 ? -5.562 -8.760 19.224 1.00 91.25 342 ASP A CA 1
ATOM 2810 C C . ASP A 1 342 ? -5.601 -7.304 18.746 1.00 91.25 342 ASP A C 1
ATOM 2812 O O . ASP A 1 342 ? -6.156 -6.423 19.414 1.00 91.25 342 ASP A O 1
ATOM 2816 N N . LEU A 1 343 ? -5.046 -7.032 17.559 1.00 93.00 343 LEU A N 1
ATOM 2817 C CA . LEU A 1 343 ? -5.088 -5.702 16.961 1.00 93.00 343 LEU A CA 1
ATOM 2818 C C . LEU A 1 343 ? -6.524 -5.269 16.670 1.00 93.00 343 LEU A C 1
ATOM 2820 O O . LEU A 1 343 ? -6.907 -4.159 17.054 1.00 93.00 343 LEU A O 1
ATOM 2824 N N . LEU A 1 344 ? -7.292 -6.104 15.964 1.00 92.38 344 LEU A N 1
ATOM 2825 C CA . LEU A 1 344 ? -8.648 -5.766 15.528 1.00 92.38 344 LEU A CA 1
ATOM 2826 C C . LEU A 1 344 ? -9.622 -5.718 16.704 1.00 92.38 344 LEU A C 1
ATOM 2828 O O . LEU A 1 344 ? -10.443 -4.806 16.766 1.00 92.38 344 LEU A O 1
ATOM 2832 N N . HIS A 1 345 ? -9.477 -6.622 17.669 1.00 90.88 345 HIS A N 1
ATOM 2833 C CA . HIS A 1 345 ? -10.252 -6.639 18.901 1.00 90.88 345 HIS A CA 1
ATOM 2834 C C . HIS A 1 345 ? -9.998 -5.367 19.720 1.00 90.88 345 HIS A C 1
ATOM 2836 O O . HIS A 1 345 ? -10.933 -4.627 20.026 1.00 90.88 345 HIS A O 1
ATOM 2842 N N . ARG A 1 346 ? -8.730 -4.992 19.957 1.00 90.12 346 ARG A N 1
ATOM 2843 C CA . ARG A 1 346 ? -8.406 -3.724 20.632 1.00 90.12 346 ARG A CA 1
ATOM 2844 C C . ARG A 1 346 ? -8.931 -2.513 19.861 1.00 90.12 346 ARG A C 1
ATOM 2846 O O . ARG A 1 346 ? -9.427 -1.566 20.468 1.00 90.12 346 ARG A O 1
ATOM 2853 N N . TYR A 1 347 ? -8.827 -2.528 18.532 1.00 91.00 347 TYR A N 1
ATOM 2854 C CA . TYR A 1 347 ? -9.335 -1.454 17.680 1.00 91.00 347 TYR A CA 1
ATOM 2855 C C . TYR A 1 347 ? -10.860 -1.310 17.788 1.00 91.00 347 TYR A C 1
ATOM 2857 O O . TYR A 1 347 ? -11.361 -0.199 17.969 1.00 91.00 347 TYR A O 1
ATOM 2865 N N . SER A 1 348 ? -11.577 -2.434 17.755 1.00 89.19 348 SER A N 1
ATOM 2866 C CA . SER A 1 348 ? -13.023 -2.532 17.949 1.00 89.19 348 SER A CA 1
ATOM 2867 C C . SER A 1 348 ? -13.445 -2.025 19.326 1.00 89.19 348 SER A C 1
ATOM 2869 O O . SER A 1 348 ? -14.265 -1.111 19.408 1.00 89.19 348 SER A O 1
ATOM 2871 N N . THR A 1 349 ? -12.824 -2.500 20.409 1.00 87.25 349 THR A N 1
ATOM 2872 C CA . THR A 1 349 ? -13.149 -2.052 21.773 1.00 87.25 349 THR A CA 1
ATOM 2873 C C . THR A 1 349 ? -12.862 -0.563 21.970 1.00 87.25 349 THR A C 1
ATOM 2875 O O . THR A 1 349 ? -13.692 0.162 22.524 1.00 87.25 349 THR A O 1
ATOM 2878 N N . SER A 1 350 ? -11.731 -0.055 21.471 1.00 89.00 350 SER A N 1
ATOM 2879 C CA . SER A 1 350 ? -11.446 1.385 21.503 1.00 89.00 350 SER A CA 1
ATOM 2880 C C . SER A 1 350 ? -12.493 2.195 20.735 1.00 89.00 350 SER A C 1
ATOM 2882 O O . SER A 1 350 ? -12.877 3.279 21.181 1.00 89.00 350 SER A O 1
ATOM 2884 N N . PHE A 1 351 ? -12.989 1.677 19.608 1.00 87.38 351 PHE A N 1
ATOM 2885 C CA . PHE A 1 351 ? -14.058 2.326 18.857 1.00 87.38 351 PHE A CA 1
ATOM 2886 C C . PHE A 1 351 ? -15.400 2.280 19.604 1.00 87.38 351 PHE A C 1
ATOM 2888 O O . PHE A 1 351 ? -16.059 3.314 19.695 1.00 87.38 351 PHE A O 1
ATOM 2895 N N . LYS A 1 352 ? -15.764 1.153 20.235 1.00 85.31 352 LYS A N 1
ATOM 2896 C CA . LYS A 1 352 ? -16.950 1.048 21.108 1.00 85.31 352 LYS A CA 1
ATOM 2897 C C . LYS A 1 352 ? -16.920 2.101 22.218 1.00 85.31 352 LYS A C 1
ATOM 2899 O O . LYS A 1 352 ? -17.881 2.848 22.378 1.00 85.31 352 LYS A O 1
ATOM 2904 N N . ILE A 1 353 ? -15.797 2.242 22.925 1.00 86.12 353 ILE A N 1
ATOM 2905 C CA . ILE A 1 353 ? -15.630 3.272 23.967 1.00 86.12 353 ILE A CA 1
ATOM 2906 C C . ILE A 1 353 ? -15.787 4.678 23.396 1.00 86.12 353 ILE A C 1
ATOM 2908 O O . ILE A 1 353 ? -16.430 5.527 24.009 1.00 86.12 353 ILE A O 1
ATOM 2912 N N . TYR A 1 354 ? -15.235 4.939 22.213 1.00 87.81 354 TYR A N 1
ATOM 2913 C CA . TYR A 1 354 ? -15.417 6.226 21.554 1.00 87.81 354 TYR A CA 1
ATOM 2914 C C . TYR A 1 354 ? -16.897 6.516 21.239 1.00 87.81 354 TYR A C 1
ATOM 2916 O O . TYR A 1 354 ? -17.352 7.639 21.473 1.00 87.81 354 TYR A O 1
ATOM 2924 N N . LEU A 1 355 ? -17.660 5.524 20.764 1.00 85.00 355 LEU A N 1
ATOM 2925 C CA . LEU A 1 355 ? -19.101 5.674 20.530 1.00 85.00 355 LEU A CA 1
ATOM 2926 C C . LEU A 1 355 ? -19.860 5.940 21.836 1.00 85.00 355 LEU A C 1
ATOM 2928 O O . LEU A 1 355 ? -20.655 6.876 21.890 1.00 85.00 355 LEU A O 1
ATOM 2932 N N . ILE A 1 356 ? -19.547 5.208 22.908 1.00 85.12 356 ILE A N 1
ATOM 2933 C CA . ILE A 1 356 ? -20.126 5.427 24.243 1.00 85.12 356 ILE A CA 1
ATOM 2934 C C . ILE A 1 356 ? -19.816 6.849 24.741 1.00 85.12 356 ILE A C 1
ATOM 2936 O O . ILE A 1 356 ? -20.702 7.565 25.207 1.00 85.12 356 ILE A O 1
ATOM 2940 N N . ALA A 1 357 ? -18.574 7.317 24.590 1.00 85.94 357 ALA A N 1
ATOM 2941 C CA . ALA A 1 357 ? -18.183 8.677 24.961 1.00 85.94 357 ALA A CA 1
ATOM 2942 C C . ALA A 1 357 ? -18.946 9.741 24.152 1.00 85.94 357 ALA A C 1
ATOM 2944 O O . ALA A 1 357 ? -19.311 10.793 24.687 1.00 85.94 357 ALA A O 1
ATOM 2945 N N . LYS A 1 358 ? -19.209 9.473 22.867 1.00 85.81 358 LYS A N 1
ATOM 2946 C CA . LYS A 1 358 ? -20.030 10.338 22.016 1.00 85.81 358 LYS A CA 1
ATOM 2947 C C . LYS A 1 358 ? -21.479 10.392 22.517 1.00 85.81 358 LYS A C 1
ATOM 2949 O O . LYS A 1 358 ? -22.004 11.494 22.659 1.00 85.81 358 LYS A O 1
ATOM 2954 N N . GLN A 1 359 ? -22.078 9.254 22.868 1.00 85.44 359 GLN A N 1
ATOM 2955 C CA . GLN A 1 359 ? -23.427 9.197 23.446 1.00 85.44 359 GLN A CA 1
ATOM 2956 C C . GLN A 1 359 ? -23.517 9.936 24.786 1.00 85.44 359 GLN A C 1
ATOM 2958 O O . GLN A 1 359 ? -24.421 10.743 24.986 1.00 85.44 359 GLN A O 1
ATOM 2963 N N . PHE A 1 360 ? -22.536 9.768 25.680 1.00 85.62 360 PHE A N 1
ATOM 2964 C CA . PHE A 1 360 ? -22.455 10.549 26.921 1.00 85.62 360 PHE A CA 1
ATOM 2965 C C . PHE A 1 360 ? -22.389 12.060 26.661 1.00 85.62 360 PHE A C 1
ATOM 2967 O O . PHE A 1 360 ? -22.991 12.853 27.387 1.00 85.62 360 PHE A O 1
ATOM 2974 N N . LYS A 1 361 ? -21.673 12.485 25.615 1.00 85.06 361 LYS A N 1
ATOM 2975 C CA . LYS A 1 361 ? -21.607 13.899 25.233 1.00 85.06 361 LYS A CA 1
ATOM 2976 C C . LYS A 1 361 ? -22.950 14.420 24.716 1.00 85.06 361 LYS A C 1
ATOM 2978 O O . LYS A 1 361 ? -23.300 15.557 25.016 1.00 85.06 361 LYS A O 1
ATOM 2983 N N . GLU A 1 362 ? -23.693 13.614 23.963 1.00 83.69 362 GLU A N 1
ATOM 2984 C CA . GLU A 1 362 ? -25.051 13.953 23.519 1.00 83.69 362 GLU A CA 1
ATOM 2985 C C . GLU A 1 362 ? -26.027 14.021 24.707 1.00 83.69 362 GLU A C 1
ATOM 2987 O O . GLU A 1 362 ? -26.831 14.951 24.793 1.00 83.69 362 GLU A O 1
ATOM 2992 N N . LEU A 1 363 ? -25.871 13.130 25.691 1.00 83.25 363 LEU A N 1
ATOM 2993 C CA . LEU A 1 363 ? -26.675 13.084 26.915 1.00 83.25 363 LEU A CA 1
ATOM 2994 C C . LEU A 1 363 ? -26.577 14.370 27.758 1.00 83.25 363 LEU A C 1
ATOM 2996 O O . LEU A 1 363 ? -27.562 14.763 28.385 1.00 83.25 363 LEU A O 1
ATOM 3000 N N . LEU A 1 364 ? -25.450 15.092 27.729 1.00 81.56 364 LEU A N 1
ATOM 3001 C CA . LEU A 1 364 ? -25.308 16.387 28.419 1.00 81.56 364 LEU A CA 1
ATOM 3002 C C . LEU A 1 364 ? -26.310 17.456 27.947 1.00 81.56 364 LEU A C 1
ATOM 3004 O O . LEU A 1 364 ? -26.589 18.398 28.691 1.00 81.56 364 LEU A O 1
ATOM 3008 N N . ASN A 1 365 ? -26.867 17.313 26.740 1.00 81.56 365 ASN A N 1
ATOM 3009 C CA . ASN A 1 365 ? -27.878 18.227 26.205 1.00 81.56 365 ASN A CA 1
ATOM 3010 C C . ASN A 1 365 ? -29.307 17.900 26.679 1.00 81.56 365 ASN A C 1
ATOM 3012 O O . ASN A 1 365 ? -30.230 18.657 26.385 1.00 81.56 365 ASN A O 1
ATOM 3016 N N . THR A 1 366 ? -29.496 16.794 27.403 1.00 82.81 366 THR A N 1
ATOM 3017 C CA . THR A 1 366 ? -30.807 16.281 27.836 1.00 82.81 366 THR A CA 1
ATOM 3018 C C . THR A 1 366 ? -31.102 16.624 29.311 1.00 82.81 366 THR A C 1
ATOM 3020 O O . THR A 1 366 ? -30.598 17.613 29.848 1.00 82.81 366 THR A O 1
ATOM 3023 N N . ARG A 1 367 ? -31.915 15.806 30.002 1.00 81.25 367 ARG A N 1
ATOM 3024 C CA . ARG A 1 367 ? -32.303 15.954 31.422 1.00 81.25 367 ARG A CA 1
ATOM 3025 C C . ARG A 1 367 ? -31.137 15.911 32.420 1.00 81.25 367 ARG A C 1
ATOM 3027 O O . ARG A 1 367 ? -31.276 16.389 33.541 1.00 81.25 367 ARG A O 1
ATOM 3034 N N . TRP A 1 368 ? -29.988 15.370 32.023 1.00 81.81 368 TRP A N 1
ATOM 3035 C CA . TRP A 1 368 ? -28.794 15.252 32.873 1.00 81.81 368 TRP A CA 1
ATOM 3036 C C . TRP A 1 368 ? -27.915 16.500 32.902 1.00 81.81 368 TRP A C 1
ATOM 3038 O O . TRP A 1 368 ? -26.858 16.512 33.542 1.00 81.81 368 TRP A O 1
ATOM 3048 N N . ARG A 1 369 ? -28.343 17.566 32.222 1.00 79.50 369 ARG A N 1
ATOM 3049 C CA . ARG A 1 369 ? -27.627 18.835 32.168 1.00 79.50 369 ARG A CA 1
ATOM 3050 C C . ARG A 1 369 ? -27.295 19.335 33.578 1.00 79.50 369 ARG A C 1
ATOM 3052 O O . ARG A 1 369 ? -28.157 19.397 34.447 1.00 79.50 369 ARG A O 1
ATOM 3059 N N . ASN A 1 370 ? -26.033 19.708 33.787 1.00 80.50 370 ASN A N 1
ATOM 3060 C CA . ASN A 1 370 ? -25.441 20.190 35.047 1.00 80.50 370 ASN A CA 1
ATOM 3061 C C . ASN A 1 370 ? -25.303 19.161 36.190 1.00 80.50 370 ASN A C 1
ATOM 3063 O O . ASN A 1 370 ? -24.498 19.400 37.091 1.00 80.50 370 ASN A O 1
ATOM 3067 N N . ASN A 1 371 ? -26.004 18.024 36.141 1.00 82.31 371 ASN A N 1
ATOM 3068 C CA . ASN A 1 371 ? -25.945 16.986 37.180 1.00 82.31 371 ASN A CA 1
ATOM 3069 C C . ASN A 1 371 ? -24.867 15.924 36.925 1.00 82.31 371 ASN A C 1
ATOM 3071 O O . ASN A 1 371 ? -24.532 15.169 37.839 1.00 82.31 371 ASN A O 1
ATOM 3075 N N . VAL A 1 372 ? -24.324 15.866 35.706 1.00 84.44 372 VAL A N 1
ATOM 3076 C CA . VAL A 1 372 ? -23.286 14.912 35.303 1.00 84.44 372 VAL A CA 1
ATOM 3077 C C . VAL A 1 372 ? -22.097 15.651 34.689 1.00 84.44 372 VAL A C 1
ATOM 3079 O O . VAL A 1 372 ? -22.263 16.560 33.875 1.00 84.44 372 VAL A O 1
ATOM 3082 N N . GLN A 1 373 ? -20.885 15.238 35.059 1.00 85.88 373 GLN A N 1
ATOM 3083 C CA . GLN A 1 373 ? -19.628 15.663 34.444 1.00 85.88 373 GLN A CA 1
ATOM 3084 C C . GLN A 1 373 ? -18.923 14.449 33.840 1.00 85.88 373 GLN A C 1
ATOM 3086 O O . GLN A 1 373 ? -18.684 13.459 34.527 1.00 85.88 373 GLN A O 1
ATOM 3091 N N . ILE A 1 374 ? -18.563 14.529 32.559 1.00 86.75 374 ILE A N 1
ATOM 3092 C CA . ILE A 1 374 ? -17.885 13.447 31.834 1.00 86.75 374 ILE A CA 1
ATOM 3093 C C . ILE A 1 374 ? -16.460 13.881 31.503 1.00 86.75 374 ILE A C 1
ATOM 3095 O O . ILE A 1 374 ? -16.245 14.948 30.928 1.00 86.75 374 ILE A O 1
ATOM 3099 N N . ASN A 1 375 ? -15.488 13.036 31.838 1.00 87.75 375 ASN A N 1
ATOM 3100 C CA . ASN A 1 375 ? -14.091 13.198 31.461 1.00 87.75 375 ASN A CA 1
ATOM 3101 C C . ASN A 1 375 ? -13.646 11.992 30.629 1.00 87.75 375 ASN A C 1
ATOM 3103 O O . ASN A 1 375 ? -13.571 10.874 31.137 1.00 87.75 375 ASN A O 1
ATOM 3107 N N . TYR A 1 376 ? -13.357 12.226 29.347 1.00 87.81 376 TYR A N 1
ATOM 3108 C CA . TYR A 1 376 ? -12.837 11.200 28.449 1.00 87.81 376 TYR A CA 1
ATOM 3109 C C . TYR A 1 376 ? -11.320 11.328 28.308 1.00 87.81 376 TYR A C 1
ATOM 3111 O O . TYR A 1 376 ? -10.810 12.295 27.738 1.00 87.81 376 TYR A O 1
ATOM 3119 N N . GLN A 1 377 ? -10.593 10.330 28.808 1.00 84.94 377 GLN A N 1
ATOM 3120 C CA . GLN A 1 377 ? -9.141 10.248 28.704 1.00 84.94 377 GLN A CA 1
ATOM 3121 C C . GLN A 1 377 ? -8.746 9.407 27.486 1.00 84.94 377 GLN A C 1
ATOM 3123 O O . GLN A 1 377 ? -8.561 8.192 27.582 1.00 84.94 377 GLN A O 1
ATOM 3128 N N . THR A 1 378 ? -8.544 10.067 26.341 1.00 74.50 378 THR A N 1
ATOM 3129 C CA . THR A 1 378 ? -8.216 9.414 25.060 1.00 74.50 378 THR A CA 1
ATOM 3130 C C . THR A 1 378 ? -7.002 8.482 25.144 1.00 74.50 378 THR A C 1
ATOM 3132 O O . THR A 1 378 ? -7.011 7.407 24.558 1.00 74.50 378 THR A O 1
ATOM 3135 N N . GLY A 1 379 ? -5.958 8.854 25.895 1.00 75.88 379 GLY A N 1
ATOM 3136 C CA . GLY A 1 379 ? -4.719 8.068 25.977 1.00 75.88 379 GLY A CA 1
ATOM 3137 C C . GLY A 1 379 ? -4.847 6.733 26.718 1.00 75.88 379 GLY A C 1
ATOM 3138 O O . GLY A 1 379 ? -4.024 5.849 26.510 1.00 75.88 379 GLY A O 1
ATOM 3139 N N . LYS A 1 380 ? -5.865 6.578 27.573 1.00 78.50 380 LYS A N 1
ATOM 3140 C CA . LYS A 1 380 ? -6.103 5.355 28.359 1.00 78.50 380 LYS A CA 1
ATOM 3141 C C . LYS A 1 380 ? -7.373 4.612 27.938 1.00 78.50 380 LYS A C 1
ATOM 3143 O O . LYS A 1 380 ? -7.686 3.600 28.549 1.00 78.50 380 LYS A O 1
ATOM 3148 N N . SER A 1 381 ? -8.096 5.109 26.926 1.00 82.25 381 SER A N 1
ATOM 3149 C CA . SER A 1 381 ? -9.442 4.632 26.568 1.00 82.25 381 SER A CA 1
ATOM 3150 C C . SER A 1 381 ? -10.336 4.481 27.808 1.00 82.25 381 SER A C 1
ATOM 3152 O O . SER A 1 381 ? -10.942 3.438 28.025 1.00 82.25 381 SER A O 1
ATOM 3154 N N . LEU A 1 382 ? -10.349 5.515 28.656 1.00 87.62 382 LEU A N 1
ATOM 3155 C CA . LEU A 1 382 ? -11.061 5.533 29.933 1.00 87.62 382 LEU A CA 1
ATOM 3156 C C . LEU A 1 382 ? -12.059 6.693 29.940 1.00 87.62 382 LEU A C 1
ATOM 3158 O O . LEU A 1 382 ? -11.686 7.841 29.684 1.00 87.62 382 LEU A O 1
ATOM 3162 N N . ILE A 1 383 ? -13.316 6.400 30.255 1.00 88.44 383 ILE A N 1
ATOM 3163 C CA . ILE A 1 383 ? -14.369 7.386 30.493 1.00 88.44 383 ILE A CA 1
ATOM 3164 C C . ILE A 1 383 ? -14.628 7.416 31.995 1.00 88.44 383 ILE A C 1
ATOM 3166 O O . ILE A 1 383 ? -14.897 6.380 32.594 1.00 88.44 383 ILE A O 1
ATOM 3170 N N . ILE A 1 384 ? -14.574 8.599 32.597 1.00 89.00 384 ILE A N 1
ATOM 3171 C CA . ILE A 1 384 ? -14.966 8.803 33.991 1.00 89.00 384 ILE A CA 1
ATOM 3172 C C . ILE A 1 384 ? -16.209 9.687 33.999 1.00 89.00 384 ILE A C 1
ATOM 3174 O O . ILE A 1 384 ? -16.176 10.824 33.520 1.00 89.00 384 ILE A O 1
ATOM 3178 N N . VAL A 1 385 ? -17.303 9.157 34.533 1.00 88.38 385 VAL A N 1
ATOM 3179 C CA . VAL A 1 385 ? -18.601 9.822 34.623 1.00 88.38 385 VAL A CA 1
ATOM 3180 C C . VAL A 1 385 ? -18.895 10.122 36.084 1.00 88.38 385 VAL A C 1
ATOM 3182 O O . VAL A 1 385 ? -19.221 9.238 36.870 1.00 88.38 385 VAL A O 1
ATOM 3185 N N . ASN A 1 386 ? -18.760 11.387 36.458 1.00 88.25 386 ASN A N 1
ATOM 3186 C CA . ASN A 1 386 ? -19.136 11.876 37.773 1.00 88.25 386 ASN A CA 1
ATOM 3187 C C . ASN A 1 386 ? -20.617 12.264 37.755 1.00 88.25 386 ASN A C 1
ATOM 3189 O O . ASN A 1 386 ? -21.014 13.157 37.003 1.00 88.25 386 ASN A O 1
ATOM 3193 N N . TYR A 1 387 ? -21.420 11.594 38.575 1.00 86.12 387 TYR A N 1
ATOM 3194 C CA . TYR A 1 387 ? -22.850 11.851 38.708 1.00 86.12 387 TYR A CA 1
ATOM 3195 C C . TYR A 1 387 ? -23.147 12.601 40.018 1.00 86.12 387 TYR A C 1
ATOM 3197 O O . TYR A 1 387 ? -22.351 12.593 40.960 1.00 86.12 387 TYR A O 1
ATOM 3205 N N . TRP A 1 388 ? -24.277 13.316 40.054 1.00 85.44 388 TRP A N 1
ATOM 3206 C CA . TRP A 1 388 ? -24.629 14.293 41.098 1.00 85.44 388 TRP A CA 1
ATOM 3207 C C . TRP A 1 388 ? -23.576 15.387 41.298 1.00 85.44 388 TRP A C 1
ATOM 3209 O O . TRP A 1 388 ? -23.315 15.819 42.421 1.00 85.44 388 TRP A O 1
ATOM 3219 N N . SER A 1 389 ? -22.975 15.882 40.214 1.00 78.75 389 SER A N 1
ATOM 3220 C CA . SER A 1 389 ? -21.898 16.880 40.281 1.00 78.75 389 SER A CA 1
ATOM 3221 C C . SER A 1 389 ? -22.299 18.184 40.978 1.00 78.75 389 SER A C 1
ATOM 3223 O O . SER A 1 389 ? -21.443 18.877 41.529 1.00 78.75 389 SER A O 1
ATOM 3225 N N . SER A 1 390 ? -23.590 18.530 40.964 1.00 74.44 390 SER A N 1
ATOM 3226 C CA . SER A 1 390 ? -24.135 19.691 41.679 1.00 74.44 390 SER A CA 1
ATOM 3227 C C . SER A 1 390 ? -24.309 19.459 43.184 1.00 74.44 390 SER A C 1
ATOM 3229 O O . SER A 1 390 ? -24.428 20.426 43.935 1.00 74.44 390 SER A O 1
ATOM 3231 N N . HIS A 1 391 ? -24.313 18.205 43.641 1.00 74.00 391 HIS A N 1
ATOM 3232 C CA . HIS A 1 391 ? -24.549 17.842 45.032 1.00 74.00 391 HIS A CA 1
ATOM 3233 C C . HIS A 1 391 ? -23.256 17.878 45.862 1.00 74.00 391 HIS A C 1
ATOM 3235 O O . HIS A 1 391 ? -22.178 17.499 45.399 1.00 74.00 391 HIS A O 1
ATOM 3241 N N . TYR A 1 392 ? -23.350 18.282 47.135 1.00 69.50 392 TYR A N 1
ATOM 3242 C CA . TYR A 1 392 ? -22.182 18.385 48.023 1.00 69.50 392 TYR A CA 1
ATOM 3243 C C . TYR A 1 392 ? -21.487 17.033 48.257 1.00 69.50 392 TYR A C 1
ATOM 3245 O O . TYR A 1 392 ? -20.267 16.994 48.409 1.00 69.50 392 TYR A O 1
ATOM 3253 N N . LEU A 1 393 ? -22.253 15.933 48.246 1.00 66.12 393 LEU A N 1
ATOM 3254 C CA . LEU A 1 393 ? -21.741 14.566 48.428 1.00 66.12 393 LEU A CA 1
ATOM 3255 C C . LEU A 1 393 ? -20.804 14.128 47.298 1.00 66.12 393 LEU A C 1
ATOM 3257 O O . LEU A 1 393 ? -19.877 13.370 47.563 1.00 66.12 393 LEU A O 1
ATOM 3261 N N . SER A 1 394 ? -21.007 14.623 46.071 1.00 67.94 394 SER A N 1
ATOM 3262 C CA . SER A 1 394 ? -20.174 14.271 44.910 1.00 67.94 394 SER A CA 1
ATOM 3263 C C . SER A 1 394 ? -19.199 15.383 44.492 1.00 67.94 394 SER A C 1
ATOM 3265 O O . SER A 1 394 ? -18.360 15.206 43.601 1.00 67.94 394 SER A O 1
ATOM 3267 N N . LYS A 1 395 ? -19.245 16.539 45.170 1.00 65.50 395 LYS A N 1
ATOM 3268 C CA . LYS A 1 395 ? -18.304 17.640 44.949 1.00 65.50 395 LYS A CA 1
ATOM 3269 C C . LYS A 1 395 ? -16.875 17.136 45.207 1.00 65.50 395 LYS A C 1
ATOM 3271 O O . LYS A 1 395 ? -16.579 16.624 46.286 1.00 65.50 395 LYS A O 1
ATOM 3276 N N . ASN A 1 396 ? -16.005 17.289 44.204 1.00 67.62 396 ASN A N 1
ATOM 3277 C CA . ASN A 1 396 ? -14.639 16.737 44.117 1.00 67.62 396 ASN A CA 1
ATOM 3278 C C . ASN A 1 396 ? -14.523 15.245 43.733 1.00 67.62 396 ASN A C 1
ATOM 3280 O O . ASN A 1 396 ? -13.587 14.595 44.186 1.00 67.62 396 ASN A O 1
ATOM 3284 N N . TRP A 1 397 ? -15.405 14.713 42.876 1.00 70.19 397 TRP A N 1
ATOM 3285 C CA . TRP A 1 397 ? -15.279 13.349 42.318 1.00 70.19 397 TRP A CA 1
ATOM 3286 C C . TRP A 1 397 ? -15.318 12.254 43.393 1.00 70.19 397 TRP A C 1
ATOM 3288 O O . TRP A 1 397 ? -14.523 11.320 43.388 1.00 70.19 397 TRP A O 1
ATOM 3298 N N . LYS A 1 398 ? -16.238 12.380 44.354 1.00 73.62 398 LYS A N 1
ATOM 3299 C CA . LYS A 1 398 ? -16.407 11.377 45.419 1.00 73.62 398 LYS A CA 1
ATOM 3300 C C . LYS A 1 398 ? -17.293 10.200 45.010 1.00 73.62 398 LYS A C 1
ATOM 3302 O O . LYS A 1 398 ? -17.185 9.141 45.622 1.00 73.62 398 LYS A O 1
ATOM 3307 N N . SER A 1 399 ? -18.152 10.390 44.006 1.00 81.12 399 SER A N 1
ATOM 3308 C CA . SER A 1 399 ? -18.969 9.333 43.405 1.00 81.12 399 SER A CA 1
ATOM 3309 C C . SER A 1 399 ? -18.846 9.397 41.885 1.00 81.12 399 SER A C 1
ATOM 3311 O O . SER A 1 399 ? -19.228 10.392 41.273 1.00 81.12 399 SER A O 1
ATOM 3313 N N . PHE A 1 400 ? -18.271 8.371 41.265 1.00 85.81 400 PHE A N 1
ATOM 3314 C CA . PHE A 1 400 ? -18.098 8.324 39.815 1.00 85.81 400 PHE A CA 1
ATOM 3315 C C . PHE A 1 400 ? -18.103 6.891 39.286 1.00 85.81 400 PHE A C 1
ATOM 3317 O O . PHE A 1 400 ? -17.816 5.928 39.995 1.00 85.81 400 PHE A O 1
ATOM 3324 N N . LEU A 1 401 ? -18.437 6.771 38.009 1.00 86.69 401 LEU A N 1
ATOM 3325 C CA . LEU A 1 401 ? -18.378 5.544 37.234 1.00 86.69 401 LEU A CA 1
ATOM 3326 C C . LEU A 1 401 ? -17.180 5.620 36.289 1.00 86.69 401 LEU A C 1
ATOM 3328 O O . LEU A 1 401 ? -17.051 6.576 35.528 1.00 86.69 401 LEU A O 1
ATOM 3332 N N . GLU A 1 402 ? -16.314 4.618 36.318 1.00 87.62 402 GLU A N 1
ATOM 3333 C CA . GLU A 1 402 ? -15.246 4.448 35.338 1.00 87.62 402 GLU A CA 1
ATOM 3334 C C . GLU A 1 402 ? -15.646 3.374 34.332 1.00 87.62 402 GLU A C 1
ATOM 3336 O O . GLU A 1 402 ? -16.036 2.277 34.719 1.00 87.62 402 GLU A O 1
ATOM 3341 N N . LEU A 1 403 ? -15.512 3.671 33.044 1.00 86.31 403 LEU A N 1
ATOM 3342 C CA . LEU A 1 403 ? -15.662 2.717 31.950 1.00 86.31 403 LEU A CA 1
ATOM 3343 C C . LEU A 1 403 ? -14.337 2.657 31.206 1.00 86.31 403 LEU A C 1
ATOM 3345 O O . LEU A 1 403 ? -13.831 3.688 30.760 1.00 86.31 403 LEU A O 1
ATOM 3349 N N . GLY A 1 404 ? -13.760 1.471 31.079 1.00 85.12 404 GLY A N 1
ATOM 3350 C CA . GLY A 1 404 ? -12.436 1.315 30.497 1.00 85.12 404 GLY A CA 1
ATOM 3351 C C . GLY A 1 404 ? -12.184 -0.078 29.952 1.00 85.12 404 GLY A C 1
ATOM 3352 O O . GLY A 1 404 ? -12.998 -0.988 30.090 1.00 85.12 404 GLY A O 1
ATOM 3353 N N . ILE A 1 405 ? -11.026 -0.227 29.324 1.00 84.19 405 ILE A N 1
ATOM 3354 C CA . ILE A 1 405 ? -10.576 -1.493 28.751 1.00 84.19 405 ILE A CA 1
ATOM 3355 C C . ILE A 1 405 ? -9.765 -2.256 29.803 1.00 84.19 405 ILE A C 1
ATOM 3357 O O . ILE A 1 405 ? -8.845 -1.689 30.400 1.00 84.19 405 ILE A O 1
ATOM 3361 N N . ASP A 1 406 ? -10.098 -3.525 30.026 1.00 80.75 406 ASP A N 1
ATOM 3362 C CA . ASP A 1 406 ? -9.313 -4.419 30.883 1.00 80.75 406 ASP A CA 1
ATOM 3363 C C . ASP A 1 406 ? -8.075 -4.978 30.144 1.00 80.75 406 ASP A C 1
ATOM 3365 O O . ASP A 1 406 ? -7.902 -4.788 28.941 1.00 80.75 406 ASP A O 1
ATOM 3369 N N . ARG A 1 407 ? -7.191 -5.700 30.840 1.00 78.69 407 ARG A N 1
ATOM 3370 C CA . ARG A 1 407 ? -5.996 -6.338 30.255 1.00 78.69 407 ARG A CA 1
ATOM 3371 C C . ARG A 1 407 ? -6.324 -7.259 29.083 1.00 78.69 407 ARG A C 1
ATOM 3373 O O . ARG A 1 407 ? -5.550 -7.312 28.133 1.00 78.69 407 ARG A O 1
ATOM 3380 N N . ASN A 1 408 ? -7.480 -7.916 29.127 1.00 77.88 408 ASN A N 1
ATOM 3381 C CA . ASN A 1 408 ? -7.949 -8.809 28.068 1.00 77.88 408 ASN A CA 1
ATOM 3382 C C . ASN A 1 408 ? -8.626 -8.059 26.909 1.00 77.88 408 ASN A C 1
ATOM 3384 O O . ASN A 1 408 ? -9.276 -8.682 26.085 1.00 77.88 408 ASN A O 1
ATOM 3388 N N . SER A 1 409 ? -8.509 -6.728 26.854 1.00 77.56 409 SER A N 1
ATOM 3389 C CA . SER A 1 409 ? -9.130 -5.867 25.840 1.00 77.56 409 SER A CA 1
ATOM 3390 C C . SER A 1 409 ? -10.667 -5.873 25.806 1.00 77.56 409 SER A C 1
ATOM 3392 O O . SER A 1 409 ? -11.267 -5.282 24.907 1.00 77.56 409 SER A O 1
ATOM 3394 N N . ASN A 1 410 ? -11.303 -6.425 26.842 1.00 81.44 410 ASN A N 1
ATOM 3395 C CA . ASN A 1 410 ? -12.746 -6.363 27.054 1.00 81.44 410 ASN A CA 1
ATOM 3396 C C . ASN A 1 410 ? -13.162 -5.031 27.691 1.00 81.44 410 ASN A C 1
ATOM 3398 O O . ASN A 1 410 ? -12.389 -4.397 28.419 1.00 81.44 410 ASN A O 1
ATOM 3402 N N . LEU A 1 411 ? -14.414 -4.629 27.464 1.00 79.56 411 LEU A N 1
ATOM 3403 C CA . LEU A 1 411 ? -15.003 -3.491 28.160 1.00 79.56 411 LEU A CA 1
ATOM 3404 C C . LEU A 1 411 ? -15.317 -3.877 29.613 1.00 79.56 411 LEU A C 1
ATOM 3406 O O . LEU A 1 411 ? -15.926 -4.911 29.882 1.00 79.56 411 LEU A O 1
ATOM 3410 N N . SER A 1 412 ? -14.892 -3.032 30.544 1.00 81.56 412 SER A N 1
ATOM 3411 C CA . SER A 1 412 ? -15.099 -3.194 31.980 1.00 81.56 412 SER A CA 1
ATOM 3412 C C . SER A 1 412 ? -15.607 -1.890 32.585 1.00 81.56 412 SER A C 1
ATOM 3414 O O . SER A 1 412 ? -15.340 -0.799 32.067 1.00 81.56 412 SER A O 1
ATOM 3416 N N . TYR A 1 413 ? -16.329 -2.001 33.696 1.00 84.06 413 TYR A N 1
ATOM 3417 C CA . TYR A 1 413 ? -16.774 -0.855 34.472 1.00 84.06 413 TYR A CA 1
ATOM 3418 C C . TYR A 1 413 ? -16.289 -0.981 35.917 1.00 84.06 413 TYR A C 1
ATOM 3420 O O . TYR A 1 413 ? -16.121 -2.080 36.445 1.00 84.06 413 TYR A O 1
ATOM 3428 N N . ARG A 1 414 ? -16.041 0.155 36.564 1.00 84.06 414 ARG A N 1
ATOM 3429 C CA . ARG A 1 414 ? -15.762 0.234 37.998 1.00 84.06 414 ARG A CA 1
ATOM 3430 C C . ARG A 1 414 ? -16.601 1.338 38.596 1.00 84.06 414 ARG A C 1
ATOM 3432 O O . ARG A 1 414 ? -16.579 2.469 38.114 1.00 84.06 414 ARG A O 1
ATOM 3439 N N . TRP A 1 415 ? -17.322 1.019 39.659 1.00 84.81 415 TRP A N 1
ATOM 3440 C CA . TRP A 1 415 ? -18.146 1.991 40.352 1.00 84.81 415 TRP A CA 1
ATOM 3441 C C . TRP A 1 415 ? -17.481 2.417 41.660 1.00 84.81 415 TRP A C 1
ATOM 3443 O O . TRP A 1 415 ? -17.160 1.588 42.513 1.00 84.81 415 TRP A O 1
ATOM 3453 N N . PHE A 1 416 ? -17.248 3.720 41.801 1.00 83.88 416 PHE A N 1
ATOM 3454 C CA . PHE A 1 416 ? -16.676 4.326 42.993 1.00 83.88 416 PHE A CA 1
ATOM 3455 C C . PHE A 1 416 ? -17.742 5.153 43.709 1.00 83.88 416 PHE A C 1
ATOM 3457 O O . PHE A 1 416 ? -18.294 6.093 43.131 1.00 83.88 416 PHE A O 1
ATOM 3464 N N . LYS A 1 417 ? -18.013 4.828 44.975 1.00 77.31 417 LYS A N 1
ATOM 3465 C CA . LYS A 1 417 ? -18.960 5.560 45.824 1.00 77.31 417 LYS A CA 1
ATOM 3466 C C . LYS A 1 417 ? -18.399 5.739 47.231 1.00 77.31 417 LYS A C 1
ATOM 3468 O O . LYS A 1 417 ? -17.775 4.838 47.779 1.00 77.31 417 LYS A O 1
ATOM 3473 N N . ASN A 1 418 ? -18.616 6.910 47.830 1.00 69.38 418 ASN A N 1
ATOM 3474 C CA . ASN A 1 418 ? -18.272 7.209 49.230 1.00 69.38 418 ASN A CA 1
ATOM 3475 C C . ASN A 1 418 ? -16.831 6.835 49.655 1.00 69.38 418 ASN A C 1
ATOM 3477 O O . ASN A 1 418 ? -16.583 6.537 50.821 1.00 69.38 418 ASN A O 1
ATOM 3481 N N . GLY A 1 419 ? -15.865 6.874 48.729 1.00 68.00 419 GLY A N 1
ATOM 3482 C CA . GLY A 1 419 ? -14.463 6.551 49.015 1.00 68.00 419 GLY A CA 1
ATOM 3483 C C . GLY A 1 419 ? -14.066 5.081 48.825 1.00 68.00 419 GLY A C 1
ATOM 3484 O O . GLY A 1 419 ? -12.904 4.753 49.060 1.00 68.00 419 GLY A O 1
ATOM 3485 N N . GLN A 1 420 ? -14.984 4.209 48.398 1.00 74.50 420 GLN A N 1
ATOM 3486 C CA . GLN A 1 420 ? -14.727 2.786 48.164 1.00 74.50 420 GLN A CA 1
ATOM 3487 C C . GLN A 1 420 ? -15.194 2.352 46.768 1.00 74.50 420 GLN A C 1
ATOM 3489 O O . GLN A 1 420 ? -16.164 2.876 46.217 1.00 74.50 420 GLN A O 1
ATOM 3494 N N . TYR A 1 421 ? -14.488 1.377 46.194 1.00 78.19 421 TYR A N 1
ATOM 3495 C CA . TYR A 1 421 ? -14.949 0.685 44.995 1.00 78.19 421 TYR A CA 1
ATOM 3496 C C . TYR A 1 421 ? -15.978 -0.364 45.392 1.00 78.19 421 TYR A C 1
ATOM 3498 O O . TYR A 1 421 ? -15.725 -1.166 46.291 1.00 78.19 421 TYR A O 1
ATOM 3506 N N . CYS A 1 422 ? -17.114 -0.373 44.705 1.00 69.62 422 CYS A N 1
ATOM 3507 C CA . CYS A 1 422 ? -18.138 -1.386 44.896 1.00 69.62 422 CYS A CA 1
ATOM 3508 C C . CYS A 1 422 ? -18.327 -2.184 43.613 1.00 69.62 422 CYS A C 1
ATOM 3510 O O . CYS A 1 422 ? -18.405 -1.625 42.520 1.00 69.62 422 CYS A O 1
ATOM 3512 N N . VAL A 1 423 ? -18.390 -3.501 43.779 1.00 65.38 423 VAL A N 1
ATOM 3513 C CA . VAL A 1 423 ? -18.793 -4.443 42.741 1.00 65.38 423 VAL A CA 1
ATOM 3514 C C . VAL A 1 423 ? -20.195 -4.884 43.124 1.00 65.38 423 VAL A C 1
ATOM 3516 O O . VAL A 1 423 ? -20.383 -5.400 44.222 1.00 65.38 423 VAL A O 1
ATOM 3519 N N . ASP A 1 424 ? -21.167 -4.610 42.265 1.00 63.72 424 ASP A N 1
ATOM 3520 C CA . ASP A 1 424 ? -22.563 -4.975 42.488 1.00 63.72 424 ASP A CA 1
ATOM 3521 C C . ASP A 1 424 ? -22.988 -5.980 41.411 1.00 63.72 424 ASP A C 1
ATOM 3523 O O . ASP A 1 424 ? -22.696 -5.794 40.226 1.00 63.72 424 ASP A O 1
ATOM 3527 N N . GLU A 1 425 ? -23.648 -7.063 41.817 1.00 58.97 425 GLU A N 1
ATOM 3528 C CA . GLU A 1 425 ? -24.063 -8.152 40.928 1.00 58.97 425 GLU A CA 1
ATOM 3529 C C . GLU A 1 425 ? -25.162 -7.715 39.949 1.00 58.97 425 GLU A C 1
ATOM 3531 O O . GLU A 1 425 ? -25.235 -8.221 38.829 1.00 58.97 425 GLU A O 1
ATOM 3536 N N . GLU A 1 426 ? -25.990 -6.736 40.320 1.00 56.81 426 GLU A N 1
ATOM 3537 C CA . GLU A 1 426 ? -27.055 -6.224 39.449 1.00 56.81 426 GLU A CA 1
ATOM 3538 C C . GLU A 1 426 ? -26.525 -5.292 38.358 1.00 56.81 426 GLU A C 1
ATOM 3540 O O . GLU A 1 426 ? -26.974 -5.348 37.212 1.00 56.81 426 GLU A O 1
ATOM 3545 N N . LEU A 1 427 ? -25.509 -4.489 38.682 1.00 63.62 427 LEU A N 1
ATOM 3546 C CA . LEU A 1 427 ? -24.777 -3.726 37.675 1.00 63.62 427 LEU A CA 1
ATOM 3547 C C . LEU A 1 427 ? -23.988 -4.671 36.761 1.00 63.62 427 LEU A C 1
ATOM 3549 O O . LEU A 1 427 ? -23.958 -4.447 35.552 1.00 63.62 427 LEU A O 1
ATOM 3553 N N . ASN A 1 428 ? -23.447 -5.776 37.290 1.00 62.03 428 ASN A N 1
ATOM 3554 C CA . ASN A 1 428 ? -22.776 -6.785 36.469 1.00 62.03 428 ASN A CA 1
ATOM 3555 C C . ASN A 1 428 ? -23.730 -7.369 35.424 1.00 62.03 428 ASN A C 1
ATOM 3557 O O . ASN A 1 428 ? -23.339 -7.477 34.271 1.00 62.03 428 ASN A O 1
ATOM 3561 N N . LYS A 1 429 ? -24.990 -7.667 35.770 1.00 57.34 429 LYS A N 1
ATOM 3562 C CA . LYS A 1 429 ? -25.980 -8.179 34.804 1.00 57.34 429 LYS A CA 1
ATOM 3563 C C . LYS A 1 429 ? -26.229 -7.216 33.641 1.00 57.34 429 LYS A C 1
ATOM 3565 O O . LYS A 1 429 ? -26.302 -7.671 32.511 1.00 57.34 429 LYS A O 1
ATOM 3570 N N . ILE A 1 430 ? -26.281 -5.906 33.886 1.00 57.28 430 ILE A N 1
ATOM 3571 C CA . ILE A 1 430 ? -26.511 -4.891 32.839 1.00 57.28 430 ILE A CA 1
ATOM 3572 C C . ILE A 1 430 ? -25.255 -4.644 32.004 1.00 57.28 430 ILE A C 1
ATOM 3574 O O . ILE A 1 430 ? -25.331 -4.468 30.794 1.00 57.28 430 ILE A O 1
ATOM 3578 N N . PHE A 1 431 ? -24.078 -4.659 32.623 1.00 55.84 431 PHE A N 1
ATOM 3579 C CA . PHE A 1 431 ? -22.822 -4.549 31.887 1.00 55.84 431 PHE A CA 1
ATOM 3580 C C . PHE A 1 431 ? -22.390 -5.868 31.225 1.00 55.84 431 PHE A C 1
ATOM 3582 O O . PHE A 1 431 ? -21.522 -5.818 30.367 1.00 55.84 431 PHE A O 1
ATOM 3589 N N . HIS A 1 432 ? -23.006 -7.012 31.547 1.00 50.72 432 HIS A N 1
ATOM 3590 C CA . HIS A 1 432 ? -22.918 -8.260 30.774 1.00 50.72 432 HIS A CA 1
ATOM 3591 C C . HIS A 1 432 ? -23.853 -8.275 29.548 1.00 50.72 432 HIS A C 1
ATOM 3593 O O . HIS A 1 432 ? -23.630 -9.082 28.650 1.00 50.72 432 HIS A O 1
ATOM 3599 N N . ILE A 1 433 ? -24.835 -7.359 29.466 1.00 44.34 433 ILE A N 1
ATOM 3600 C CA . ILE A 1 433 ? -25.567 -7.049 28.215 1.00 44.34 433 ILE A CA 1
ATOM 3601 C C . ILE A 1 433 ? -24.617 -6.377 27.206 1.00 44.34 433 ILE A C 1
ATOM 3603 O O . ILE A 1 433 ? -24.813 -6.456 25.999 1.00 44.34 433 ILE A O 1
ATOM 3607 N N . ILE A 1 434 ? -23.509 -5.786 27.677 1.00 46.28 434 ILE A N 1
ATOM 3608 C CA . ILE A 1 434 ? -22.328 -5.606 26.830 1.00 46.28 434 ILE A CA 1
ATOM 3609 C C . ILE A 1 434 ? -21.678 -6.987 26.742 1.00 46.28 434 ILE A C 1
ATOM 3611 O O . ILE A 1 434 ? -21.197 -7.466 27.770 1.00 46.28 434 ILE A O 1
ATOM 3615 N N . PRO A 1 435 ? -21.642 -7.633 25.566 1.00 40.53 435 PRO A N 1
ATOM 3616 C CA . PRO A 1 435 ? -21.222 -9.020 25.467 1.00 40.53 435 PRO A CA 1
ATOM 3617 C C . PRO A 1 435 ? -19.813 -9.181 26.043 1.00 40.53 435 PRO A C 1
ATOM 3619 O O . PRO A 1 435 ? -18.827 -8.727 25.460 1.00 40.53 435 PRO A O 1
ATOM 3622 N N . GLN A 1 436 ? -19.720 -9.808 27.211 1.00 42.12 436 GLN A N 1
ATOM 3623 C CA . GLN A 1 436 ? -18.555 -10.599 27.552 1.00 42.12 436 GLN A CA 1
ATOM 3624 C C . GLN A 1 436 ? -18.903 -12.006 27.100 1.00 42.12 436 GLN A C 1
ATOM 3626 O O . GLN A 1 436 ? -19.842 -12.600 27.624 1.00 42.12 436 GLN A O 1
ATOM 3631 N N . ASP A 1 437 ? -1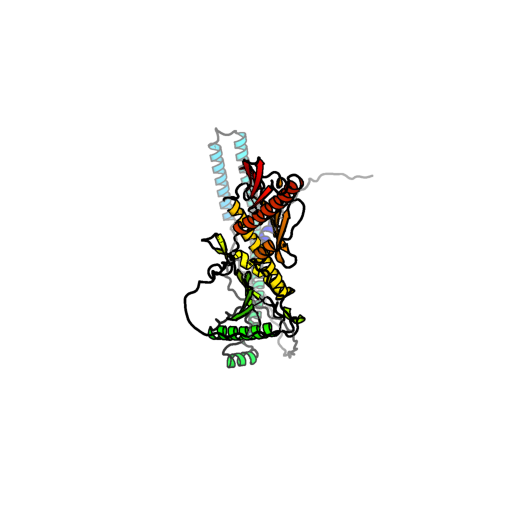8.195 -12.491 26.083 1.00 42.38 437 ASP A N 1
ATOM 3632 C CA . ASP A 1 437 ? -18.377 -13.838 25.554 1.00 42.38 437 ASP A CA 1
ATOM 3633 C C . ASP A 1 437 ? -18.355 -14.856 26.705 1.00 42.38 437 ASP A C 1
ATOM 3635 O O . ASP A 1 437 ? -17.310 -15.110 27.313 1.00 42.38 437 ASP A O 1
ATOM 3639 N N . ASN A 1 438 ? -19.515 -15.441 27.005 1.00 31.33 438 ASN A N 1
ATOM 3640 C CA . ASN A 1 438 ? -19.629 -16.577 27.905 1.00 31.33 438 ASN A CA 1
ATOM 3641 C C . ASN A 1 438 ? -18.954 -17.782 27.243 1.00 31.33 438 ASN A C 1
ATOM 3643 O O . ASN A 1 438 ? -19.550 -18.484 26.432 1.00 31.33 438 ASN A O 1
ATOM 3647 N N . LEU A 1 439 ? -17.701 -18.034 27.607 1.00 37.44 439 LEU A N 1
ATOM 3648 C CA . LEU A 1 439 ? -17.026 -19.307 27.377 1.00 37.44 439 LEU A CA 1
ATOM 3649 C C . LEU A 1 439 ? -16.479 -19.813 28.709 1.00 37.44 439 LEU A C 1
ATOM 3651 O O . LEU A 1 439 ? -15.278 -19.799 28.945 1.00 37.44 439 LEU A O 1
ATOM 3655 N N . ASN A 1 440 ? -17.389 -20.264 29.568 1.00 33.53 440 ASN A N 1
ATOM 3656 C CA . ASN A 1 440 ? -17.103 -21.229 30.621 1.00 33.53 440 ASN A CA 1
ATOM 3657 C C . ASN A 1 440 ? -18.279 -22.203 30.687 1.00 33.53 440 ASN A C 1
ATOM 3659 O O . ASN A 1 440 ? -19.139 -22.080 31.550 1.00 33.53 440 ASN A O 1
ATOM 3663 N N . ASP A 1 441 ? -18.308 -23.168 29.771 1.00 30.36 441 ASP A N 1
ATOM 3664 C CA . ASP A 1 441 ? -19.004 -24.419 30.052 1.00 30.36 441 ASP A CA 1
ATOM 3665 C C . ASP A 1 441 ? -18.255 -25.592 29.412 1.00 30.36 441 ASP A C 1
ATOM 3667 O O . ASP A 1 441 ? -18.499 -26.025 28.288 1.00 30.36 441 ASP A O 1
ATOM 3671 N N . THR A 1 442 ? -17.268 -26.090 30.153 1.00 27.52 442 THR A N 1
ATOM 3672 C CA . THR A 1 442 ? -16.782 -27.461 30.005 1.00 27.52 442 THR A CA 1
ATOM 3673 C C . THR A 1 442 ? -16.731 -28.102 31.384 1.00 27.52 442 THR A C 1
ATOM 3675 O O . THR A 1 442 ? -15.757 -27.940 32.113 1.00 27.52 442 THR A O 1
ATOM 3678 N N . GLY A 1 443 ? -17.788 -28.856 31.692 1.00 26.12 443 GLY A N 1
ATOM 3679 C CA . GLY A 1 443 ? -17.720 -30.121 32.420 1.00 26.12 443 GLY A CA 1
ATOM 3680 C C . GLY A 1 443 ? -17.561 -30.052 33.937 1.00 26.12 443 GLY A C 1
ATOM 3681 O O . GLY A 1 443 ? -16.444 -30.061 34.441 1.00 26.12 443 GLY A O 1
ATOM 3682 N N . ASN A 1 444 ? -18.684 -30.145 34.657 1.00 27.20 444 ASN A N 1
ATOM 3683 C CA . ASN A 1 444 ? -18.908 -31.207 35.649 1.00 27.20 444 ASN A CA 1
ATOM 3684 C C . ASN A 1 444 ? -20.333 -31.134 36.220 1.00 27.20 444 ASN A C 1
ATOM 3686 O O . ASN A 1 444 ? -20.599 -30.406 37.170 1.00 27.20 444 ASN A O 1
ATOM 3690 N N . ALA A 1 445 ? -21.237 -31.957 35.687 1.00 25.47 445 ALA A N 1
ATOM 3691 C CA . ALA A 1 445 ? -22.463 -32.336 36.381 1.00 25.47 445 ALA A CA 1
ATOM 3692 C C . ALA A 1 445 ? -22.777 -33.805 36.078 1.00 25.47 445 ALA A C 1
ATOM 3694 O O . ALA A 1 445 ? -23.363 -34.154 35.056 1.00 25.47 445 ALA A O 1
ATOM 3695 N N . SER A 1 446 ? -22.339 -34.678 36.982 1.00 25.12 446 SER A N 1
ATOM 3696 C CA . SER A 1 446 ? -22.848 -36.037 37.094 1.00 25.12 446 SER A CA 1
ATOM 3697 C C . SER A 1 446 ? -24.026 -36.073 38.070 1.00 25.12 446 SER A C 1
ATOM 3699 O O . SER A 1 446 ? -23.874 -35.681 39.225 1.00 25.12 446 SER A O 1
ATOM 3701 N N . ASN A 1 447 ? -25.101 -36.702 37.596 1.00 24.77 447 ASN A N 1
ATOM 3702 C CA . ASN A 1 447 ? -26.078 -37.524 38.316 1.00 24.77 447 ASN A CA 1
ATOM 3703 C C . ASN A 1 447 ? -27.323 -36.896 38.965 1.00 24.77 447 ASN A C 1
ATOM 3705 O O . ASN A 1 447 ? -27.256 -36.222 39.984 1.00 24.77 447 ASN A O 1
ATOM 3709 N N . ASN A 1 448 ? -28.446 -37.430 38.455 1.00 25.36 448 ASN A N 1
ATOM 3710 C CA . ASN A 1 448 ? -29.694 -37.809 39.127 1.00 25.36 448 ASN A CA 1
ATOM 3711 C C . ASN A 1 448 ? -30.592 -36.651 39.602 1.00 25.36 448 ASN A C 1
ATOM 3713 O O . ASN A 1 448 ? -30.206 -35.829 40.412 1.00 25.36 448 ASN A O 1
ATOM 3717 N N . SER A 1 449 ? -31.871 -36.585 39.233 1.00 25.86 449 SER A N 1
ATOM 3718 C CA . SER A 1 449 ? -32.831 -37.693 39.224 1.00 25.86 449 SER A CA 1
ATOM 3719 C C . SER A 1 449 ? -34.142 -37.318 38.515 1.00 25.86 449 SER A C 1
ATOM 3721 O O . SER A 1 449 ? -34.541 -36.159 38.473 1.00 25.86 449 SER A O 1
ATOM 3723 N N . ASN A 1 450 ? -34.794 -38.356 37.984 1.00 24.58 450 ASN A N 1
ATOM 3724 C CA . ASN A 1 450 ? -36.157 -38.418 37.454 1.00 24.58 450 ASN A CA 1
ATOM 3725 C C . ASN A 1 450 ? -37.214 -37.636 38.255 1.00 24.58 450 ASN A C 1
ATOM 3727 O O . ASN A 1 450 ? -37.326 -37.823 39.464 1.00 24.58 450 ASN A O 1
ATOM 3731 N N . SER A 1 451 ? -38.150 -37.003 37.542 1.00 26.83 451 SER A N 1
ATOM 3732 C CA . SER A 1 451 ? -39.578 -37.265 37.768 1.00 26.83 451 SER A CA 1
ATOM 3733 C C . SER A 1 451 ? -40.408 -36.963 36.520 1.00 26.83 451 SER A C 1
ATOM 3735 O O . SER A 1 451 ? -40.356 -35.875 35.958 1.00 26.83 451 SER A O 1
ATOM 3737 N N . ASN A 1 452 ? -41.198 -37.965 36.142 1.00 24.36 452 ASN A N 1
ATOM 3738 C CA . ASN A 1 452 ? -42.299 -37.929 35.187 1.00 24.36 452 ASN A CA 1
ATOM 3739 C C . ASN A 1 452 ? -43.311 -36.812 35.501 1.00 24.36 452 ASN A C 1
ATOM 3741 O O . ASN A 1 452 ? -43.633 -36.608 36.672 1.00 24.36 452 ASN A O 1
ATOM 3745 N N . ASN A 1 453 ? -43.938 -36.230 34.472 1.00 27.34 453 ASN A N 1
ATOM 3746 C CA . ASN A 1 453 ? -45.361 -36.482 34.209 1.00 27.34 453 ASN A CA 1
ATOM 3747 C C . ASN A 1 453 ? -45.869 -35.866 32.896 1.00 27.34 453 ASN A C 1
ATOM 3749 O O . ASN A 1 453 ? -45.445 -34.803 32.457 1.00 27.34 453 ASN A O 1
ATOM 3753 N N . ASN A 1 454 ? -46.813 -36.601 32.315 1.00 25.73 454 ASN A N 1
ATOM 3754 C CA . ASN A 1 454 ? -47.561 -36.352 31.089 1.00 25.73 454 ASN A CA 1
ATOM 3755 C C . ASN A 1 454 ? -48.437 -35.088 31.165 1.00 25.73 454 ASN A C 1
ATOM 3757 O O . ASN A 1 454 ? -49.051 -34.850 32.203 1.00 25.73 454 ASN A O 1
ATOM 3761 N N . ASN A 1 455 ? -48.652 -34.398 30.039 1.00 27.70 455 ASN A N 1
ATOM 3762 C CA . ASN A 1 455 ? -49.964 -34.406 29.377 1.00 27.70 455 ASN A CA 1
ATOM 3763 C C . ASN A 1 455 ? -49.991 -33.652 28.042 1.00 27.70 455 ASN A C 1
ATOM 3765 O O . ASN A 1 455 ? -49.242 -32.722 27.777 1.00 27.70 455 ASN A O 1
ATOM 3769 N N . SER A 1 456 ? -50.905 -34.142 27.218 1.00 24.00 456 SER A N 1
ATOM 3770 C CA . SER A 1 456 ? -51.259 -33.786 25.854 1.00 24.00 456 SER A CA 1
ATOM 3771 C C . SER A 1 456 ? -52.054 -32.483 25.696 1.00 24.00 456 SER A C 1
ATOM 3773 O O . SER A 1 456 ? -52.953 -32.219 26.490 1.00 24.00 456 SER A O 1
ATOM 3775 N N . ASN A 1 457 ? -51.865 -31.890 24.512 1.00 24.36 457 ASN A N 1
ATOM 3776 C CA . ASN A 1 457 ? -52.851 -31.248 23.630 1.00 24.36 457 ASN A CA 1
ATOM 3777 C C . ASN A 1 457 ? -53.276 -29.775 23.810 1.00 24.36 457 ASN A C 1
ATOM 3779 O O . ASN A 1 457 ? -53.630 -29.310 24.886 1.00 24.36 457 ASN A O 1
ATOM 3783 N N . THR A 1 458 ? -53.413 -29.182 22.611 1.00 23.44 458 THR A N 1
ATOM 3784 C CA . THR A 1 458 ? -54.309 -28.109 22.132 1.00 23.44 458 THR A CA 1
ATOM 3785 C C . THR A 1 458 ? -53.929 -26.641 22.348 1.00 23.44 458 THR A C 1
ATOM 3787 O O . THR A 1 458 ? -53.939 -26.142 23.461 1.00 23.44 458 THR A O 1
ATOM 3790 N N . ASN A 1 459 ? -53.640 -26.005 21.201 1.00 28.47 459 ASN A N 1
ATOM 3791 C CA . ASN A 1 459 ? -53.904 -24.631 20.755 1.00 28.47 459 ASN A CA 1
ATOM 3792 C C . ASN A 1 459 ? -54.424 -23.631 21.798 1.00 28.47 459 ASN A C 1
ATOM 3794 O O . ASN A 1 459 ? -55.489 -23.857 22.358 1.00 28.47 459 ASN A O 1
ATOM 3798 N N . GLU A 1 460 ? -53.760 -22.480 21.901 1.00 25.45 460 GLU A N 1
ATOM 3799 C CA . GLU A 1 460 ? -54.299 -21.135 21.615 1.00 25.45 460 GLU A CA 1
ATOM 3800 C C . GLU A 1 460 ? -53.313 -20.066 22.116 1.00 25.45 460 GLU A C 1
ATOM 3802 O O . GLU A 1 460 ? -52.660 -20.246 23.140 1.00 25.45 460 GLU A O 1
ATOM 3807 N N . ASP A 1 461 ? -53.178 -19.011 21.311 1.00 30.70 461 ASP A N 1
ATOM 3808 C CA . ASP A 1 461 ? -52.661 -17.665 21.581 1.00 30.70 461 ASP A CA 1
ATOM 3809 C C . ASP A 1 461 ? -51.907 -17.419 22.898 1.00 30.70 461 ASP A C 1
ATOM 3811 O O . ASP A 1 461 ? -52.470 -17.423 23.993 1.00 30.70 461 ASP A O 1
ATOM 3815 N N . GLY A 1 462 ? -50.629 -17.060 22.776 1.00 24.92 462 GLY A N 1
ATOM 3816 C CA . GLY A 1 462 ? -49.826 -16.668 23.925 1.00 24.92 462 GLY A CA 1
ATOM 3817 C C . GLY A 1 462 ? -48.550 -15.944 23.536 1.00 24.92 462 GLY A C 1
ATOM 3818 O O . GLY A 1 462 ? -47.526 -16.588 23.373 1.00 24.92 462 GLY A O 1
ATOM 3819 N N . VAL A 1 463 ? -48.670 -14.617 23.443 1.00 29.59 463 VAL A N 1
ATOM 3820 C CA . VAL A 1 463 ? -47.665 -13.606 23.809 1.00 29.59 463 VAL A CA 1
ATOM 3821 C C . VAL A 1 463 ? -46.298 -13.776 23.150 1.00 29.59 463 VAL A C 1
ATOM 3823 O O . VAL A 1 463 ? -45.476 -14.578 23.583 1.00 29.59 463 VAL A O 1
ATOM 3826 N N . ASP A 1 464 ? -46.059 -12.933 22.142 1.00 26.28 464 ASP A N 1
ATOM 3827 C CA . ASP A 1 464 ? -44.727 -12.563 21.676 1.00 26.28 464 ASP A CA 1
ATOM 3828 C C . ASP A 1 464 ? -43.798 -12.409 22.890 1.00 26.28 464 ASP A C 1
ATOM 3830 O O . ASP A 1 464 ? -43.982 -11.506 23.709 1.00 26.28 464 ASP A O 1
ATOM 3834 N N . GLU A 1 465 ? -42.828 -13.316 23.035 1.00 29.92 465 GLU A N 1
ATOM 3835 C CA . GLU A 1 465 ? -41.678 -13.063 23.893 1.00 29.92 465 GLU A CA 1
ATOM 3836 C C . GLU A 1 465 ? -41.051 -11.772 23.366 1.00 29.92 465 GLU A C 1
ATOM 3838 O O . GLU A 1 465 ? -40.464 -11.752 22.281 1.00 29.92 465 GLU A O 1
ATOM 3843 N N . GLU A 1 466 ? -41.267 -10.670 24.089 1.00 27.53 466 GLU A N 1
ATOM 3844 C CA . GLU A 1 466 ? -40.632 -9.386 23.831 1.00 27.53 466 GLU A CA 1
ATOM 3845 C C . GLU A 1 466 ? -39.124 -9.627 23.790 1.00 27.53 466 GLU A C 1
ATOM 3847 O O . GLU A 1 466 ? -38.456 -9.756 24.816 1.00 27.53 466 GLU A O 1
ATOM 3852 N N . SER A 1 467 ? -38.593 -9.731 22.573 1.00 27.98 467 SER A N 1
ATOM 3853 C CA . SER A 1 467 ? -37.167 -9.727 22.310 1.00 27.98 467 SER A CA 1
ATOM 3854 C C . SER A 1 467 ? -36.637 -8.412 22.867 1.00 27.98 467 SER A C 1
ATOM 3856 O O .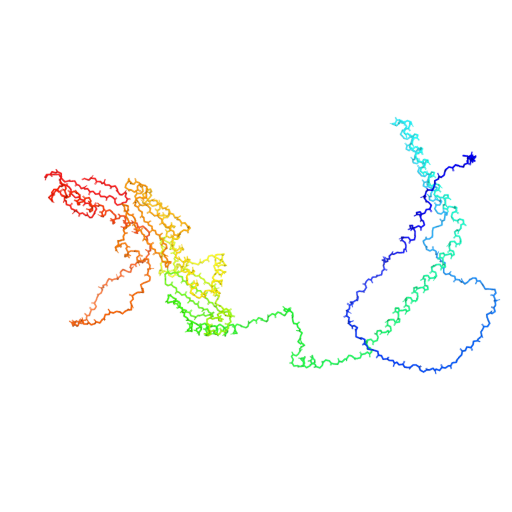 SER A 1 467 ? -36.794 -7.367 22.234 1.00 27.98 467 SER A O 1
ATOM 3858 N N . TYR A 1 468 ? -36.053 -8.446 24.067 1.00 34.34 468 TYR A N 1
ATOM 3859 C CA . TYR A 1 468 ? -35.303 -7.321 24.607 1.00 34.34 468 TYR A CA 1
ATOM 3860 C C . TYR A 1 468 ? -34.292 -6.913 23.537 1.00 34.34 468 TYR A C 1
ATOM 3862 O O . TYR A 1 468 ? -33.392 -7.671 23.186 1.00 34.34 468 TYR A O 1
ATOM 3870 N N . SER A 1 469 ? -34.487 -5.740 22.942 1.00 44.09 469 SER A N 1
ATOM 3871 C CA . SER A 1 469 ? -33.484 -5.141 22.079 1.00 44.09 469 SER A CA 1
ATOM 3872 C C . SER A 1 469 ? -32.256 -4.886 22.952 1.00 44.09 469 SER A C 1
ATOM 3874 O O . SER A 1 469 ? -32.308 -4.005 23.813 1.00 44.09 469 SER A O 1
ATOM 3876 N N . ASP A 1 470 ? -31.178 -5.646 22.742 1.00 53.47 470 ASP A N 1
ATOM 3877 C CA . ASP A 1 470 ? -29.859 -5.510 23.391 1.00 53.47 470 ASP A CA 1
ATOM 3878 C C . ASP A 1 470 ? -29.131 -4.204 22.986 1.00 53.47 470 ASP A C 1
ATOM 3880 O O . ASP A 1 470 ? -27.912 -4.141 22.813 1.00 53.47 470 ASP A O 1
ATOM 3884 N N . ASP A 1 471 ? -29.887 -3.124 22.800 1.00 60.62 471 ASP A N 1
ATOM 3885 C CA . ASP A 1 471 ? -29.383 -1.813 22.444 1.00 60.62 471 ASP A CA 1
ATOM 3886 C C . ASP A 1 471 ? -28.817 -1.136 23.690 1.00 60.62 471 ASP A C 1
ATOM 3888 O O . ASP A 1 471 ? -29.506 -0.884 24.686 1.00 60.62 471 ASP A O 1
ATOM 3892 N N . LEU A 1 472 ? -27.528 -0.801 23.633 1.00 66.31 472 LEU A N 1
ATOM 3893 C CA . LEU A 1 472 ? -26.850 -0.168 24.754 1.00 66.31 472 LEU A CA 1
ATOM 3894 C C . LEU A 1 472 ? -27.302 1.292 24.878 1.00 66.31 472 LEU A C 1
ATOM 3896 O O . LEU A 1 472 ? -26.798 2.184 24.186 1.00 66.31 472 LEU A O 1
ATOM 3900 N N . ASN A 1 473 ? -28.231 1.551 25.799 1.00 74.56 473 ASN A N 1
ATOM 3901 C CA . ASN A 1 473 ? -28.655 2.902 26.138 1.00 74.56 473 ASN A CA 1
ATOM 3902 C C . ASN A 1 473 ? -27.895 3.428 27.365 1.00 74.56 473 ASN A C 1
ATOM 3904 O O . ASN A 1 473 ? -28.150 3.051 28.510 1.00 74.56 473 ASN A O 1
ATOM 3908 N N . VAL A 1 474 ? -26.986 4.371 27.122 1.00 79.56 474 VAL A N 1
ATOM 3909 C CA . VAL A 1 474 ? -26.203 5.053 28.163 1.00 79.56 474 VAL A CA 1
ATOM 3910 C C . VAL A 1 474 ? -27.087 5.757 29.208 1.00 79.56 474 VAL A C 1
ATOM 3912 O O . VAL A 1 474 ? -26.709 5.846 30.378 1.00 79.56 474 VAL A O 1
ATOM 3915 N N . ASP A 1 475 ? -28.280 6.212 28.819 1.00 82.12 475 ASP A N 1
ATOM 3916 C CA . ASP A 1 475 ? -29.255 6.821 29.729 1.00 82.12 475 ASP A CA 1
ATOM 3917 C C . ASP A 1 475 ? -29.802 5.816 30.756 1.00 82.12 475 ASP A C 1
ATOM 3919 O O . ASP A 1 475 ? -29.960 6.132 31.939 1.00 82.12 475 ASP A O 1
ATOM 3923 N N . LEU A 1 476 ? -30.044 4.579 30.311 1.00 80.62 476 LEU A N 1
ATOM 3924 C CA . LEU A 1 476 ? -30.516 3.484 31.154 1.00 80.62 476 LEU A CA 1
ATOM 3925 C C . LEU A 1 476 ? -29.432 3.057 32.145 1.00 80.62 476 LEU A C 1
ATOM 3927 O O . LEU A 1 476 ? -29.718 2.919 33.334 1.00 80.62 476 LEU A O 1
ATOM 3931 N N . ILE A 1 477 ? -28.180 2.957 31.686 1.00 80.44 477 ILE A N 1
ATOM 3932 C CA . ILE A 1 477 ? -27.027 2.653 32.545 1.00 80.44 477 ILE A CA 1
ATOM 3933 C C . ILE A 1 477 ? -26.927 3.672 33.686 1.00 80.44 477 ILE A C 1
ATOM 3935 O O . ILE A 1 477 ? -26.822 3.295 34.854 1.00 80.44 477 ILE A O 1
ATOM 3939 N N . LEU A 1 478 ? -27.001 4.970 33.371 1.00 83.62 478 LEU A N 1
ATOM 3940 C CA . LEU A 1 478 ? -26.932 6.016 34.390 1.00 83.62 478 LEU A CA 1
ATOM 3941 C C . LEU A 1 478 ? -28.117 5.980 35.353 1.00 83.62 478 LEU A C 1
ATOM 3943 O O . LEU A 1 478 ? -27.905 6.109 36.556 1.00 83.62 478 LEU A O 1
ATOM 3947 N N . ASN A 1 479 ? -29.342 5.784 34.858 1.00 85.81 479 ASN A N 1
ATOM 3948 C CA . ASN A 1 479 ? -30.516 5.653 35.723 1.00 85.81 479 ASN A CA 1
ATOM 3949 C C . ASN A 1 479 ? -30.350 4.524 36.736 1.00 85.81 479 ASN A C 1
ATOM 3951 O O . ASN A 1 479 ? -30.627 4.727 37.915 1.00 85.81 479 ASN A O 1
ATOM 3955 N N . VAL A 1 480 ? -29.886 3.354 36.295 1.00 83.62 480 VAL A N 1
ATOM 3956 C CA . VAL A 1 480 ? -29.740 2.205 37.191 1.00 83.62 480 VAL A CA 1
ATOM 3957 C C . VAL A 1 480 ? -28.657 2.458 38.234 1.00 83.62 480 VAL A C 1
ATOM 3959 O O . VAL A 1 480 ? -28.922 2.279 39.420 1.00 83.62 480 VAL A O 1
ATOM 3962 N N . VAL A 1 481 ? -27.481 2.952 37.826 1.00 84.06 481 VAL A N 1
ATOM 3963 C CA . VAL A 1 481 ? -26.391 3.298 38.761 1.00 84.06 481 VAL A CA 1
ATOM 3964 C C . VAL A 1 481 ? -26.875 4.289 39.819 1.00 84.06 481 VAL A C 1
ATOM 3966 O O . VAL A 1 481 ? -26.622 4.127 41.011 1.00 84.06 481 VAL A O 1
ATOM 3969 N N . VAL A 1 482 ? -27.591 5.323 39.387 1.00 85.44 482 VAL A N 1
ATOM 3970 C CA . VAL A 1 482 ? -28.063 6.399 40.255 1.00 85.44 482 VAL A CA 1
ATOM 3971 C C . VAL A 1 482 ? -29.178 5.930 41.194 1.00 85.44 482 VAL A C 1
ATOM 3973 O O . VAL A 1 482 ? -29.136 6.250 42.382 1.00 85.44 482 VAL A O 1
ATOM 3976 N N . ASN A 1 483 ? -30.131 5.131 40.704 1.00 86.75 483 ASN A N 1
ATOM 3977 C CA . ASN A 1 483 ? -31.195 4.553 41.528 1.00 86.75 483 ASN A CA 1
ATOM 3978 C C . ASN A 1 483 ? -30.625 3.580 42.566 1.00 86.75 483 ASN A C 1
ATOM 3980 O O . ASN A 1 483 ? -30.966 3.682 43.742 1.00 86.75 483 ASN A O 1
ATOM 3984 N N . LYS A 1 484 ? -29.688 2.707 42.176 1.00 83.94 484 LYS A N 1
ATOM 3985 C CA . LYS A 1 484 ? -29.003 1.805 43.114 1.00 83.94 484 LYS A CA 1
ATOM 3986 C C . LYS A 1 484 ? -28.189 2.569 44.149 1.00 83.94 484 LYS A C 1
ATOM 3988 O O . LYS A 1 484 ? -28.188 2.216 45.326 1.00 83.94 484 LYS A O 1
ATOM 3993 N N . HIS A 1 485 ? -27.540 3.668 43.757 1.00 83.62 485 HIS A N 1
ATOM 3994 C CA . HIS A 1 485 ? -26.862 4.518 44.731 1.00 83.62 485 HIS A CA 1
ATOM 3995 C C . HIS A 1 485 ? -27.835 5.135 45.740 1.00 83.62 485 HIS A C 1
ATOM 3997 O O . HIS A 1 485 ? -27.537 5.177 46.933 1.00 83.62 485 HIS A O 1
ATOM 4003 N N . ALA A 1 486 ? -28.981 5.619 45.260 1.00 84.50 486 ALA A N 1
ATOM 4004 C CA . ALA A 1 486 ? -30.008 6.236 46.084 1.00 84.50 486 ALA A CA 1
ATOM 4005 C C . ALA A 1 486 ? -30.638 5.235 47.065 1.00 84.50 486 ALA A C 1
ATOM 4007 O O . ALA A 1 486 ? -30.793 5.563 48.237 1.00 84.50 486 ALA A O 1
ATOM 4008 N N . GLU A 1 487 ? -30.930 4.014 46.612 1.00 85.12 487 GLU A N 1
ATOM 4009 C CA . GLU A 1 487 ? -31.398 2.902 47.450 1.00 85.12 487 GLU A CA 1
ATOM 4010 C C . GLU A 1 487 ? -30.411 2.592 48.583 1.00 85.12 487 GLU A C 1
ATOM 4012 O O . GLU A 1 487 ? -30.791 2.566 49.751 1.00 85.12 487 GLU A O 1
ATOM 4017 N N . LEU A 1 488 ? -29.123 2.448 48.262 1.00 82.94 488 LEU A N 1
ATOM 4018 C CA . LEU A 1 488 ? -28.097 2.136 49.260 1.00 82.94 488 LEU A CA 1
ATOM 4019 C C . LEU A 1 488 ? -27.900 3.275 50.270 1.00 82.94 488 LEU A C 1
ATOM 4021 O O . LEU A 1 488 ? -27.720 3.016 51.457 1.00 82.94 488 LEU A O 1
ATOM 4025 N N . LEU A 1 489 ? -27.967 4.536 49.829 1.00 83.25 489 LEU A N 1
ATOM 4026 C CA . LEU A 1 489 ? -27.924 5.684 50.738 1.00 83.25 489 LEU A CA 1
ATOM 4027 C C . LEU A 1 489 ? -29.147 5.737 51.659 1.00 83.25 489 LEU A C 1
ATOM 4029 O O . LEU A 1 489 ? -28.990 6.013 52.847 1.00 83.25 489 LEU A O 1
ATOM 4033 N N . MET A 1 490 ? -30.344 5.463 51.138 1.00 83.19 490 MET A N 1
ATOM 4034 C CA . MET A 1 490 ? -31.566 5.425 51.943 1.00 83.19 490 MET A CA 1
ATOM 4035 C C . MET A 1 490 ? -31.548 4.276 52.951 1.00 83.19 490 MET A C 1
ATOM 4037 O O . MET A 1 490 ? -31.941 4.493 54.093 1.00 83.19 490 MET A O 1
ATOM 4041 N N . GLY A 1 491 ? -31.008 3.109 52.582 1.00 83.25 491 GLY A N 1
ATOM 4042 C CA . GLY A 1 491 ? -30.773 2.002 53.513 1.00 83.25 491 GLY A CA 1
ATOM 4043 C C . GLY A 1 491 ? -29.840 2.390 54.666 1.00 83.25 491 GLY A C 1
ATOM 4044 O O . GLY A 1 491 ? -30.187 2.201 55.827 1.00 83.25 491 GLY A O 1
ATOM 4045 N N . MET A 1 492 ? -28.707 3.039 54.369 1.00 83.19 492 MET A N 1
ATOM 4046 C CA . MET A 1 492 ? -27.787 3.524 55.411 1.00 83.19 492 MET A CA 1
ATOM 4047 C C . MET A 1 492 ? -28.427 4.574 56.334 1.00 83.19 492 MET A C 1
ATOM 4049 O O . MET A 1 492 ? -28.156 4.599 57.533 1.00 83.19 492 MET A O 1
ATOM 4053 N N . ILE A 1 493 ? -29.254 5.471 55.785 1.00 84.06 493 ILE A N 1
ATOM 4054 C CA . ILE A 1 493 ? -29.967 6.482 56.580 1.00 84.06 493 ILE A CA 1
ATOM 4055 C C . ILE A 1 493 ? -31.041 5.820 57.448 1.00 84.06 493 ILE A C 1
ATOM 4057 O O . ILE A 1 493 ? -31.204 6.213 58.600 1.00 84.06 493 ILE A O 1
ATOM 4061 N N . TYR A 1 494 ? -31.747 4.819 56.920 1.00 84.50 494 TYR A N 1
ATOM 4062 C CA . TYR A 1 494 ? -32.746 4.058 57.663 1.00 84.50 494 TYR A CA 1
ATOM 4063 C C . TYR A 1 494 ? -32.135 3.371 58.887 1.00 84.50 494 TYR A C 1
ATOM 4065 O O . TYR A 1 494 ? -32.643 3.570 59.984 1.00 84.50 494 TYR A O 1
ATOM 4073 N N . GLU A 1 495 ? -31.008 2.667 58.731 1.00 84.88 495 GLU A N 1
ATOM 4074 C CA . GLU A 1 495 ? -30.293 2.038 59.854 1.00 84.88 495 GLU A CA 1
ATOM 4075 C C . GLU A 1 495 ? -29.894 3.068 60.926 1.00 84.88 495 GLU A C 1
ATOM 4077 O O . GLU A 1 495 ? -30.160 2.880 62.110 1.00 84.88 495 GLU A O 1
ATOM 4082 N N . GLN A 1 496 ? -29.338 4.217 60.520 1.00 84.56 496 GLN A N 1
ATOM 4083 C CA . GLN A 1 496 ? -28.952 5.277 61.464 1.00 84.56 496 GLN A CA 1
ATOM 4084 C C . GLN A 1 496 ? -30.136 5.958 62.158 1.00 84.56 496 GLN A C 1
ATOM 4086 O O . GLN A 1 496 ? -29.980 6.490 63.261 1.00 84.56 496 GLN A O 1
ATOM 4091 N N . LEU A 1 497 ? -31.293 6.027 61.496 1.00 81.56 497 LEU A N 1
ATOM 4092 C CA . LEU A 1 497 ? -32.510 6.579 62.081 1.00 81.56 497 LEU A CA 1
ATOM 4093 C C . LEU A 1 497 ? -33.176 5.570 63.013 1.00 81.56 497 LEU A C 1
ATOM 4095 O O . LEU A 1 497 ? -33.641 5.990 64.062 1.00 81.56 497 LEU A O 1
ATOM 4099 N N . LEU A 1 498 ? -33.145 4.278 62.692 1.00 82.50 498 LEU A N 1
ATOM 4100 C CA . LEU A 1 498 ? -33.650 3.202 63.546 1.00 82.50 498 LEU A CA 1
ATOM 4101 C C . LEU A 1 498 ? -32.821 3.043 64.834 1.00 82.50 498 LEU A C 1
ATOM 4103 O O . LEU A 1 498 ? -33.362 2.750 65.893 1.00 82.50 498 LEU A O 1
ATOM 4107 N N . ASP A 1 499 ? -31.520 3.338 64.787 1.00 80.69 499 ASP A N 1
ATOM 4108 C CA . ASP A 1 499 ? -30.687 3.417 65.997 1.00 80.69 499 ASP A CA 1
ATOM 4109 C C . ASP A 1 499 ? -31.066 4.597 66.918 1.00 80.69 499 ASP A C 1
ATOM 4111 O O . ASP A 1 499 ? -30.774 4.584 68.117 1.00 80.69 499 ASP A O 1
ATOM 4115 N N . LYS A 1 500 ? -31.667 5.661 66.366 1.00 77.88 500 LYS A N 1
ATOM 4116 C CA . LYS A 1 500 ? -31.986 6.904 67.095 1.00 77.88 500 LYS A CA 1
ATOM 4117 C C . LYS A 1 500 ? -33.459 7.055 67.468 1.00 77.88 500 LYS A C 1
ATOM 4119 O O . LYS A 1 500 ? -33.751 7.747 68.442 1.00 77.88 500 LYS A O 1
ATOM 4124 N N . PHE A 1 501 ? -34.349 6.452 66.696 1.00 70.06 501 PHE A N 1
ATOM 4125 C CA . PHE A 1 501 ? -35.801 6.493 66.812 1.00 70.06 501 PHE A CA 1
ATOM 4126 C C . PHE A 1 501 ? -36.311 5.048 66.854 1.00 70.06 501 PHE A C 1
ATOM 4128 O O . PHE A 1 501 ? -35.778 4.195 66.154 1.00 70.06 501 PHE A O 1
ATOM 4135 N N . GLY A 1 502 ? -37.307 4.750 67.690 1.00 68.56 502 GLY A N 1
ATOM 4136 C CA . GLY A 1 502 ? -37.808 3.378 67.844 1.00 68.56 502 GLY A CA 1
ATOM 4137 C C . GLY A 1 502 ? -38.457 2.826 66.567 1.00 68.56 502 GLY A C 1
ATOM 4138 O O . GLY A 1 502 ? -38.854 3.592 65.689 1.00 68.56 502 GLY A O 1
ATOM 4139 N N . GLU A 1 503 ? -38.613 1.499 66.486 1.00 68.06 503 GLU A N 1
ATOM 4140 C CA . GLU A 1 503 ? -39.163 0.792 65.309 1.00 68.06 503 GLU A CA 1
ATOM 4141 C C . GLU A 1 503 ? -40.541 1.315 64.847 1.00 68.06 503 GLU A C 1
ATOM 4143 O O . GLU A 1 503 ? -40.864 1.229 63.664 1.00 68.06 503 GLU A O 1
ATOM 4148 N N . ASP A 1 504 ? -41.326 1.920 65.746 1.00 65.88 504 ASP A N 1
ATOM 4149 C CA . ASP A 1 504 ? -42.662 2.455 65.449 1.00 65.88 504 ASP A CA 1
ATOM 4150 C C . ASP A 1 504 ? -42.647 3.819 64.724 1.00 65.88 504 ASP A C 1
ATOM 4152 O O . ASP A 1 504 ? -43.643 4.212 64.113 1.00 65.88 504 ASP A O 1
ATOM 4156 N N . GLU A 1 505 ? -41.534 4.562 64.767 1.00 71.12 505 GLU A N 1
ATOM 4157 C CA . GLU A 1 505 ? -41.463 5.950 64.278 1.00 71.12 505 GLU A CA 1
ATOM 4158 C C . GLU A 1 505 ? -40.912 6.070 62.846 1.00 71.12 505 GLU A C 1
ATOM 4160 O O . GLU A 1 505 ? -41.114 7.098 62.188 1.00 71.12 505 GLU A O 1
ATOM 4165 N N . VAL A 1 506 ? -40.246 5.027 62.334 1.00 76.06 506 VAL A N 1
ATOM 4166 C CA . VAL A 1 506 ? -39.566 5.036 61.029 1.00 76.06 506 VAL A CA 1
ATOM 4167 C C . VAL A 1 506 ? -39.934 3.790 60.226 1.00 76.06 506 VAL A C 1
ATOM 4169 O O . VAL A 1 506 ? -39.567 2.674 60.581 1.00 76.06 506 VAL A O 1
ATOM 4172 N N . SER A 1 507 ? -40.598 3.973 59.083 1.00 78.12 507 SER A N 1
ATOM 4173 C CA . SER A 1 507 ? -40.942 2.873 58.168 1.00 78.12 507 SER A CA 1
ATOM 4174 C C . SER A 1 507 ? -40.458 3.142 56.742 1.00 78.12 507 SER A C 1
ATOM 4176 O O . SER A 1 507 ? -40.511 4.268 56.248 1.00 78.12 507 SER A O 1
ATOM 4178 N N . MET A 1 508 ? -39.973 2.102 56.060 1.00 77.25 508 MET A N 1
ATOM 4179 C CA . MET A 1 508 ? -39.612 2.160 54.639 1.00 77.25 508 MET A CA 1
ATOM 4180 C C . MET A 1 508 ? -40.864 1.964 53.778 1.00 77.25 508 MET A C 1
ATOM 4182 O O . MET A 1 508 ? -41.501 0.917 53.850 1.00 77.25 508 MET A O 1
ATOM 4186 N N . VAL A 1 509 ? -41.213 2.957 52.952 1.00 77.88 509 VAL A N 1
ATOM 4187 C CA . VAL A 1 509 ? -42.375 2.883 52.041 1.00 77.88 509 VAL A CA 1
ATOM 4188 C C . VAL A 1 509 ? -41.941 2.423 50.654 1.00 77.88 509 VAL A C 1
ATOM 4190 O O . VAL A 1 509 ? -42.562 1.554 50.051 1.00 77.88 509 VAL A O 1
ATOM 4193 N N . THR A 1 510 ? -40.851 2.994 50.147 1.00 79.81 510 THR A N 1
ATOM 4194 C CA . THR A 1 510 ? -40.188 2.550 48.915 1.00 79.81 510 THR A CA 1
ATOM 4195 C C . THR A 1 510 ? -38.673 2.595 49.124 1.00 79.81 510 THR A C 1
ATOM 4197 O O . THR A 1 510 ? -38.216 3.296 50.028 1.00 79.81 510 THR A O 1
ATOM 4200 N N . PRO A 1 511 ? -37.859 1.942 48.275 1.00 76.12 511 PRO A N 1
ATOM 4201 C CA . PRO A 1 511 ? -36.394 2.018 48.362 1.00 76.12 511 PRO A CA 1
ATOM 4202 C C . PRO A 1 511 ? -35.830 3.451 48.323 1.00 76.12 511 PRO A C 1
ATOM 4204 O O . PRO A 1 511 ? -34.669 3.681 48.652 1.00 76.12 511 PRO A O 1
ATOM 4207 N N . HIS A 1 512 ? -36.641 4.433 47.916 1.00 80.94 512 HIS A N 1
ATOM 4208 C CA . HIS A 1 512 ? -36.271 5.844 47.817 1.00 80.94 512 HIS A CA 1
ATOM 4209 C C . HIS A 1 512 ? -37.070 6.762 48.755 1.00 80.94 512 HIS A C 1
ATOM 4211 O O . HIS A 1 512 ? -36.829 7.971 48.746 1.00 80.94 512 HIS A O 1
ATOM 4217 N N . GLN A 1 513 ? -38.022 6.233 49.536 1.00 84.75 513 GLN A N 1
ATOM 4218 C CA . GLN A 1 513 ? -38.888 7.015 50.424 1.00 84.75 513 GLN A CA 1
ATOM 4219 C C . GLN A 1 513 ? -39.051 6.345 51.790 1.00 84.75 513 GLN A C 1
ATOM 4221 O O . GLN A 1 513 ? -39.513 5.209 51.906 1.00 84.75 513 GLN A O 1
ATOM 4226 N N . LEU A 1 514 ? -38.737 7.118 52.820 1.00 83.94 514 LEU A N 1
ATOM 4227 C CA . LEU A 1 514 ? -38.907 6.815 54.232 1.00 83.94 514 LEU A CA 1
ATOM 4228 C C . LEU A 1 514 ? -40.105 7.594 54.778 1.00 83.94 514 LEU A C 1
ATOM 4230 O O . LEU A 1 514 ? -40.262 8.777 54.484 1.00 83.94 514 LEU A O 1
ATOM 4234 N N . LEU A 1 515 ? -40.930 6.964 55.604 1.00 82.81 515 LEU A N 1
ATOM 4235 C CA . LEU A 1 515 ? -41.987 7.630 56.355 1.00 82.81 515 LEU A CA 1
ATOM 4236 C C . LEU A 1 515 ? -41.541 7.800 57.805 1.00 82.81 515 LEU A C 1
ATOM 4238 O O . LEU A 1 515 ? -41.220 6.826 58.484 1.00 82.81 515 LEU A O 1
ATOM 4242 N N . LEU A 1 516 ? -41.530 9.054 58.253 1.00 81.88 516 LEU A N 1
ATOM 4243 C CA . LEU A 1 516 ? -41.146 9.463 59.601 1.00 81.88 516 LEU A CA 1
ATOM 4244 C C . LEU A 1 516 ? -42.386 9.969 60.337 1.00 81.88 516 LEU A C 1
ATOM 4246 O O . LEU A 1 516 ? -43.015 10.936 59.896 1.00 81.88 516 LEU A O 1
ATOM 4250 N N . GLN A 1 517 ? -42.742 9.347 61.458 1.00 78.69 517 GLN A N 1
ATOM 4251 C CA . GLN A 1 517 ? -43.781 9.860 62.347 1.00 78.69 517 GLN A CA 1
ATOM 4252 C C . GLN A 1 517 ? -43.167 10.853 63.339 1.00 78.69 517 GLN A C 1
ATOM 4254 O O . GLN A 1 517 ? -42.450 10.475 64.255 1.00 78.69 517 GLN A O 1
ATOM 4259 N N . ILE A 1 518 ? -43.453 12.146 63.160 1.00 75.88 518 ILE A N 1
ATOM 4260 C CA . ILE A 1 518 ? -42.977 13.211 64.064 1.00 75.88 518 ILE A CA 1
ATOM 4261 C C . ILE A 1 518 ? -43.908 13.333 65.281 1.00 75.88 518 ILE A C 1
ATOM 4263 O O . ILE A 1 518 ? -43.501 13.761 66.360 1.00 75.88 518 ILE A O 1
ATOM 4267 N N . SER A 1 519 ? -45.191 13.006 65.106 1.00 73.50 519 SER A N 1
ATOM 4268 C CA . SER A 1 519 ? -46.188 12.955 66.176 1.00 73.50 519 SER A CA 1
ATOM 4269 C C . SER A 1 519 ? -47.311 11.977 65.805 1.00 73.50 519 SER A C 1
ATOM 4271 O O . SER A 1 519 ? -47.486 11.699 64.617 1.00 73.50 519 SER A O 1
ATOM 4273 N N . PRO A 1 520 ? -48.140 11.506 66.760 1.00 71.12 520 PRO A N 1
ATOM 4274 C CA . PRO A 1 520 ? -49.199 10.526 66.478 1.00 71.12 520 PRO A CA 1
ATOM 4275 C C . PRO A 1 520 ? -50.225 10.977 65.420 1.00 71.12 520 PRO A C 1
ATOM 4277 O O . PRO A 1 520 ? -50.929 10.144 64.862 1.00 71.12 520 PRO A O 1
ATOM 4280 N N . ASN A 1 521 ? -50.291 12.279 65.106 1.00 73.25 521 ASN A N 1
ATOM 4281 C CA . ASN A 1 521 ? -51.181 12.838 64.082 1.00 73.25 521 ASN A CA 1
ATOM 4282 C C . ASN A 1 521 ? -50.432 13.455 62.880 1.00 73.25 521 ASN A C 1
ATOM 4284 O O . ASN A 1 521 ? -51.077 14.052 62.017 1.00 73.25 521 ASN A O 1
ATOM 4288 N N . LYS A 1 522 ? -49.090 13.396 62.829 1.00 80.00 522 LYS A N 1
ATOM 4289 C CA . LYS A 1 522 ? -48.283 13.988 61.746 1.00 80.00 522 LYS A CA 1
ATOM 4290 C C . LYS A 1 522 ? -47.143 13.067 61.317 1.00 80.00 522 LYS A C 1
ATOM 4292 O O . LYS A 1 522 ? -46.180 12.866 62.056 1.00 80.00 522 LYS A O 1
ATOM 4297 N N . SER A 1 523 ? -47.220 12.615 60.070 1.00 80.19 523 SER A N 1
ATOM 4298 C CA . SER A 1 523 ? -46.143 11.933 59.354 1.00 80.19 523 SER A CA 1
ATOM 4299 C C . SER A 1 523 ? -45.555 12.840 58.275 1.00 80.19 523 SER A C 1
ATOM 4301 O O . SER A 1 523 ? -46.297 13.569 57.617 1.00 80.19 523 SER A O 1
ATOM 4303 N N . THR A 1 524 ? -44.249 12.753 58.059 1.00 84.56 524 THR A N 1
ATOM 4304 C CA . THR A 1 524 ? -43.542 13.395 56.941 1.00 84.56 524 THR A CA 1
ATOM 4305 C C . THR A 1 524 ? -42.851 12.339 56.098 1.00 84.56 524 THR A C 1
ATOM 4307 O O . THR A 1 524 ? -42.325 11.367 56.647 1.00 84.56 524 THR A O 1
ATOM 4310 N N . VAL A 1 525 ? -42.818 12.536 54.782 1.00 84.88 525 VAL A N 1
ATOM 4311 C CA . VAL A 1 525 ? -42.124 11.617 53.873 1.00 84.88 525 VAL A CA 1
ATOM 4312 C C . VAL A 1 525 ? -40.751 12.183 53.552 1.00 84.88 525 VAL A C 1
ATOM 4314 O O . VAL A 1 525 ? -40.618 13.276 53.011 1.00 84.88 525 VAL A O 1
ATOM 4317 N N . PHE A 1 526 ? -39.718 11.425 53.880 1.00 84.44 526 PHE A N 1
ATOM 4318 C CA . PHE A 1 526 ? -38.344 11.720 53.526 1.00 84.44 526 PHE A CA 1
ATOM 4319 C C . PHE A 1 526 ? -37.982 10.965 52.248 1.00 84.44 526 PHE A C 1
ATOM 4321 O O . PHE A 1 526 ? -37.956 9.737 52.230 1.00 84.44 526 PHE A O 1
ATOM 4328 N N . ALA A 1 527 ? -37.727 11.690 51.165 1.00 86.00 527 ALA A N 1
ATOM 4329 C CA . ALA A 1 527 ? -37.477 11.124 49.846 1.00 86.00 527 ALA A CA 1
ATOM 4330 C C . ALA A 1 527 ? -36.136 11.594 49.280 1.00 86.00 527 ALA A C 1
ATOM 4332 O O . ALA A 1 527 ? -35.738 12.742 49.474 1.00 86.00 527 ALA A O 1
ATOM 4333 N N . ILE A 1 528 ? -35.464 10.738 48.513 1.00 85.19 528 ILE A N 1
ATOM 4334 C CA . ILE A 1 528 ? -34.307 11.132 47.703 1.00 85.19 528 ILE A CA 1
ATOM 4335 C C . ILE A 1 528 ? -34.727 11.294 46.242 1.00 85.19 528 ILE A C 1
ATOM 4337 O O . ILE A 1 528 ? -35.343 10.403 45.659 1.00 85.19 528 ILE A O 1
ATOM 4341 N N . ASN A 1 529 ? -34.395 12.431 45.626 1.00 84.38 529 ASN A N 1
ATOM 4342 C CA . ASN A 1 529 ? -34.548 12.578 44.181 1.00 84.38 529 ASN A CA 1
ATOM 4343 C C . ASN A 1 529 ? -33.356 11.895 43.492 1.00 84.38 529 ASN A C 1
ATOM 4345 O O . ASN A 1 529 ? -32.237 12.399 43.619 1.00 84.38 529 ASN A O 1
ATOM 4349 N N . PRO A 1 530 ? -33.556 10.799 42.737 1.00 80.50 530 PRO A N 1
ATOM 4350 C CA . PRO A 1 530 ? -32.450 10.080 42.125 1.00 80.50 530 PRO A CA 1
ATOM 4351 C C . PRO A 1 530 ? -31.691 10.955 41.125 1.00 80.50 530 PRO A C 1
ATOM 4353 O O . PRO A 1 530 ? -30.475 10.916 41.095 1.00 80.50 530 PRO A O 1
ATOM 4356 N N . LEU A 1 531 ? -32.336 11.835 40.360 1.00 82.00 531 LEU A N 1
ATOM 4357 C CA . LEU A 1 531 ? -31.647 12.608 39.319 1.00 82.00 531 LEU A CA 1
ATOM 4358 C C . LEU A 1 531 ? -30.676 13.662 39.886 1.00 82.00 531 LEU A C 1
ATOM 4360 O O . LEU A 1 531 ? -29.605 13.891 39.320 1.00 82.00 531 LEU A O 1
ATOM 4364 N N . THR A 1 532 ? -31.035 14.305 40.999 1.00 80.12 532 THR A N 1
ATOM 4365 C CA . THR A 1 532 ? -30.233 15.380 41.615 1.00 80.12 532 THR A CA 1
ATOM 4366 C C . THR A 1 532 ? -29.458 14.936 42.856 1.00 80.12 532 THR A C 1
ATOM 4368 O O . THR A 1 532 ? -28.528 15.631 43.267 1.00 80.12 532 THR A O 1
ATOM 4371 N N . GLY A 1 533 ? -29.832 13.807 43.462 1.00 78.12 533 GLY A N 1
ATOM 4372 C CA . GLY A 1 533 ? -29.287 13.314 44.728 1.00 78.12 533 GLY A CA 1
ATOM 4373 C C . GLY A 1 533 ? -29.719 14.126 45.954 1.00 78.12 533 GLY A C 1
ATOM 4374 O O . GLY A 1 533 ? -29.175 13.921 47.034 1.00 78.12 533 GLY A O 1
ATOM 4375 N N . VAL A 1 534 ? -30.658 15.070 45.799 1.00 83.44 534 VAL A N 1
ATOM 4376 C CA . VAL A 1 534 ? -31.127 15.946 46.883 1.00 83.44 534 VAL A CA 1
ATOM 4377 C C . VAL A 1 534 ? -32.173 15.223 47.729 1.00 83.44 534 VAL A C 1
ATOM 4379 O O . VAL A 1 534 ? -33.096 14.603 47.197 1.00 83.44 534 VAL A O 1
ATOM 4382 N N . LEU A 1 535 ? -32.031 15.351 49.046 1.00 83.62 535 LEU A N 1
ATOM 4383 C CA . LEU A 1 535 ? -32.970 14.847 50.043 1.00 83.62 535 LEU A CA 1
ATOM 4384 C C . LEU A 1 535 ? -34.097 15.867 50.252 1.00 83.62 535 LEU A C 1
ATOM 4386 O O . LEU A 1 535 ? -33.838 17.052 50.472 1.00 83.62 535 LEU A O 1
ATOM 4390 N N . LEU A 1 536 ? -35.340 15.409 50.167 1.00 84.31 536 LEU A N 1
ATOM 4391 C CA . LEU A 1 536 ? -36.554 16.211 50.258 1.00 84.31 536 LEU A CA 1
ATOM 4392 C C . LEU A 1 536 ? -37.410 15.708 51.421 1.00 84.31 536 LEU A C 1
ATOM 4394 O O . LEU A 1 536 ? -37.559 14.503 51.613 1.00 84.31 536 LEU A O 1
ATOM 4398 N N . PHE A 1 537 ? -37.989 16.640 52.172 1.00 81.38 537 PHE A N 1
ATOM 4399 C CA . PHE A 1 537 ? -39.050 16.353 53.133 1.00 81.38 537 PHE A CA 1
ATOM 4400 C C . PHE A 1 537 ? -40.371 16.837 52.540 1.00 81.38 537 PHE A C 1
ATOM 4402 O O . PHE A 1 537 ? -40.465 17.991 52.110 1.00 81.38 537 PHE A O 1
ATOM 4409 N N . HIS A 1 538 ? -41.355 15.947 52.508 1.00 74.00 538 HIS A N 1
ATOM 4410 C CA . HIS A 1 538 ? -42.719 16.199 52.063 1.00 74.00 538 HIS A CA 1
ATOM 4411 C C . HIS A 1 538 ? -43.690 16.210 53.237 1.00 74.00 538 HIS A C 1
ATOM 4413 O O . HIS A 1 538 ? -43.552 15.342 54.138 1.00 74.00 538 HIS A O 1
#

Secondary structure (DSSP, 8-state):
---------------SSSSHHHHHHHSSSS----S-------------------PPPP-------------------PPP--TT---HHHHHHHHHHHHHHHHHHHHHHHHHTTTTS-HHHHHHHHHHHHHHHHHHHHHHHHHHHHHTTHHHHHHHHHHHHHHHHHHHHHHHHHHHHHHHHTGGGGSPPPP-HHHHHHHHHHSS-----TT-SPPPPPPHHHHHHHHHHHHHHHHHHHHHS---TT-EEEEETTEEEEEETTTEEEEEEESS-----SGGGGGGS-EEEEEEEES-EE-TTT--EESS-TT--EEPPHHHHHHHHHHHHHHHHHTHHHHHHHHHHHHHHHHHHHHHHHHHHHHTTTTTTTTEEEEEEGGGTEEEEEESTTSTTTTTTSSEEEEEE-TTS-EEEEEEETTEEE--HHHHHHHTTTT------------------------------------B-HHHHHHHHHHHHHHHHHHHHHHHHHTTS-TTTEEEEETTEEEEEEETTEEEEEEE-TTT--EEE-

Foldseek 3Di:
DDDDDDDDDDDDDDDDPPDPVVVVVVPPPDDDDDDDDDDDDDDDDDDDDDDDDDDDDDDDDDDDDDDDDDDPDPDPDFDFDPPPDDDLVVVVVVLVVVLVVLLVVLVVVLVVCVPPDDPVVNVVSNVVSVVVNVVVVVVSVVVVVVVVCVVVVRVVVRVVVRVVVVVVVVVVVVVVVVVVVPVPVVDDDDDDVPQVVCCVVVVHGDDPCVPVDDDPDDDPVVLVVVQVLLLVLVVLQVVQDDAPPQWDWDGDRSWIWTDRAQFKTWIKHWPDSDRDNDPVCCLVIFIATDAMWTQWAQDPVPRWIANPDPVGIHGDDPVVGVVCRVVLSVQSNPPNNVSNCVVRLLVRLLVVLVSLLVLVVVCCVDPLPPQWDWDQDSVFSKIKIQGLCVDPL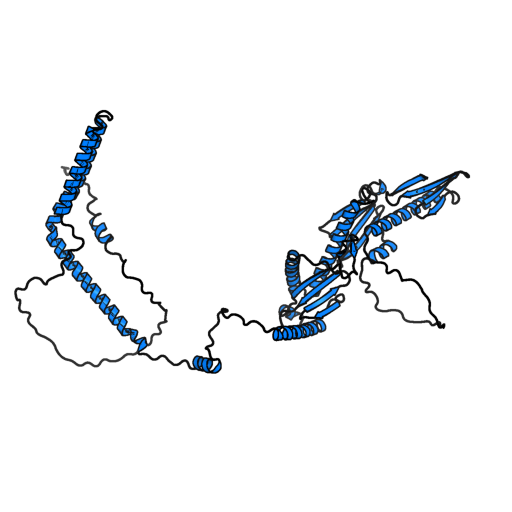CPPNQWIKIWGADPSRAIDIWTGHRHDIDDDVVLVVLCVLRPPDPDPDDDDDDDDDDDDDDDDDDDDDDDDPPPPRSIDDPVVSLLVSLLVVQLVVLVVVQVVVCVVDPPVQWDDPDSFWIWGHPDPVDIWIWGADSSNRDIDID

Organism: Candida tropicalis (strain ATCC MYA-3404 / T1) (NCBI:txid294747)

pLDDT: mean 73.18, std 22.74, range [23.44, 95.75]

Radius of gyration: 56.92 Å; chains: 1; bounding box: 144×118×138 Å

InterPro domains:
  IPR013947 Mediator complex, subunit Med14 [PTHR12809] (64-537)
  IPR055122 Mediator complex subunit MED14, N-terminal [PF08638] (86-271)

Sequence (538 aa):
MRGKKKKILQPKDNPNFFFFFSFLISLFLHPFLYSPILFYRRTHLSVDQQHTIVRMDQHSNGSPNGKLEATSSSTPDIPHVTANILPLSNILKFYTQEAYKQLTTAVENLSMNVEDESDIKRKKYFLDIIISLRQDFIKVYTLIKWASISKDVSKFIDLLNWFRLQEFQFENLMFQLNGLTGYSGAKLPNSDILTALEVLYKGRPTLPSYNHIKIKNLSSEKILEVLEDLNLVLMTRFALMDVPKKFQYEIKDGRVYITVSNEFEVSITVGNDMIIDKKEDYYKSPFYFIDFKFLFGINPETSMITYHDDKVFTRLPASSHGKLEKIANQVLLKEGLEGLYDLLHRYSTSFKIYLIAKQFKELLNTRWRNNVQINYQTGKSLIIVNYWSSHYLSKNWKSFLELGIDRNSNLSYRWFKNGQYCVDEELNKIFHIIPQDNLNDTGNASNNSNSNNNNSNTNEDGVDEESYSDDLNVDLILNVVVNKHAELLMGMIYEQLLDKFGEDEVSMVTPHQLLLQISPNKSTVFAINPLTGVLLFH